Protein AF-A0A132GTB5-F1 (afdb_monomer_lite)

Radius of gyration: 53.27 Å; chains: 1; bounding box: 111×36×173 Å

Secondary structure (DSSP, 8-state):
-HHHHHHHHHHHHHHHHHHHHHHHHHHHHHHHHHHHHTTSPP-HHHHHHHHHHHHHHHHHHHHHHHHHHHHHHHHHHHHHHHHHHHHHHHHHHHHHHHHHHHHHIIIIIHHHHTT-HHHHHHHHHHHHHHHHHHHHHHHH---HHHHHHHHHHHHHHHHHHHHHHHHHHHHHHHHTT-THHHHHHHHHHHHHHHHHHHHHHHHHHHHHHHHHHHSGGGGGSS-HHHHHHHHHHHHHHHHHHHHHHHHHHHHHHHHHHHTT--SSSHHHHHHHHHHHHHHHHHHHHHHHHHHHHHHHHHHHHHHHHHHHHHHHHHHHHHHHHHHHHHHHHHHHHHHHHHHHHHHHHHHHHHHHHHHHHHHHHHHHHHHHHHHHHHHHHHHHHHHHHHHHHHHT---HHHHHHHHHHHHHHHHHHH-

Sequence (415 aa):
MHHEITGLNGFVFGNMQVLGYFLLILYRKLFFKVRRLLKMKINHSLMRLHLKMLGGYLSLIILFAIASWIVLSGICKMEENSHRYTENIERRNLSEQTFLKLFDLTQLDGAVSIWNDSLMQEYEDKERTVLLMIDSLIAQVPDTAQERRVKEIRNLVGEKKGHLLSIRADLEQLRDVNGLMKQRMPELIHRANRANERLTEEVSENLQENRHKTAGWHGLFKSKKKADEVTDTANRKALSRAKSQTDRLMRDLVSDIEISQERSTAQLFAHMDTLIGRNRQLNDQITRLVTDFNNEDAQRREHGSAHLMQYQRDTVRMIAVFGLVAFLMAVFFFWLLHRDLKLREKSKRELEKSNQHNEELLTLRHNMMLTVSHDLRSPLTAIMGYADLLADTTKDEKCRQYEDAIKQSSDRMLT

pLDDT: mean 73.21, std 13.14, range [26.62, 94.06]

Structure (mmCIF, N/CA/C/O backbone):
data_AF-A0A132GTB5-F1
#
_entry.id   AF-A0A132GTB5-F1
#
loop_
_atom_site.group_PDB
_atom_site.id
_atom_site.type_symbol
_atom_site.label_atom_id
_atom_site.label_alt_id
_atom_site.label_comp_id
_atom_site.label_asym_id
_atom_site.label_entity_id
_atom_site.label_seq_id
_atom_site.pdbx_PDB_ins_code
_atom_site.Cartn_x
_atom_site.Cartn_y
_atom_site.Cartn_z
_atom_site.occupancy
_atom_site.B_iso_or_equiv
_atom_site.auth_seq_id
_atom_site.auth_comp_id
_atom_site.auth_asym_id
_atom_site.auth_atom_id
_atom_site.pdbx_PDB_model_num
ATOM 1 N N . MET A 1 1 ? 3.887 10.846 6.821 1.00 37.22 1 MET A N 1
ATOM 2 C CA . MET A 1 1 ? 3.341 9.591 7.391 1.00 37.22 1 MET A CA 1
ATOM 3 C C . MET A 1 1 ? 4.025 9.155 8.685 1.00 37.22 1 MET A C 1
ATOM 5 O O . MET A 1 1 ? 3.303 8.844 9.619 1.00 37.22 1 MET A O 1
ATOM 9 N N . HIS A 1 2 ? 5.360 9.203 8.818 1.00 26.62 2 HIS A N 1
ATOM 10 C CA . HIS A 1 2 ? 6.019 8.863 10.096 1.00 26.62 2 HIS A CA 1
ATOM 11 C C . HIS A 1 2 ? 5.596 9.775 11.272 1.00 26.62 2 HIS A C 1
ATOM 13 O O . HIS A 1 2 ? 5.449 9.288 12.386 1.00 26.62 2 HIS A O 1
ATOM 19 N N . HIS A 1 3 ? 5.308 11.058 10.998 1.00 28.23 3 HIS A N 1
ATOM 20 C CA . HIS A 1 3 ? 4.804 12.039 11.976 1.00 28.23 3 HIS A CA 1
ATOM 21 C C . HIS A 1 3 ? 3.320 11.881 12.365 1.00 28.23 3 HIS A C 1
ATOM 23 O O . HIS A 1 3 ? 2.929 12.272 13.461 1.00 28.23 3 HIS A O 1
ATOM 29 N N . GLU A 1 4 ? 2.481 11.296 11.504 1.00 35.19 4 GLU A N 1
ATOM 30 C CA . GLU A 1 4 ? 1.065 11.043 11.832 1.00 35.19 4 GLU A CA 1
ATOM 31 C C . GLU A 1 4 ? 0.902 9.761 12.654 1.00 35.19 4 GLU A C 1
ATOM 33 O O . GLU A 1 4 ? 0.047 9.697 13.534 1.00 35.19 4 GLU A O 1
ATOM 38 N N . ILE A 1 5 ? 1.763 8.764 12.423 1.00 36.41 5 ILE A N 1
ATOM 39 C CA . ILE A 1 5 ? 1.791 7.519 13.202 1.00 36.41 5 ILE A CA 1
ATOM 40 C C . ILE A 1 5 ? 2.341 7.784 14.611 1.00 36.41 5 ILE A C 1
ATOM 42 O O . ILE A 1 5 ? 1.798 7.264 15.583 1.00 36.41 5 ILE A O 1
ATOM 46 N N . THR A 1 6 ? 3.348 8.653 14.765 1.00 35.75 6 THR A N 1
ATOM 47 C CA . THR A 1 6 ? 3.802 9.102 16.094 1.00 35.75 6 THR A CA 1
ATOM 48 C C . THR A 1 6 ? 2.775 9.991 16.796 1.00 35.75 6 THR A C 1
ATOM 50 O O . THR A 1 6 ? 2.632 9.883 18.011 1.00 35.75 6 THR A O 1
ATOM 53 N N . GLY A 1 7 ? 2.000 10.795 16.060 1.00 32.12 7 GLY A N 1
ATOM 54 C CA . GLY A 1 7 ? 0.883 11.573 16.610 1.00 32.12 7 GLY A CA 1
ATOM 55 C C . GLY A 1 7 ? -0.267 10.703 17.134 1.00 32.12 7 GLY A C 1
ATOM 56 O O . GLY A 1 7 ? -0.753 10.929 18.243 1.00 32.12 7 GLY A O 1
ATOM 57 N N . LEU A 1 8 ? -0.661 9.663 16.387 1.00 36.19 8 LEU A N 1
ATOM 58 C CA . LEU A 1 8 ? -1.680 8.704 16.832 1.00 36.19 8 LEU A CA 1
ATOM 59 C C . LEU A 1 8 ? -1.177 7.843 17.997 1.00 36.19 8 LEU A C 1
ATOM 61 O O . LEU A 1 8 ? -1.906 7.655 18.968 1.00 36.19 8 LEU A O 1
ATOM 65 N N . ASN A 1 9 ? 0.076 7.379 17.946 1.00 34.47 9 ASN A N 1
ATOM 66 C CA . ASN A 1 9 ? 0.687 6.630 19.044 1.00 34.47 9 ASN A CA 1
ATOM 67 C C . ASN A 1 9 ? 0.819 7.487 20.307 1.00 34.47 9 ASN A C 1
ATOM 69 O O . ASN A 1 9 ? 0.535 6.988 21.389 1.00 34.47 9 ASN A O 1
ATOM 73 N N . GLY A 1 10 ? 1.162 8.774 20.188 1.00 33.12 10 GLY A N 1
ATOM 74 C CA . GLY A 1 10 ? 1.216 9.716 21.310 1.00 33.12 10 GLY A CA 1
ATOM 75 C C . GLY A 1 10 ? -0.160 10.017 21.912 1.00 33.12 10 GLY A C 1
ATOM 76 O O . GLY A 1 10 ? -0.303 10.052 23.133 1.00 33.12 10 GLY A O 1
ATOM 77 N N . PHE A 1 11 ? -1.197 10.153 21.079 1.00 38.81 11 PHE A N 1
ATOM 78 C CA . PHE A 1 11 ? -2.577 10.331 21.542 1.00 38.81 11 PHE A CA 1
ATOM 79 C C . PHE A 1 11 ? -3.128 9.062 22.211 1.00 38.81 11 PHE A C 1
ATOM 81 O O . PHE A 1 11 ? -3.805 9.141 23.236 1.00 38.81 11 PHE A O 1
ATOM 88 N N . VAL A 1 12 ? -2.808 7.877 21.684 1.00 43.34 12 VAL A N 1
ATOM 89 C CA . VAL A 1 12 ? -3.218 6.591 22.267 1.00 43.34 12 VAL A CA 1
ATOM 90 C C . VAL A 1 12 ? -2.460 6.306 23.568 1.00 43.34 12 VAL A C 1
ATOM 92 O O . VAL A 1 12 ? -3.105 5.975 24.560 1.00 43.34 12 VAL A O 1
ATOM 95 N N . PHE A 1 13 ? -1.138 6.518 23.626 1.00 42.44 13 PHE A N 1
ATOM 96 C CA . PHE A 1 13 ? -0.343 6.355 24.855 1.00 42.44 13 PHE A CA 1
ATOM 97 C C . PHE A 1 13 ? -0.729 7.361 25.944 1.00 42.44 13 PHE A C 1
ATOM 99 O O . PHE A 1 13 ? -0.861 6.978 27.109 1.00 42.44 13 PHE A O 1
ATOM 106 N N . GLY A 1 14 ? -0.957 8.626 25.573 1.00 41.22 14 GLY A N 1
ATOM 107 C CA . GLY A 1 14 ? -1.411 9.666 26.497 1.00 41.22 14 GLY A CA 1
ATOM 108 C C . GLY A 1 14 ? -2.768 9.325 27.111 1.00 41.22 14 GLY A C 1
ATOM 109 O O . GLY A 1 14 ? -2.936 9.386 28.329 1.00 41.22 14 GLY A O 1
ATOM 110 N N . ASN A 1 15 ? -3.713 8.846 26.297 1.00 47.34 15 ASN A N 1
ATOM 111 C CA . ASN A 1 15 ? -5.004 8.368 26.792 1.00 47.34 15 ASN A CA 1
ATOM 112 C C . ASN A 1 15 ? -4.883 7.071 27.615 1.00 47.34 15 ASN A C 1
ATOM 114 O O . ASN A 1 15 ? -5.655 6.882 28.555 1.00 47.34 15 ASN A O 1
ATOM 118 N N . MET A 1 16 ? -3.898 6.206 27.338 1.00 47.50 16 MET A N 1
ATOM 119 C CA . MET A 1 16 ? -3.644 4.976 28.100 1.00 47.50 16 MET A CA 1
ATOM 120 C C . MET A 1 16 ? -3.073 5.236 29.498 1.00 47.50 16 MET A C 1
ATOM 122 O O . MET A 1 16 ? -3.487 4.573 30.449 1.00 47.50 16 MET A O 1
ATOM 126 N N . GLN A 1 17 ? -2.168 6.209 29.659 1.00 47.53 17 GLN A N 1
ATOM 127 C CA . GLN A 1 17 ? -1.674 6.613 30.982 1.00 47.53 17 GLN A CA 1
ATOM 128 C C . GLN A 1 17 ? -2.789 7.229 31.830 1.00 47.53 17 GLN A C 1
ATOM 130 O O . GLN A 1 17 ? -2.913 6.905 33.013 1.00 47.53 17 GLN A O 1
ATOM 135 N N . VAL A 1 18 ? -3.645 8.052 31.218 1.00 53.84 18 VAL A N 1
ATOM 136 C CA . VAL A 1 18 ? -4.822 8.622 31.889 1.00 53.84 18 VAL A CA 1
ATOM 137 C C . VAL A 1 18 ? -5.801 7.515 32.291 1.00 53.84 18 VAL A C 1
ATOM 139 O O . VAL A 1 18 ? -6.247 7.494 33.439 1.00 53.84 18 VAL A O 1
ATOM 142 N N . LEU A 1 19 ? -6.068 6.538 31.412 1.00 54.75 19 LEU A N 1
ATOM 143 C CA . LEU A 1 19 ? -6.893 5.368 31.739 1.00 54.75 19 LEU A CA 1
ATOM 144 C C . LEU A 1 19 ? -6.276 4.513 32.851 1.00 54.75 19 LEU A C 1
ATOM 146 O O . LEU A 1 19 ? -6.998 4.083 33.746 1.00 54.75 19 LEU A O 1
ATOM 150 N N . GLY A 1 20 ? -4.959 4.292 32.829 1.00 61.69 20 GLY A N 1
ATOM 151 C CA . GLY A 1 20 ? -4.224 3.531 33.841 1.00 61.69 20 GLY A CA 1
ATOM 152 C C . GLY A 1 20 ? -4.279 4.183 35.225 1.00 61.69 20 GLY A C 1
ATOM 153 O O . GLY A 1 20 ? -4.568 3.510 36.215 1.00 61.69 20 GLY A O 1
ATOM 154 N N . TYR A 1 21 ? -4.102 5.505 35.302 1.00 62.62 21 TYR A N 1
ATOM 155 C CA . TYR A 1 21 ? -4.276 6.264 36.545 1.00 62.62 21 TYR A CA 1
ATOM 156 C C . TYR A 1 21 ? -5.724 6.236 37.037 1.00 62.62 21 TYR A C 1
ATOM 158 O O . TYR A 1 21 ? -5.972 6.040 38.231 1.00 62.62 21 TYR A O 1
ATOM 166 N N . PHE A 1 22 ? -6.690 6.372 36.125 1.00 60.06 22 PHE A N 1
ATOM 167 C CA . PHE A 1 22 ? -8.107 6.278 36.464 1.00 60.06 22 PHE A CA 1
ATOM 168 C C . PHE A 1 22 ? -8.457 4.882 37.001 1.00 60.06 22 PHE A C 1
ATOM 170 O O . PHE A 1 22 ? -9.130 4.771 38.025 1.00 60.06 22 PHE A O 1
ATOM 177 N N . LEU A 1 23 ? -7.920 3.824 36.383 1.00 53.31 23 LEU A N 1
ATOM 178 C CA . LEU A 1 23 ? -8.028 2.427 36.814 1.00 53.31 23 LEU A CA 1
ATOM 179 C C . LEU A 1 23 ? -7.431 2.202 38.202 1.00 53.31 23 LEU A C 1
ATOM 181 O O . LEU A 1 23 ? -8.070 1.568 39.039 1.00 53.31 23 LEU A O 1
ATOM 185 N N . LEU A 1 24 ? -6.253 2.758 38.485 1.00 68.31 24 LEU A N 1
ATOM 186 C CA . LEU A 1 24 ? -5.587 2.601 39.779 1.00 68.31 24 LEU A CA 1
ATOM 187 C C . LEU A 1 24 ? -6.372 3.291 40.908 1.00 68.31 24 LEU A C 1
ATOM 189 O O . LEU A 1 24 ? -6.520 2.742 42.003 1.00 68.31 24 LEU A O 1
ATOM 193 N N . ILE A 1 25 ? -6.951 4.464 40.630 1.00 69.50 25 ILE A N 1
ATOM 194 C CA . ILE A 1 25 ? -7.836 5.184 41.559 1.00 69.50 25 ILE A CA 1
ATOM 195 C C . ILE A 1 25 ? -9.140 4.410 41.779 1.00 69.50 25 ILE A C 1
ATOM 197 O O . ILE A 1 25 ? -9.598 4.286 42.921 1.00 69.50 25 ILE A O 1
ATOM 201 N N . LEU A 1 26 ? -9.731 3.867 40.709 1.00 64.00 26 LEU A N 1
ATOM 202 C CA . LEU A 1 26 ? -10.969 3.096 40.783 1.00 64.00 26 LEU A CA 1
ATOM 203 C C . LEU A 1 26 ? -10.758 1.805 41.579 1.00 64.00 26 LEU A C 1
ATOM 205 O O . LEU A 1 26 ? -11.537 1.527 42.488 1.00 64.00 26 LEU A O 1
ATOM 209 N N . TYR A 1 27 ? -9.665 1.081 41.318 1.00 67.56 27 TYR A N 1
ATOM 210 C CA . TYR A 1 27 ? -9.294 -0.151 42.016 1.00 67.56 27 TYR A CA 1
ATOM 211 C C . TYR A 1 27 ? -9.049 0.103 43.505 1.00 67.56 27 TYR A C 1
ATOM 213 O O . TYR A 1 27 ? -9.575 -0.609 44.360 1.00 67.56 27 TYR A O 1
ATOM 221 N N . ARG A 1 28 ? -8.332 1.182 43.841 1.00 68.00 28 ARG A N 1
ATOM 222 C CA . ARG A 1 28 ? -8.049 1.559 45.231 1.00 68.00 28 ARG A CA 1
ATOM 223 C C . ARG A 1 28 ? -9.318 1.981 45.984 1.00 68.00 28 ARG A C 1
ATOM 225 O O . ARG A 1 28 ? -9.485 1.598 47.143 1.00 68.00 28 ARG A O 1
ATOM 232 N N . LYS A 1 29 ? -10.249 2.691 45.329 1.00 69.62 29 LYS A N 1
ATOM 233 C CA . LYS A 1 29 ? -11.581 3.007 45.886 1.00 69.62 29 LYS A CA 1
ATOM 234 C C . LYS A 1 29 ? -12.450 1.757 46.054 1.00 69.62 29 LYS A C 1
ATOM 236 O O . LYS A 1 29 ? -13.101 1.622 47.092 1.00 69.62 29 LYS A O 1
ATOM 241 N N . LEU A 1 30 ? -12.453 0.846 45.077 1.00 59.19 30 LEU A N 1
ATOM 242 C CA . LEU A 1 30 ? -13.220 -0.402 45.134 1.00 59.19 30 LEU A CA 1
ATOM 243 C C . LEU A 1 30 ? -12.712 -1.298 46.268 1.00 59.19 30 LEU A C 1
ATOM 245 O O . LEU A 1 30 ? -13.502 -1.747 47.095 1.00 59.19 30 LEU A O 1
ATOM 249 N N . PHE A 1 31 ? -11.393 -1.477 46.364 1.00 68.19 31 PHE A N 1
ATOM 250 C CA . PHE A 1 31 ? -10.741 -2.284 47.391 1.00 68.19 31 PHE A CA 1
ATOM 251 C C . PHE A 1 31 ? -11.051 -1.774 48.802 1.00 68.19 31 PHE A C 1
ATOM 253 O O . PHE A 1 31 ? -11.426 -2.551 49.682 1.00 68.19 31 PHE A O 1
ATOM 260 N N . PHE A 1 32 ? -10.984 -0.455 49.019 1.00 64.56 32 PHE A N 1
ATOM 261 C CA . PHE A 1 32 ? -11.342 0.137 50.310 1.00 64.56 32 PHE A CA 1
ATOM 262 C C . PHE A 1 32 ? -12.819 -0.069 50.657 1.00 64.56 32 PHE A C 1
ATOM 264 O O . PHE A 1 32 ? -13.152 -0.327 51.815 1.00 64.56 32 PHE A O 1
ATOM 271 N N . LYS A 1 33 ? -13.712 0.016 49.665 1.00 65.56 33 LYS A N 1
ATOM 272 C CA . LYS A 1 33 ? -15.153 -0.151 49.872 1.00 65.56 33 LYS A CA 1
ATOM 273 C C . LYS A 1 33 ? -15.511 -1.611 50.162 1.00 65.56 33 LYS A C 1
ATOM 275 O O . LYS A 1 33 ? -16.231 -1.859 51.121 1.00 65.56 33 LYS A O 1
ATOM 280 N N . VAL A 1 34 ? -14.930 -2.569 49.436 1.00 59.38 34 VAL A N 1
ATOM 281 C CA . VAL A 1 34 ? -15.095 -4.015 49.682 1.00 59.38 34 VAL A CA 1
ATOM 282 C C . VAL A 1 34 ? -14.544 -4.412 51.055 1.00 59.38 34 VAL A C 1
ATOM 284 O O . VAL A 1 34 ? -15.230 -5.087 51.819 1.00 59.38 34 VAL A O 1
ATOM 287 N N . ARG A 1 35 ? -13.361 -3.912 51.439 1.00 60.56 35 ARG A N 1
ATOM 288 C CA . ARG A 1 35 ? -12.772 -4.164 52.766 1.00 60.56 35 ARG A CA 1
ATOM 289 C C . ARG A 1 35 ? -13.615 -3.588 53.909 1.00 60.56 35 ARG A C 1
ATOM 291 O O . ARG A 1 35 ? -13.664 -4.170 54.990 1.00 60.56 35 ARG A O 1
ATOM 298 N N . ARG A 1 36 ? -14.294 -2.458 53.679 1.00 59.41 36 ARG A N 1
ATOM 299 C CA . ARG A 1 36 ? -15.228 -1.851 54.643 1.00 59.41 36 ARG A CA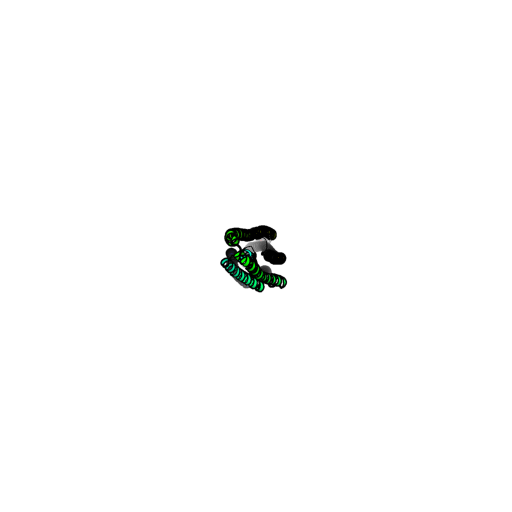 1
ATOM 300 C C . ARG A 1 36 ? -16.524 -2.656 54.769 1.00 59.41 36 ARG A C 1
ATOM 302 O O . ARG A 1 36 ? -17.049 -2.765 55.871 1.00 59.41 36 ARG A O 1
ATOM 309 N N . LEU A 1 37 ? -16.995 -3.250 53.671 1.00 54.31 37 LEU A N 1
ATOM 310 C CA . LEU A 1 37 ? -18.181 -4.114 53.648 1.00 54.31 37 LEU A CA 1
ATOM 311 C C . LEU A 1 37 ? -17.922 -5.473 54.319 1.00 54.31 37 LEU A C 1
ATOM 313 O O . LEU A 1 37 ? -18.816 -5.995 54.976 1.00 54.31 37 LEU A O 1
ATOM 317 N N . LEU A 1 38 ? -16.693 -6.001 54.250 1.00 55.66 38 LEU A N 1
ATOM 318 C CA . LEU A 1 38 ? -16.309 -7.254 54.918 1.00 55.66 38 LEU A CA 1
ATOM 319 C C . LEU A 1 38 ? -16.278 -7.171 56.460 1.00 55.66 38 LEU A C 1
ATOM 321 O O . LEU A 1 38 ? -16.254 -8.203 57.120 1.00 55.66 38 LEU A O 1
ATOM 325 N N . LYS A 1 39 ? -16.251 -5.965 57.049 1.00 53.44 39 LYS A N 1
ATOM 326 C CA . LYS A 1 39 ? -16.094 -5.752 58.503 1.00 53.44 39 LYS A CA 1
ATOM 327 C C . LYS A 1 39 ? -17.407 -5.603 59.296 1.00 53.44 39 LYS A C 1
ATOM 329 O O . LYS A 1 39 ? -17.336 -5.439 60.511 1.00 53.44 39 LYS A O 1
ATOM 334 N N . MET A 1 40 ? -18.591 -5.631 58.673 1.00 52.06 40 MET A N 1
ATOM 335 C CA . MET A 1 40 ? -19.870 -5.407 59.378 1.00 52.06 40 MET A CA 1
ATOM 336 C C . MET A 1 40 ? -20.580 -6.707 59.799 1.00 52.06 40 MET A C 1
ATOM 338 O O . MET A 1 40 ? -20.765 -7.618 58.997 1.00 52.06 40 MET A O 1
ATOM 342 N N . LYS A 1 41 ? -21.005 -6.753 61.073 1.00 46.50 41 LYS A N 1
ATOM 343 C CA . LYS A 1 41 ? -21.717 -7.855 61.753 1.00 46.50 41 LYS A CA 1
ATOM 344 C C . LYS A 1 41 ? -23.025 -8.205 61.014 1.00 46.50 41 LYS A C 1
ATOM 346 O O . LYS A 1 41 ? -23.799 -7.319 60.657 1.00 46.50 41 LYS A O 1
ATOM 351 N N . ILE A 1 42 ? -23.229 -9.493 60.739 1.00 49.81 42 ILE A N 1
ATOM 352 C CA . ILE A 1 42 ? -24.085 -9.996 59.651 1.00 49.81 42 ILE A CA 1
ATOM 353 C C . ILE A 1 42 ? -25.536 -10.208 60.109 1.00 49.81 42 ILE A C 1
ATOM 355 O O . ILE A 1 42 ? -25.792 -10.934 61.063 1.00 49.81 42 ILE A O 1
ATOM 359 N N . ASN A 1 43 ? -26.482 -9.619 59.369 1.00 54.22 43 ASN A N 1
ATOM 360 C CA . ASN A 1 43 ? -27.925 -9.867 59.454 1.00 54.22 43 ASN A CA 1
ATOM 361 C C . ASN A 1 43 ? -28.396 -10.485 58.112 1.00 54.22 43 ASN A C 1
ATOM 363 O O . ASN A 1 43 ? -27.944 -10.046 57.049 1.00 54.22 43 ASN A O 1
ATOM 367 N N . HIS A 1 44 ? -29.279 -11.495 58.113 1.00 54.81 44 HIS A N 1
ATOM 368 C CA . HIS A 1 44 ? -29.595 -12.325 56.923 1.00 54.81 44 HIS A CA 1
ATOM 369 C C . HIS A 1 44 ? -30.143 -11.542 55.702 1.00 54.81 44 HIS A C 1
ATOM 371 O O . HIS A 1 44 ? -29.967 -11.961 54.553 1.00 54.81 44 HIS A O 1
ATOM 377 N N . SER A 1 45 ? -30.783 -10.386 55.915 1.00 57.03 45 SER A N 1
ATOM 378 C CA . SER A 1 45 ? -31.266 -9.492 54.845 1.00 57.03 45 SER A CA 1
ATOM 379 C C . SER A 1 45 ? -30.150 -8.651 54.207 1.00 57.03 45 SER A C 1
ATOM 381 O O . SER A 1 45 ? -30.197 -8.352 53.013 1.00 57.03 45 SER A O 1
ATOM 383 N N . LEU A 1 46 ? -29.109 -8.320 54.977 1.00 57.69 46 LEU A N 1
ATOM 384 C CA . LEU A 1 46 ? -27.930 -7.581 54.525 1.00 57.69 46 LEU A CA 1
ATOM 385 C C . LEU A 1 46 ? -27.016 -8.472 53.667 1.00 57.69 46 LEU A C 1
ATOM 387 O O . LEU A 1 46 ? -26.436 -8.010 52.687 1.00 57.69 46 LEU A O 1
ATOM 391 N N . MET A 1 47 ? -26.939 -9.766 53.994 1.00 60.44 47 MET A N 1
ATOM 392 C CA . MET A 1 47 ? -26.115 -10.748 53.280 1.00 60.44 47 MET A CA 1
ATOM 393 C C . MET A 1 47 ? -26.591 -10.978 51.837 1.00 60.44 47 MET A C 1
ATOM 395 O O . MET A 1 47 ? -25.776 -10.996 50.919 1.00 60.44 47 MET A O 1
ATOM 399 N N . ARG A 1 48 ? -27.911 -11.058 51.605 1.00 65.19 48 ARG A N 1
ATOM 400 C CA . ARG A 1 48 ? -28.479 -11.165 50.245 1.00 65.19 48 ARG A CA 1
ATOM 401 C C . ARG A 1 48 ? -28.186 -9.937 49.382 1.00 65.19 48 ARG A C 1
ATOM 403 O O . ARG A 1 48 ? -27.969 -10.084 48.182 1.00 65.19 48 ARG A O 1
ATOM 410 N N . LEU A 1 49 ? -28.160 -8.742 49.976 1.00 67.56 49 LEU A N 1
ATOM 411 C CA . LEU A 1 49 ? -27.799 -7.518 49.260 1.00 67.56 49 LEU A CA 1
ATOM 412 C C . LEU A 1 49 ? -26.317 -7.514 48.896 1.00 67.56 49 LEU A C 1
ATOM 414 O O . LEU A 1 49 ? -25.969 -7.290 47.740 1.00 67.56 49 LEU A O 1
ATOM 418 N N . HIS A 1 50 ? -25.452 -7.787 49.873 1.00 70.06 50 HIS A N 1
ATOM 419 C CA . HIS A 1 50 ? -24.017 -7.824 49.636 1.00 70.06 50 HIS A CA 1
ATOM 420 C C . HIS A 1 50 ? -23.651 -8.867 48.587 1.00 70.06 50 HIS A C 1
ATOM 422 O O . HIS A 1 50 ? -22.855 -8.551 47.715 1.00 70.06 50 HIS A O 1
ATOM 428 N N . LEU A 1 51 ? -24.289 -10.040 48.587 1.00 71.38 51 LEU A N 1
ATOM 429 C CA . LEU A 1 51 ? -24.050 -11.073 47.580 1.00 71.38 51 LEU A CA 1
ATOM 430 C C . LEU A 1 51 ? -24.458 -10.622 46.165 1.00 71.38 51 LEU A C 1
ATOM 432 O O . LEU A 1 51 ? -23.710 -10.838 45.214 1.00 71.38 51 LEU A O 1
ATOM 436 N N . LYS A 1 52 ? -25.599 -9.930 46.019 1.00 71.56 52 LYS A N 1
ATOM 437 C CA . LYS A 1 52 ? -26.039 -9.360 44.729 1.00 71.56 52 LYS A CA 1
ATOM 438 C C . LYS A 1 52 ? -25.119 -8.238 44.240 1.00 71.56 52 LYS A C 1
ATOM 440 O O . LYS A 1 52 ? -24.781 -8.198 43.060 1.00 71.56 52 LYS A O 1
ATOM 445 N N . MET A 1 53 ? -24.679 -7.359 45.142 1.00 76.00 53 MET A N 1
ATOM 446 C CA . MET A 1 53 ? -23.708 -6.304 44.832 1.00 76.00 53 MET A CA 1
ATOM 447 C C . MET A 1 53 ? -22.359 -6.897 44.421 1.00 76.00 53 MET A C 1
ATOM 449 O O . MET A 1 53 ? -21.768 -6.459 43.437 1.00 76.00 53 MET A O 1
ATOM 453 N N . LEU A 1 54 ? -21.895 -7.924 45.139 1.00 76.81 54 LEU A N 1
ATOM 454 C CA . LEU A 1 54 ? -20.649 -8.624 44.843 1.00 76.81 54 LEU A CA 1
ATOM 455 C C . LEU A 1 54 ? -20.711 -9.285 43.461 1.00 76.81 54 LEU A C 1
ATOM 457 O O . LEU A 1 54 ? -19.768 -9.146 42.693 1.00 76.81 54 LEU A O 1
ATOM 461 N N . GLY A 1 55 ? -21.842 -9.910 43.113 1.00 76.25 55 GLY A N 1
ATOM 462 C CA . GLY A 1 55 ? -22.071 -10.484 41.785 1.00 76.25 55 GLY A CA 1
ATOM 463 C C . GLY A 1 55 ? -22.010 -9.448 40.659 1.00 76.25 55 GLY A C 1
ATOM 464 O O . GLY A 1 55 ? -21.408 -9.710 39.621 1.00 76.25 55 GLY A O 1
ATOM 465 N N . GLY A 1 56 ? -22.556 -8.246 40.877 1.00 77.50 56 GLY A N 1
ATOM 466 C CA . GLY A 1 56 ? -22.484 -7.169 39.888 1.00 77.50 56 GLY A CA 1
ATOM 467 C C . GLY A 1 56 ? -21.078 -6.621 39.673 1.00 77.50 56 GLY A C 1
ATOM 468 O O . GLY A 1 56 ? -20.644 -6.448 38.534 1.00 77.50 56 GLY A O 1
ATOM 469 N N . TYR A 1 57 ? -20.321 -6.431 40.756 1.00 77.94 57 TYR A N 1
ATOM 470 C CA . TYR A 1 57 ? -18.913 -6.045 40.651 1.00 77.94 57 TYR A CA 1
ATOM 471 C C . TYR A 1 57 ? -18.062 -7.140 40.000 1.00 77.94 57 TYR A C 1
ATOM 473 O O . TYR A 1 57 ? -17.217 -6.826 39.166 1.00 77.94 57 TYR A O 1
ATOM 481 N N . LEU A 1 58 ? -18.307 -8.412 40.326 1.00 79.06 58 LEU A N 1
ATOM 482 C CA . LEU A 1 58 ? -17.598 -9.544 39.727 1.00 79.06 58 LEU A CA 1
ATOM 483 C C . LEU A 1 58 ? -17.864 -9.630 38.218 1.00 79.06 58 LEU A C 1
ATOM 485 O O . LEU A 1 58 ? -16.933 -9.781 37.433 1.00 79.06 58 LEU A O 1
ATOM 489 N N . SER A 1 59 ? -19.120 -9.454 37.806 1.00 77.62 59 SER A N 1
ATOM 490 C CA . SER A 1 59 ? -19.524 -9.417 36.399 1.00 77.62 59 SER A CA 1
ATOM 491 C C . SER A 1 59 ? -18.834 -8.283 35.630 1.00 77.62 59 SER A C 1
ATOM 493 O O . SER A 1 59 ? -18.331 -8.502 34.529 1.00 77.62 59 SER A O 1
ATOM 495 N N . LEU A 1 60 ? -18.722 -7.092 36.229 1.00 78.31 60 LEU A N 1
ATOM 496 C CA . LEU A 1 60 ? -18.050 -5.944 35.614 1.00 78.31 60 LEU A CA 1
ATOM 497 C C . LEU A 1 60 ? -16.531 -6.150 35.485 1.00 78.31 60 LEU A C 1
ATOM 499 O O . LEU A 1 60 ? -15.947 -5.776 34.472 1.00 78.31 60 LEU A O 1
ATOM 503 N N . ILE A 1 61 ? -15.904 -6.795 36.475 1.00 78.31 61 ILE A N 1
ATOM 504 C CA . ILE A 1 61 ? -14.483 -7.176 36.431 1.00 78.31 61 ILE A CA 1
ATOM 505 C C . ILE A 1 61 ? -14.232 -8.213 35.332 1.00 78.31 61 ILE A C 1
ATOM 507 O O . ILE A 1 61 ? -13.272 -8.071 34.579 1.00 78.31 61 ILE A O 1
ATOM 511 N N . ILE A 1 62 ? -15.100 -9.222 35.200 1.00 79.50 62 ILE A N 1
ATOM 512 C CA . ILE A 1 62 ? -14.993 -10.243 34.146 1.00 79.50 62 ILE A CA 1
ATOM 513 C C . ILE A 1 62 ? -15.134 -9.600 32.764 1.00 79.50 62 ILE A C 1
ATOM 515 O O . ILE A 1 62 ? -14.318 -9.854 31.880 1.00 79.50 62 ILE A O 1
ATOM 519 N N . LEU A 1 63 ? -16.120 -8.721 32.582 1.00 80.38 63 LEU A N 1
ATOM 520 C CA . LEU A 1 63 ? -16.338 -8.035 31.310 1.00 80.38 63 LEU A CA 1
ATOM 521 C C . LEU A 1 63 ? -15.154 -7.127 30.943 1.00 80.38 63 LEU A C 1
ATOM 523 O O . LEU A 1 63 ? -14.721 -7.106 29.792 1.00 80.38 63 LEU A O 1
ATOM 527 N N . PHE A 1 64 ? -14.580 -6.439 31.932 1.00 77.81 64 PHE A N 1
ATOM 528 C CA . PHE A 1 64 ? -13.373 -5.640 31.745 1.00 77.81 64 PHE A CA 1
ATOM 529 C C . PHE A 1 64 ? -12.149 -6.500 31.399 1.00 77.81 64 PHE A C 1
ATOM 531 O O . PHE A 1 64 ? -11.393 -6.146 30.499 1.00 77.81 64 PHE A O 1
ATOM 538 N N . ALA A 1 65 ? -11.962 -7.644 32.063 1.00 77.56 65 ALA A N 1
ATOM 539 C CA . ALA A 1 65 ? -10.866 -8.565 31.769 1.00 77.56 65 ALA A CA 1
ATOM 540 C C . ALA A 1 65 ? -10.958 -9.121 30.339 1.00 77.56 65 ALA A C 1
ATOM 542 O O . ALA A 1 65 ? -9.952 -9.155 29.635 1.00 77.56 65 ALA A O 1
ATOM 543 N N . ILE A 1 66 ? -12.165 -9.475 29.883 1.00 79.69 66 ILE A N 1
ATOM 544 C CA . ILE A 1 66 ? -12.418 -9.935 28.509 1.00 79.69 66 ILE A CA 1
ATOM 545 C C . ILE A 1 66 ? -12.132 -8.817 27.499 1.00 79.69 66 ILE A C 1
ATOM 547 O O . ILE A 1 66 ? -11.427 -9.047 26.518 1.00 79.69 66 ILE A O 1
ATOM 551 N N . ALA A 1 67 ? -12.620 -7.598 27.747 1.00 76.25 67 ALA A N 1
ATOM 552 C CA . ALA A 1 67 ? -12.361 -6.451 26.876 1.00 76.25 67 ALA A CA 1
ATOM 553 C C . ALA A 1 67 ? -10.860 -6.117 26.797 1.00 76.25 67 ALA A C 1
ATOM 555 O O . ALA A 1 67 ? -10.331 -5.892 25.711 1.00 76.25 67 ALA A O 1
ATOM 556 N N . SER A 1 68 ? -10.159 -6.145 27.933 1.00 76.12 68 SER A N 1
ATOM 557 C CA . SER A 1 68 ? -8.716 -5.898 28.005 1.00 76.12 68 SER A CA 1
ATOM 558 C C . SER A 1 68 ? -7.916 -6.987 27.281 1.00 76.12 68 SER A C 1
ATOM 560 O O . SER A 1 68 ? -7.032 -6.677 26.488 1.00 76.12 68 SER A O 1
ATOM 562 N N . TRP A 1 69 ? -8.279 -8.263 27.458 1.00 79.19 69 TRP A N 1
ATOM 563 C CA . TRP A 1 69 ? -7.678 -9.386 26.729 1.00 79.19 69 TRP A CA 1
ATOM 564 C C . TRP A 1 69 ? -7.861 -9.261 25.211 1.00 79.19 69 TRP A C 1
ATOM 566 O O . TRP A 1 69 ? -6.934 -9.498 24.437 1.00 79.19 69 TRP A O 1
ATOM 576 N N . ILE A 1 70 ? -9.047 -8.846 24.768 1.00 73.06 70 ILE A N 1
ATOM 577 C CA . ILE A 1 70 ? -9.349 -8.596 23.356 1.00 73.06 70 ILE A CA 1
ATOM 578 C C . ILE A 1 70 ? -8.494 -7.459 22.793 1.00 73.06 70 ILE A C 1
ATOM 580 O O . ILE A 1 70 ? -7.930 -7.602 21.713 1.00 73.06 70 ILE A O 1
ATOM 584 N N . VAL A 1 71 ? -8.373 -6.344 23.513 1.00 72.31 71 VAL A N 1
ATOM 585 C CA . VAL A 1 71 ? -7.564 -5.205 23.061 1.00 72.31 71 VAL A CA 1
ATOM 586 C C . VAL A 1 71 ? -6.087 -5.587 23.006 1.00 72.31 71 VAL A C 1
ATOM 588 O O . VAL A 1 71 ? -5.440 -5.329 21.998 1.00 72.31 71 VAL A O 1
ATOM 591 N N . LEU A 1 72 ? -5.566 -6.269 24.027 1.00 69.81 72 LEU A N 1
ATOM 592 C CA . LEU A 1 72 ? -4.174 -6.726 24.057 1.00 69.81 72 LEU A CA 1
ATOM 593 C C . LEU A 1 72 ? -3.877 -7.749 22.953 1.00 69.81 72 LEU A C 1
ATOM 595 O O . LEU A 1 72 ? -2.880 -7.620 22.248 1.00 69.81 72 LEU A O 1
ATOM 599 N N . SER A 1 73 ? -4.765 -8.723 22.739 1.00 70.88 73 SER A N 1
ATOM 600 C CA . SER A 1 73 ? -4.619 -9.686 21.638 1.00 70.88 73 SER A CA 1
ATOM 601 C C . SER A 1 73 ? -4.774 -9.037 20.258 1.00 70.88 73 SER A C 1
ATOM 603 O O . SER A 1 73 ? -4.108 -9.456 19.311 1.00 70.88 73 SER A O 1
ATOM 605 N N . GLY A 1 74 ? -5.604 -7.996 20.143 1.00 66.94 74 GLY A N 1
ATOM 606 C CA . GLY A 1 74 ? -5.713 -7.155 18.954 1.00 66.94 74 GLY A CA 1
ATOM 607 C C . GLY A 1 74 ? -4.426 -6.379 18.676 1.00 66.94 74 GLY A C 1
ATOM 608 O O . GLY A 1 74 ? -3.966 -6.373 17.539 1.00 66.94 74 GLY A O 1
ATOM 609 N N . ILE A 1 75 ? -3.805 -5.801 19.709 1.00 63.06 75 ILE A N 1
ATOM 610 C CA . ILE A 1 75 ? -2.542 -5.055 19.603 1.00 63.06 75 ILE A CA 1
ATOM 611 C C . ILE A 1 75 ? -1.394 -5.976 19.177 1.00 63.06 75 ILE A C 1
ATOM 613 O O . ILE A 1 75 ? -0.728 -5.662 18.197 1.00 63.06 75 ILE A O 1
ATOM 617 N N . CYS A 1 76 ? -1.205 -7.138 19.816 1.00 63.31 76 CYS A N 1
ATOM 618 C CA . CYS A 1 76 ? -0.132 -8.066 19.429 1.00 63.31 76 CYS A CA 1
ATOM 619 C C . CYS A 1 76 ? -0.278 -8.557 17.978 1.00 63.31 76 CYS A C 1
ATOM 621 O O . CYS A 1 76 ? 0.698 -8.607 17.234 1.00 63.31 76 CYS A O 1
ATOM 623 N N . LYS A 1 77 ? -1.507 -8.860 17.536 1.00 64.06 77 LYS A N 1
ATOM 624 C CA . LYS A 1 77 ? -1.774 -9.247 16.139 1.00 64.06 77 LYS A CA 1
ATOM 625 C C . LYS A 1 77 ? -1.621 -8.080 15.158 1.00 64.06 77 LYS A C 1
ATOM 627 O O . LYS A 1 77 ? -1.276 -8.299 13.998 1.00 64.06 77 LYS A O 1
ATOM 632 N N . MET A 1 78 ? -1.899 -6.849 15.590 1.00 57.38 78 MET A N 1
ATOM 633 C CA . MET A 1 78 ? -1.660 -5.645 14.789 1.00 57.38 78 MET A CA 1
ATOM 634 C C . MET A 1 78 ? -0.172 -5.349 14.647 1.00 57.38 78 MET A C 1
ATOM 636 O O . MET A 1 78 ? 0.230 -4.924 13.574 1.00 57.38 78 MET A O 1
ATOM 640 N N . GLU A 1 79 ? 0.638 -5.588 15.675 1.00 57.69 79 GLU A N 1
ATOM 641 C CA . GLU A 1 79 ? 2.083 -5.352 15.646 1.00 57.69 79 GLU A CA 1
ATOM 642 C C . GLU A 1 79 ? 2.792 -6.295 14.664 1.00 57.69 79 GLU A C 1
ATOM 644 O O . GLU A 1 79 ? 3.519 -5.834 13.783 1.00 57.69 79 GLU A O 1
ATOM 649 N N . GLU A 1 80 ? 2.476 -7.592 14.712 1.00 59.00 80 GLU A N 1
ATOM 650 C CA . GLU A 1 80 ? 2.990 -8.586 13.760 1.00 59.00 80 GLU A CA 1
ATOM 651 C C . GLU A 1 80 ? 2.576 -8.263 12.311 1.00 59.00 80 GLU A C 1
ATOM 653 O O . GLU A 1 80 ? 3.399 -8.260 11.390 1.00 59.00 80 GLU A O 1
ATOM 658 N N . ASN A 1 81 ? 1.306 -7.905 12.094 1.00 60.91 81 ASN A N 1
ATOM 659 C CA . ASN A 1 81 ? 0.830 -7.493 10.773 1.00 60.91 81 ASN A CA 1
ATOM 660 C C . ASN A 1 81 ? 1.396 -6.137 10.327 1.00 60.91 81 ASN A C 1
ATOM 662 O O . ASN A 1 81 ? 1.598 -5.935 9.132 1.00 60.91 81 ASN A O 1
ATOM 666 N N . SER A 1 82 ? 1.667 -5.213 11.251 1.00 60.19 82 SER A N 1
ATOM 667 C CA . SER A 1 82 ? 2.274 -3.908 10.969 1.00 60.19 82 SER A CA 1
ATOM 668 C C . SER A 1 82 ? 3.722 -4.066 10.513 1.00 60.19 82 SER A C 1
ATOM 670 O O . SER A 1 82 ? 4.140 -3.400 9.564 1.00 60.19 82 SER A O 1
ATOM 672 N N . HIS A 1 83 ? 4.472 -4.990 11.119 1.00 63.97 83 HIS A N 1
ATOM 673 C CA . HIS A 1 83 ? 5.827 -5.315 10.682 1.00 63.97 83 HIS A CA 1
ATOM 674 C C . HIS A 1 83 ? 5.823 -5.881 9.256 1.00 63.97 83 HIS A C 1
ATOM 676 O O . HIS A 1 83 ? 6.488 -5.343 8.372 1.00 63.97 83 HIS A O 1
ATOM 682 N N . ARG A 1 84 ? 4.964 -6.876 8.984 1.00 63.66 84 ARG A N 1
ATOM 683 C CA . ARG A 1 84 ? 4.783 -7.435 7.630 1.00 63.66 84 ARG A CA 1
ATOM 684 C C . ARG A 1 84 ? 4.290 -6.394 6.623 1.00 63.66 84 ARG A C 1
ATOM 686 O O . ARG A 1 84 ? 4.621 -6.460 5.443 1.00 63.66 84 ARG A O 1
ATOM 693 N N . TYR A 1 85 ? 3.473 -5.434 7.050 1.00 65.06 85 TYR A N 1
ATOM 694 C CA . TYR A 1 85 ? 2.994 -4.349 6.195 1.00 65.06 85 TYR A CA 1
ATOM 695 C C . TYR A 1 85 ? 4.117 -3.370 5.834 1.00 65.06 85 TYR A C 1
ATOM 697 O O . TYR A 1 85 ? 4.234 -2.977 4.675 1.00 65.06 85 TYR A O 1
ATOM 705 N N . THR A 1 86 ? 4.964 -3.024 6.804 1.00 63.25 86 THR A N 1
ATOM 706 C CA . THR A 1 86 ? 6.110 -2.123 6.614 1.00 63.25 86 THR A CA 1
ATOM 707 C C . THR A 1 86 ? 7.154 -2.753 5.692 1.00 63.25 86 THR A C 1
ATOM 709 O O . THR A 1 86 ? 7.554 -2.128 4.715 1.00 63.25 86 THR A O 1
ATOM 712 N N . GLU A 1 87 ? 7.480 -4.028 5.905 1.00 69.19 87 GLU A N 1
ATOM 713 C CA . GLU A 1 87 ? 8.393 -4.805 5.055 1.00 69.19 87 GLU A CA 1
ATOM 714 C C . GLU A 1 87 ? 7.895 -4.900 3.598 1.00 69.19 87 GLU A C 1
ATOM 716 O O . GLU A 1 87 ? 8.649 -4.695 2.647 1.00 69.19 87 GLU A O 1
ATOM 721 N N . ASN A 1 88 ? 6.590 -5.119 3.391 1.00 70.19 88 ASN A N 1
ATOM 722 C CA . ASN A 1 88 ? 5.999 -5.113 2.048 1.00 70.19 88 ASN A CA 1
ATOM 723 C C . ASN A 1 88 ? 6.042 -3.722 1.380 1.00 70.19 88 ASN A C 1
ATOM 725 O O . ASN A 1 88 ? 6.152 -3.642 0.156 1.00 70.19 88 ASN A O 1
ATOM 729 N N . ILE A 1 89 ? 5.945 -2.628 2.147 1.00 68.50 89 ILE A N 1
ATOM 730 C CA . ILE A 1 89 ? 6.082 -1.259 1.621 1.00 68.50 89 ILE A CA 1
ATOM 731 C C . ILE A 1 89 ? 7.529 -0.966 1.230 1.00 68.50 89 ILE A C 1
ATOM 733 O O . ILE A 1 89 ? 7.760 -0.374 0.176 1.00 68.50 89 ILE A O 1
ATOM 737 N N . GLU A 1 90 ? 8.496 -1.363 2.053 1.00 72.69 90 GLU A N 1
ATOM 738 C CA . GLU A 1 90 ? 9.916 -1.189 1.743 1.00 72.69 90 GLU A CA 1
ATOM 739 C C . GLU A 1 90 ? 10.309 -1.972 0.491 1.00 72.69 90 GLU A C 1
ATOM 741 O O . GLU A 1 90 ? 10.869 -1.383 -0.436 1.00 72.69 90 GLU A O 1
ATOM 746 N N . ARG A 1 91 ? 9.891 -3.241 0.388 1.00 74.94 91 ARG A N 1
ATOM 747 C CA . ARG A 1 91 ? 10.083 -4.052 -0.824 1.00 74.94 91 ARG A CA 1
ATOM 748 C C . ARG A 1 91 ? 9.471 -3.388 -2.057 1.00 74.94 91 ARG A C 1
ATOM 750 O O . ARG A 1 91 ? 10.080 -3.369 -3.125 1.00 74.94 91 ARG A O 1
ATOM 757 N N . ARG A 1 92 ? 8.270 -2.819 -1.919 1.00 74.88 92 ARG A N 1
ATOM 758 C CA . ARG A 1 92 ? 7.598 -2.097 -3.006 1.00 74.88 92 ARG A CA 1
ATOM 759 C C . ARG A 1 92 ? 8.385 -0.861 -3.433 1.00 74.88 92 ARG A C 1
ATOM 761 O O . ARG A 1 92 ? 8.585 -0.672 -4.625 1.00 74.88 92 ARG A O 1
ATOM 768 N N . ASN A 1 93 ? 8.840 -0.040 -2.490 1.00 76.81 93 ASN A N 1
ATOM 769 C CA . ASN A 1 93 ? 9.649 1.136 -2.812 1.00 76.81 93 ASN A CA 1
ATOM 770 C C . ASN A 1 93 ? 10.953 0.734 -3.516 1.00 76.81 93 ASN A C 1
ATOM 772 O O . ASN A 1 93 ? 11.339 1.387 -4.483 1.00 76.81 93 ASN A O 1
ATOM 776 N N . LEU A 1 94 ? 11.605 -0.345 -3.068 1.00 82.62 94 LEU A N 1
ATOM 777 C CA . LEU A 1 94 ? 12.803 -0.874 -3.717 1.00 82.62 94 LEU A CA 1
ATOM 778 C C . LEU A 1 94 ? 12.504 -1.330 -5.149 1.00 82.62 94 LEU A C 1
ATOM 780 O O . LEU A 1 94 ? 13.228 -0.957 -6.068 1.00 82.62 94 LEU A O 1
ATOM 784 N N . SER A 1 95 ? 11.430 -2.093 -5.356 1.00 82.81 95 SER A N 1
ATOM 785 C CA . SER A 1 95 ? 10.996 -2.545 -6.682 1.00 82.81 95 SER A CA 1
ATOM 786 C C . SER A 1 95 ? 10.654 -1.375 -7.609 1.00 82.81 95 SER A C 1
ATOM 788 O O . SER A 1 95 ? 11.161 -1.326 -8.727 1.00 82.81 95 SER A O 1
ATOM 790 N N . GLU A 1 96 ? 9.874 -0.398 -7.136 1.00 80.56 96 GLU A N 1
ATOM 791 C CA . GLU A 1 96 ? 9.523 0.807 -7.896 1.00 80.56 96 GLU A CA 1
ATOM 792 C C . GLU A 1 96 ? 10.781 1.592 -8.294 1.00 80.56 96 GLU A C 1
ATOM 794 O O . GLU A 1 96 ? 10.961 1.911 -9.466 1.00 80.56 96 GLU A O 1
ATOM 799 N N . GLN A 1 97 ? 11.699 1.848 -7.356 1.00 81.62 97 GLN A N 1
ATOM 800 C CA . GLN A 1 97 ? 12.952 2.549 -7.656 1.00 81.62 97 GLN A CA 1
ATOM 801 C C . GLN A 1 97 ? 13.855 1.760 -8.610 1.00 81.62 97 GLN A C 1
ATOM 803 O O . GLN A 1 97 ? 14.463 2.348 -9.504 1.00 81.62 97 GLN A O 1
ATOM 808 N N . THR A 1 98 ? 13.940 0.440 -8.437 1.00 85.31 98 THR A N 1
ATOM 809 C CA . THR A 1 98 ? 14.732 -0.442 -9.305 1.00 85.31 98 THR A CA 1
ATOM 810 C C . THR A 1 98 ? 14.200 -0.399 -10.727 1.00 85.31 98 THR A C 1
ATOM 812 O O . THR A 1 98 ? 14.974 -0.213 -11.660 1.00 85.31 98 THR A O 1
ATOM 815 N N . PHE A 1 99 ? 12.883 -0.496 -10.905 1.00 84.94 99 PHE A N 1
ATOM 816 C CA . PHE A 1 99 ? 12.276 -0.445 -12.228 1.00 84.94 99 PHE A CA 1
ATOM 817 C C . PHE A 1 99 ? 12.329 0.940 -12.856 1.00 84.94 99 PHE A C 1
ATOM 819 O O . PHE A 1 99 ? 12.516 1.017 -14.061 1.00 84.94 99 PHE A O 1
ATOM 826 N N . LEU A 1 100 ? 12.252 2.022 -12.078 1.00 81.12 100 LEU A N 1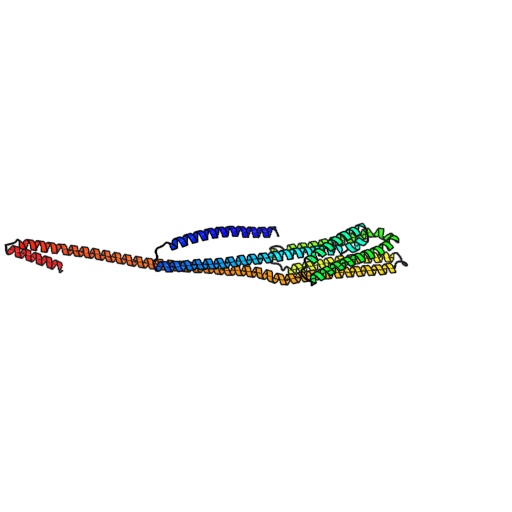
ATOM 827 C CA . LEU A 1 100 ? 12.461 3.377 -12.596 1.00 81.12 100 LEU A CA 1
ATOM 828 C C . LEU A 1 100 ? 13.884 3.584 -13.120 1.00 81.12 100 LEU A C 1
ATOM 830 O O . LEU A 1 100 ? 14.060 4.109 -14.215 1.00 81.12 100 LEU A O 1
ATOM 834 N N . LYS A 1 101 ? 14.906 3.142 -12.379 1.00 83.88 101 LYS A N 1
ATOM 835 C CA . LYS A 1 101 ? 16.296 3.260 -12.845 1.00 83.88 101 LYS A CA 1
ATOM 836 C C . LYS A 1 101 ? 16.618 2.297 -13.982 1.00 83.88 101 LYS A C 1
ATOM 838 O O . LYS A 1 101 ? 17.335 2.657 -14.907 1.00 83.88 101 LYS A O 1
ATOM 843 N N . LEU A 1 102 ? 16.076 1.080 -13.935 1.00 85.44 102 LEU A N 1
ATOM 844 C CA . LEU A 1 102 ? 16.150 0.136 -15.047 1.00 85.44 102 LEU A CA 1
ATOM 845 C C . LEU A 1 102 ? 15.505 0.726 -16.296 1.00 85.44 102 LEU A C 1
ATOM 847 O O . LEU A 1 102 ? 16.008 0.549 -17.399 1.00 85.44 102 LEU A O 1
ATOM 851 N N . PHE A 1 103 ? 14.389 1.417 -16.126 1.00 77.81 103 PHE A N 1
ATOM 852 C CA . PHE A 1 103 ? 13.703 2.079 -17.210 1.00 77.81 103 PHE A CA 1
ATOM 853 C C . PHE A 1 103 ? 14.544 3.205 -17.805 1.00 77.81 103 PHE A C 1
ATOM 855 O O . PHE A 1 103 ? 14.715 3.204 -19.015 1.00 77.81 103 PHE A O 1
ATOM 862 N N . ASP A 1 104 ? 15.132 4.076 -16.983 1.00 75.81 104 ASP A N 1
ATOM 863 C CA . ASP A 1 104 ? 16.069 5.119 -17.430 1.00 75.81 104 ASP A CA 1
ATOM 864 C C . ASP A 1 104 ? 17.231 4.517 -18.242 1.00 75.81 104 ASP A C 1
ATOM 866 O O . ASP A 1 104 ? 17.467 4.892 -19.386 1.00 75.81 104 ASP A O 1
ATOM 870 N N . LEU A 1 105 ? 17.855 3.457 -17.716 1.00 80.88 105 LEU A N 1
ATOM 871 C CA . LEU A 1 105 ? 18.928 2.722 -18.392 1.00 80.88 105 LEU A CA 1
ATOM 872 C C . LEU A 1 105 ? 18.482 2.069 -19.712 1.00 80.88 105 LEU A C 1
ATOM 874 O O . LEU A 1 105 ? 19.224 2.017 -20.695 1.00 80.88 105 LEU A O 1
ATOM 878 N N . THR A 1 106 ? 17.289 1.469 -19.726 1.00 75.44 106 THR A N 1
ATOM 879 C CA . THR A 1 106 ? 16.818 0.679 -20.871 1.00 75.44 106 THR A CA 1
ATOM 880 C C . THR A 1 106 ? 16.158 1.529 -21.953 1.00 75.44 106 THR A C 1
ATOM 882 O O . THR A 1 106 ? 16.125 1.129 -23.122 1.00 75.44 106 THR A O 1
ATOM 885 N N . GLN A 1 107 ? 15.696 2.720 -21.602 1.00 68.19 107 GLN A N 1
ATOM 886 C CA . GLN A 1 107 ? 15.273 3.734 -22.549 1.00 68.19 107 GLN A CA 1
ATOM 887 C C . GLN A 1 107 ? 16.467 4.337 -23.300 1.00 68.19 107 GLN A C 1
ATOM 889 O O . GLN A 1 107 ? 17.600 3.863 -23.230 1.00 68.19 107 GLN A O 1
ATOM 894 N N . LEU A 1 108 ? 16.139 5.334 -24.116 1.00 56.22 108 LEU A N 1
ATOM 895 C CA . LEU A 1 108 ? 16.985 6.262 -24.863 1.00 56.22 108 LEU A CA 1
ATOM 896 C C . LEU A 1 108 ? 18.464 6.376 -24.448 1.00 56.22 108 LEU A C 1
ATOM 898 O O . LEU A 1 108 ? 19.318 6.380 -25.331 1.00 56.22 108 LEU A O 1
ATOM 902 N N . ASP A 1 109 ? 18.768 6.392 -23.152 1.00 63.47 109 ASP A N 1
ATOM 903 C CA . ASP A 1 109 ? 20.124 6.450 -22.595 1.00 63.47 109 ASP A CA 1
ATOM 904 C C . ASP A 1 109 ? 21.053 5.355 -23.148 1.00 63.47 109 ASP A C 1
ATOM 906 O O . ASP A 1 109 ? 22.178 5.641 -23.551 1.00 63.47 109 ASP A O 1
ATOM 910 N N . GLY A 1 110 ? 20.567 4.116 -23.290 1.00 64.19 110 GLY A N 1
ATOM 911 C CA . GLY A 1 110 ? 21.369 3.024 -23.853 1.00 64.19 110 GLY A CA 1
ATOM 912 C C . GLY A 1 110 ? 21.658 3.174 -25.346 1.00 64.19 110 GLY A C 1
ATOM 913 O O . GLY A 1 110 ? 22.734 2.819 -25.807 1.00 64.19 110 GLY A O 1
ATOM 914 N N . ALA A 1 111 ? 20.720 3.721 -26.121 1.00 63.91 111 ALA A N 1
ATOM 915 C CA . ALA A 1 111 ? 20.954 3.972 -27.542 1.00 63.91 111 ALA A CA 1
ATOM 916 C C . ALA A 1 111 ? 21.858 5.193 -27.758 1.00 63.91 111 ALA A C 1
ATOM 918 O O . ALA A 1 111 ? 22.572 5.248 -28.751 1.00 63.91 111 ALA A O 1
ATOM 919 N N . VAL A 1 112 ? 21.822 6.167 -26.844 1.00 66.00 112 VAL A N 1
ATOM 920 C CA . VAL A 1 112 ? 22.568 7.431 -26.916 1.00 66.00 112 VAL A CA 1
ATOM 921 C C . VAL A 1 112 ? 24.010 7.282 -26.425 1.00 66.00 112 VAL A C 1
ATOM 923 O O . VAL A 1 112 ? 24.923 7.949 -26.914 1.00 66.00 112 VAL A O 1
ATOM 926 N N . SER A 1 113 ? 24.240 6.381 -25.478 1.00 67.31 113 SER A N 1
ATOM 927 C CA . SER A 1 113 ? 25.561 6.134 -24.905 1.00 67.31 113 SER A CA 1
ATOM 928 C C . SER A 1 113 ? 26.563 5.567 -25.915 1.00 67.31 113 SER A C 1
ATOM 930 O O . SER A 1 113 ? 27.756 5.844 -25.827 1.00 67.31 113 SER A O 1
ATOM 932 N N . ILE A 1 114 ? 26.075 4.867 -26.943 1.00 70.94 114 ILE A N 1
ATOM 933 C CA . ILE A 1 114 ? 26.885 4.316 -28.037 1.00 70.94 114 ILE A CA 1
ATOM 934 C C . ILE A 1 114 ? 27.665 5.402 -28.805 1.00 70.94 114 ILE A C 1
ATOM 936 O O . ILE A 1 114 ? 28.718 5.126 -29.379 1.00 70.94 114 ILE A O 1
ATOM 940 N N . TRP A 1 115 ? 27.182 6.645 -28.826 1.00 68.75 115 TRP A N 1
ATOM 941 C CA . TRP A 1 115 ? 27.719 7.680 -29.713 1.00 68.75 115 TRP A CA 1
ATOM 942 C C . TRP A 1 115 ? 28.930 8.447 -29.159 1.00 68.75 115 TRP A C 1
ATOM 944 O O . TRP A 1 115 ? 29.634 9.100 -29.936 1.00 68.75 115 TRP A O 1
ATOM 954 N N . ASN A 1 116 ? 29.165 8.418 -27.842 1.00 70.44 116 ASN A N 1
ATOM 955 C CA . ASN A 1 116 ? 30.233 9.173 -27.176 1.00 70.44 116 ASN A CA 1
ATOM 956 C C . ASN A 1 116 ? 30.825 8.387 -26.000 1.00 70.44 116 ASN A C 1
ATOM 958 O O . ASN A 1 116 ? 30.090 7.898 -25.148 1.00 70.44 116 ASN A O 1
ATOM 962 N N . ASP A 1 117 ? 32.150 8.375 -25.890 1.00 75.69 117 ASP A N 1
ATOM 963 C CA . ASP A 1 117 ? 32.898 7.682 -24.836 1.00 75.69 117 ASP A CA 1
ATOM 964 C C . ASP A 1 117 ? 32.487 8.136 -23.435 1.00 75.69 117 ASP A C 1
ATOM 966 O O . ASP A 1 117 ? 32.278 7.308 -22.551 1.00 75.69 117 ASP A O 1
ATOM 970 N N . SER A 1 118 ? 32.285 9.444 -23.247 1.00 77.38 118 SER A N 1
ATOM 971 C CA . SER A 1 118 ? 31.855 9.994 -21.956 1.00 77.38 118 SER A CA 1
ATOM 972 C C . SER A 1 118 ? 30.445 9.542 -21.562 1.00 77.38 118 SER A C 1
ATOM 974 O O . SER A 1 118 ? 30.190 9.324 -20.382 1.00 77.38 118 SER A O 1
ATOM 976 N N . LEU A 1 119 ? 29.532 9.406 -22.530 1.00 76.12 119 LEU A N 1
ATOM 977 C CA . LEU A 1 119 ? 28.152 8.965 -22.282 1.00 76.12 119 LEU A CA 1
ATOM 978 C C . LEU A 1 119 ? 28.075 7.443 -22.130 1.00 76.12 119 LEU A C 1
ATOM 980 O O . LEU A 1 119 ? 27.246 6.936 -21.380 1.00 76.12 119 LEU A O 1
ATOM 984 N N . MET A 1 120 ? 28.967 6.709 -22.800 1.00 81.94 120 MET A N 1
ATOM 985 C CA . MET A 1 120 ? 29.146 5.278 -22.580 1.00 81.94 120 MET A CA 1
ATOM 986 C C . MET A 1 120 ? 29.576 4.998 -21.143 1.00 81.94 120 MET A C 1
ATOM 988 O O . MET A 1 120 ? 29.007 4.122 -20.502 1.00 81.94 120 MET A O 1
ATOM 992 N N . GLN A 1 121 ? 30.526 5.768 -20.616 1.00 83.19 121 GLN A N 1
ATOM 993 C CA . GLN A 1 121 ? 30.972 5.604 -19.236 1.00 83.19 121 GLN A CA 1
ATOM 994 C C . GLN A 1 121 ? 29.845 5.899 -18.230 1.00 83.19 121 GLN A C 1
ATOM 996 O O . GLN A 1 121 ? 29.634 5.121 -17.302 1.00 83.19 121 GLN A O 1
ATOM 1001 N N . GLU A 1 122 ? 29.059 6.958 -18.458 1.00 82.69 122 GLU A N 1
ATOM 1002 C CA . GLU A 1 122 ? 27.871 7.254 -17.645 1.00 82.69 122 GLU A CA 1
ATOM 1003 C C . GLU A 1 122 ? 26.842 6.109 -17.693 1.00 82.69 122 GLU A C 1
ATOM 1005 O O . GLU A 1 122 ? 26.288 5.716 -16.663 1.00 82.69 122 GLU A O 1
ATOM 1010 N N . TYR A 1 123 ? 26.624 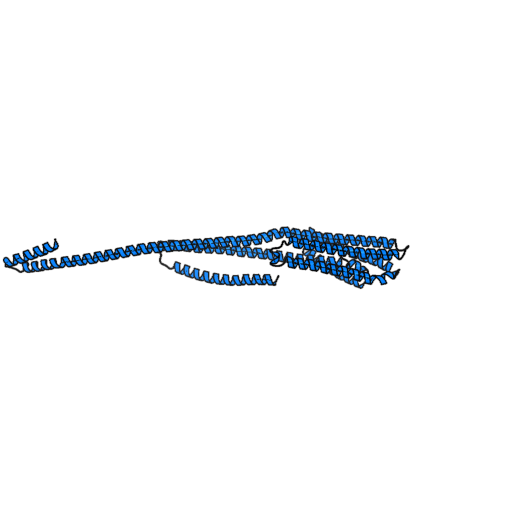5.524 -18.874 1.00 84.12 123 TYR A N 1
ATOM 1011 C CA . TYR A 1 123 ? 25.755 4.362 -19.041 1.00 84.12 123 TYR A CA 1
ATOM 1012 C C . TYR A 1 123 ? 26.261 3.141 -18.265 1.00 84.12 123 TYR A C 1
ATOM 1014 O O . TYR A 1 123 ? 25.464 2.477 -17.609 1.00 84.12 123 TYR A O 1
ATOM 1022 N N . GLU A 1 124 ? 27.563 2.845 -18.289 1.00 86.50 124 GLU A N 1
ATOM 1023 C CA . GLU A 1 124 ? 28.131 1.713 -17.543 1.00 86.50 124 GLU A CA 1
ATOM 1024 C C . GLU A 1 124 ? 27.997 1.879 -16.022 1.00 86.50 124 GLU A C 1
ATOM 1026 O O . GLU A 1 124 ? 27.739 0.907 -15.303 1.00 86.50 124 GLU A O 1
ATOM 1031 N N . ASP A 1 125 ? 28.117 3.108 -15.520 1.00 87.75 125 ASP A N 1
ATOM 1032 C CA . ASP A 1 125 ? 27.925 3.406 -14.100 1.00 87.75 125 ASP A CA 1
ATOM 1033 C C . ASP A 1 125 ? 26.446 3.287 -13.684 1.00 87.75 125 ASP A C 1
ATOM 1035 O O . ASP A 1 125 ? 26.125 2.703 -12.633 1.00 87.75 125 ASP A O 1
ATOM 1039 N N . LYS A 1 126 ? 25.520 3.762 -14.529 1.00 86.94 126 LYS A N 1
ATOM 1040 C CA . LYS A 1 126 ? 24.073 3.553 -14.345 1.00 86.94 126 LYS A CA 1
ATOM 1041 C C . LYS A 1 126 ? 23.714 2.069 -14.411 1.00 86.94 126 LYS A C 1
ATOM 1043 O O . LYS A 1 126 ? 22.970 1.587 -13.557 1.00 86.94 126 LYS A O 1
ATOM 1048 N N . GLU A 1 127 ? 24.282 1.330 -15.361 1.00 88.88 127 GLU A N 1
ATOM 1049 C CA . GLU A 1 127 ? 24.090 -0.112 -15.530 1.00 88.88 127 GLU A CA 1
ATOM 1050 C C . GLU A 1 127 ? 24.505 -0.866 -14.270 1.00 88.88 127 GLU A C 1
ATOM 1052 O O . GLU A 1 127 ? 23.719 -1.641 -13.722 1.00 88.88 127 GLU A O 1
ATOM 1057 N N . ARG A 1 128 ? 25.711 -0.593 -13.757 1.00 90.44 128 ARG A N 1
ATOM 1058 C CA . ARG A 1 128 ? 26.206 -1.208 -12.521 1.00 90.44 128 ARG A CA 1
ATOM 1059 C C . ARG A 1 128 ? 25.264 -0.925 -11.351 1.00 90.44 128 ARG A C 1
ATOM 1061 O O . ARG A 1 128 ? 24.954 -1.832 -10.582 1.00 90.44 128 ARG A O 1
ATOM 1068 N N . THR A 1 129 ? 24.772 0.308 -11.238 1.00 90.69 129 THR A N 1
ATOM 1069 C CA . THR A 1 129 ? 23.812 0.697 -10.194 1.00 90.69 129 THR A CA 1
ATOM 1070 C C . THR A 1 129 ? 22.502 -0.085 -10.308 1.00 90.69 129 THR A C 1
ATOM 1072 O O . THR A 1 129 ? 22.000 -0.598 -9.309 1.00 90.69 129 THR A O 1
ATOM 1075 N N . VAL A 1 130 ? 21.953 -0.208 -11.518 1.00 90.44 130 VAL A N 1
ATOM 1076 C CA . VAL A 1 130 ? 20.716 -0.957 -11.778 1.00 90.44 130 VAL A CA 1
ATOM 1077 C C . VAL A 1 130 ? 20.897 -2.443 -11.487 1.00 90.44 130 VAL A C 1
ATOM 1079 O O . VAL A 1 130 ? 20.045 -3.024 -10.821 1.00 90.44 130 VAL A O 1
ATOM 1082 N N . LEU A 1 131 ? 22.005 -3.055 -11.913 1.00 91.06 131 LEU A N 1
ATOM 1083 C CA . LEU A 1 131 ? 22.293 -4.465 -11.638 1.00 91.06 131 LEU A CA 1
ATOM 1084 C C . LEU A 1 131 ? 22.399 -4.740 -10.133 1.00 91.06 131 LEU A C 1
ATOM 1086 O O . LEU A 1 131 ? 21.812 -5.708 -9.660 1.00 91.06 131 LEU A O 1
ATOM 1090 N N . LEU A 1 132 ? 23.043 -3.854 -9.364 1.00 91.94 132 LEU A N 1
ATOM 1091 C CA . LEU A 1 132 ? 23.096 -3.961 -7.900 1.00 91.94 132 LEU A CA 1
ATOM 1092 C C . LEU A 1 132 ? 21.705 -3.849 -7.254 1.00 91.94 132 LEU A C 1
ATOM 1094 O O . LEU A 1 132 ? 21.397 -4.580 -6.313 1.00 91.94 132 LEU A O 1
ATOM 1098 N N . MET A 1 133 ? 20.849 -2.953 -7.754 1.00 90.50 133 MET A N 1
ATOM 1099 C CA . MET A 1 133 ? 19.473 -2.814 -7.263 1.00 90.50 133 MET A CA 1
ATOM 1100 C C . MET A 1 133 ? 18.610 -4.031 -7.618 1.00 90.50 133 MET A C 1
ATOM 1102 O O . MET A 1 133 ? 17.834 -4.493 -6.783 1.00 90.50 133 MET A O 1
ATOM 1106 N N . ILE A 1 134 ? 18.787 -4.596 -8.815 1.00 90.75 134 ILE A N 1
ATOM 1107 C CA . ILE A 1 134 ? 18.148 -5.847 -9.237 1.00 90.75 134 ILE A CA 1
ATOM 1108 C C . ILE A 1 134 ? 18.615 -7.014 -8.356 1.00 90.75 134 ILE A C 1
ATOM 1110 O O . ILE A 1 134 ? 17.779 -7.784 -7.894 1.00 90.75 134 ILE A O 1
ATOM 1114 N N . ASP A 1 135 ? 19.912 -7.120 -8.059 1.00 91.31 135 ASP A N 1
ATOM 1115 C CA . ASP A 1 135 ? 20.458 -8.157 -7.174 1.00 91.31 135 ASP A CA 1
ATOM 1116 C C . ASP A 1 135 ? 19.908 -8.026 -5.741 1.00 91.31 135 ASP A C 1
ATOM 1118 O O . ASP A 1 135 ? 19.528 -9.020 -5.117 1.00 91.31 135 ASP A O 1
ATOM 1122 N N . SER A 1 136 ? 19.771 -6.794 -5.239 1.00 89.06 136 SER A N 1
ATOM 1123 C CA . SER A 1 136 ? 19.108 -6.520 -3.958 1.00 89.06 136 SER A CA 1
ATOM 1124 C C . SER A 1 136 ? 17.627 -6.915 -3.972 1.00 89.06 136 SER A C 1
ATOM 1126 O O . SER A 1 136 ? 17.140 -7.498 -3.003 1.00 89.06 136 SER A O 1
ATOM 1128 N N . LEU A 1 137 ? 16.920 -6.658 -5.077 1.00 88.06 137 LEU A N 1
ATOM 1129 C CA . LEU A 1 137 ? 15.524 -7.052 -5.246 1.00 88.06 137 LEU A CA 1
ATOM 1130 C C . LEU A 1 137 ? 15.371 -8.580 -5.281 1.00 88.06 137 LEU A C 1
ATOM 1132 O O . LEU A 1 137 ? 14.473 -9.104 -4.628 1.00 88.06 137 LEU A O 1
ATOM 1136 N N . ILE A 1 138 ? 16.263 -9.303 -5.969 1.00 88.25 138 ILE A N 1
ATOM 1137 C CA . ILE A 1 138 ? 16.278 -10.778 -5.998 1.00 88.25 138 ILE A CA 1
ATOM 1138 C C . ILE A 1 138 ? 16.386 -11.349 -4.578 1.00 88.25 138 ILE A C 1
ATOM 1140 O O . ILE A 1 138 ? 15.666 -12.286 -4.251 1.00 88.25 138 ILE A O 1
ATOM 1144 N N . ALA A 1 139 ? 17.224 -10.764 -3.716 1.00 85.44 139 ALA A N 1
ATOM 1145 C CA . ALA A 1 139 ? 17.396 -11.221 -2.334 1.00 85.44 139 ALA A CA 1
ATOM 1146 C C . ALA A 1 139 ? 16.160 -11.000 -1.435 1.00 85.44 139 ALA A C 1
ATOM 1148 O O . ALA A 1 139 ? 16.025 -11.665 -0.410 1.00 85.44 139 ALA A O 1
ATOM 1149 N N . GLN A 1 140 ? 15.267 -10.072 -1.796 1.00 82.38 140 GLN A N 1
ATOM 1150 C CA . GLN A 1 140 ? 14.088 -9.704 -1.000 1.00 82.38 140 GLN A CA 1
ATOM 1151 C C . GLN A 1 140 ? 12.770 -10.280 -1.535 1.00 82.38 140 GLN A C 1
ATOM 1153 O O . GLN A 1 140 ? 11.727 -10.129 -0.894 1.00 82.38 140 GLN A O 1
ATOM 1158 N N . VAL A 1 141 ? 12.775 -10.904 -2.716 1.00 78.25 141 VAL A N 1
ATOM 1159 C CA . VAL A 1 141 ? 11.579 -11.496 -3.324 1.00 78.25 141 VAL A CA 1
ATOM 1160 C C . VAL A 1 141 ? 11.437 -12.948 -2.842 1.00 78.25 141 VAL A C 1
ATOM 1162 O O . VAL A 1 141 ? 12.248 -13.790 -3.209 1.00 78.25 141 VAL A O 1
ATOM 1165 N N . PRO A 1 142 ? 10.404 -13.278 -2.042 1.00 68.56 142 PRO A N 1
ATOM 1166 C CA . PRO A 1 142 ? 10.253 -14.608 -1.444 1.00 68.56 142 PRO A CA 1
ATOM 1167 C C . PRO A 1 142 ? 9.671 -15.661 -2.402 1.00 68.56 142 PRO A C 1
ATOM 1169 O O . PRO A 1 142 ? 9.641 -16.843 -2.069 1.00 68.56 142 PRO A O 1
ATOM 1172 N N . ASP A 1 143 ? 9.139 -15.245 -3.555 1.00 71.88 143 ASP A N 1
ATOM 1173 C CA . ASP A 1 143 ? 8.440 -16.125 -4.490 1.00 71.88 143 ASP A CA 1
ATOM 1174 C C . ASP A 1 143 ? 9.310 -16.533 -5.688 1.00 71.88 143 ASP A C 1
ATOM 1176 O O . ASP A 1 143 ? 9.816 -15.690 -6.429 1.00 71.88 143 ASP A O 1
ATOM 1180 N N . THR A 1 144 ? 9.369 -17.842 -5.939 1.00 75.62 144 THR A N 1
ATOM 1181 C CA . THR A 1 144 ? 10.171 -18.459 -7.004 1.00 75.62 144 THR A CA 1
ATOM 1182 C C . THR A 1 144 ? 9.785 -18.028 -8.422 1.00 75.62 144 THR A C 1
ATOM 1184 O O . THR A 1 144 ? 10.617 -18.135 -9.326 1.00 75.62 144 THR A O 1
ATOM 1187 N N . ALA A 1 145 ? 8.542 -17.594 -8.673 1.00 79.25 145 ALA A N 1
ATOM 1188 C CA . ALA A 1 145 ? 8.124 -17.125 -9.998 1.00 79.25 145 ALA A CA 1
ATOM 1189 C C . ALA A 1 145 ? 8.550 -15.669 -10.241 1.00 79.25 145 ALA A C 1
ATOM 1191 O O . ALA A 1 145 ? 9.155 -15.370 -11.272 1.00 79.25 145 ALA A O 1
ATOM 1192 N N . GLN A 1 146 ? 8.310 -14.776 -9.277 1.00 81.62 146 GLN A N 1
ATOM 1193 C CA . GLN A 1 146 ? 8.793 -13.392 -9.340 1.00 81.62 146 GLN A CA 1
ATOM 1194 C C . GLN A 1 146 ? 10.323 -13.308 -9.356 1.00 81.62 146 GLN A C 1
ATOM 1196 O O . GLN A 1 146 ? 10.881 -12.550 -10.144 1.00 81.62 146 GLN A O 1
ATOM 1201 N N . GLU A 1 147 ? 11.005 -14.126 -8.556 1.00 86.94 147 GLU A N 1
ATOM 1202 C CA . GLU A 1 147 ? 12.467 -14.216 -8.553 1.00 86.94 147 GLU A CA 1
ATOM 1203 C C . GLU A 1 147 ? 13.008 -14.614 -9.937 1.00 86.94 147 GLU A C 1
ATOM 1205 O O . GLU A 1 147 ? 13.959 -14.007 -10.432 1.00 86.94 147 GLU A O 1
ATOM 1210 N N . ARG A 1 148 ? 12.363 -15.582 -10.608 1.00 86.88 148 ARG A N 1
ATOM 1211 C CA . ARG A 1 148 ? 12.704 -15.979 -11.985 1.00 86.88 148 ARG A CA 1
ATOM 1212 C C . ARG A 1 148 ? 12.567 -14.819 -12.970 1.00 86.88 148 ARG A C 1
ATOM 1214 O O . ARG A 1 148 ? 13.496 -14.596 -13.739 1.00 86.88 148 ARG A O 1
ATOM 1221 N N . ARG A 1 149 ? 11.473 -14.050 -12.912 1.00 87.38 149 ARG A N 1
ATOM 1222 C CA . ARG A 1 149 ? 11.274 -12.878 -13.788 1.00 87.38 149 ARG A CA 1
ATOM 1223 C C . ARG A 1 149 ? 12.350 -11.812 -13.567 1.00 87.38 149 ARG A C 1
ATOM 1225 O O . ARG A 1 149 ? 12.877 -11.268 -14.529 1.00 87.38 149 ARG A O 1
ATOM 1232 N N . VAL A 1 150 ? 12.706 -11.521 -12.313 1.00 89.56 150 VAL A N 1
ATOM 1233 C CA . VAL A 1 150 ? 13.738 -10.516 -11.996 1.00 89.56 150 VAL A CA 1
ATOM 1234 C C . VAL A 1 150 ? 15.130 -10.988 -12.440 1.00 89.56 150 VAL A C 1
ATOM 1236 O O . VAL A 1 150 ? 15.899 -10.202 -12.990 1.00 89.56 150 VAL A O 1
ATOM 1239 N N . LYS A 1 151 ? 15.438 -12.283 -12.293 1.00 90.19 151 LYS A N 1
ATOM 1240 C CA . LYS A 1 151 ? 16.662 -12.893 -12.843 1.00 90.19 151 LYS A CA 1
ATOM 1241 C C . LYS A 1 151 ? 16.707 -12.842 -14.372 1.00 90.19 151 LYS A C 1
ATOM 1243 O O . LYS A 1 151 ? 17.763 -12.588 -14.942 1.00 90.19 151 LYS A O 1
ATOM 1248 N N . GLU A 1 152 ? 15.576 -13.045 -15.038 1.00 91.00 152 GLU A N 1
ATOM 1249 C CA . GLU A 1 152 ? 15.471 -12.921 -16.493 1.00 91.00 152 GLU A CA 1
ATOM 1250 C C . GLU A 1 152 ? 15.708 -11.475 -16.949 1.00 91.00 152 GLU A C 1
ATOM 1252 O O . GLU A 1 152 ? 16.530 -11.244 -17.832 1.00 91.00 152 GLU A O 1
ATOM 1257 N N . ILE A 1 153 ? 15.103 -10.492 -16.271 1.00 90.69 153 ILE A N 1
ATOM 1258 C CA . ILE A 1 153 ? 15.376 -9.063 -16.496 1.00 90.69 153 ILE A CA 1
ATOM 1259 C C . ILE A 1 153 ? 16.877 -8.775 -16.366 1.00 90.69 153 ILE A C 1
ATOM 1261 O O . ILE A 1 153 ? 17.452 -8.127 -17.238 1.00 90.69 153 ILE A O 1
ATOM 1265 N N . ARG A 1 154 ? 17.529 -9.284 -15.313 1.00 93.00 154 ARG A N 1
ATOM 1266 C CA . ARG A 1 154 ? 18.974 -9.118 -15.098 1.00 93.00 154 ARG A CA 1
ATOM 1267 C C . ARG A 1 154 ? 19.796 -9.623 -16.287 1.00 93.00 154 ARG A C 1
ATOM 1269 O O . ARG A 1 154 ? 20.716 -8.938 -16.727 1.00 93.00 154 ARG A O 1
ATOM 1276 N N . ASN A 1 155 ? 19.465 -10.806 -16.802 1.00 91.31 155 ASN A N 1
ATOM 1277 C CA . ASN A 1 155 ? 20.167 -11.401 -17.939 1.00 91.31 155 ASN A CA 1
ATOM 1278 C C . ASN A 1 155 ? 19.957 -10.582 -19.217 1.00 91.31 155 ASN A C 1
ATOM 1280 O O . ASN A 1 155 ? 20.930 -10.270 -19.899 1.00 91.31 155 ASN A O 1
ATOM 1284 N N . LEU A 1 156 ? 18.720 -10.155 -19.491 1.00 89.56 156 LEU A N 1
ATOM 1285 C CA . LEU A 1 156 ? 18.390 -9.329 -20.657 1.00 89.56 156 LEU A CA 1
ATOM 1286 C C . LEU A 1 156 ? 19.113 -7.973 -20.642 1.00 89.56 156 LEU A C 1
ATOM 1288 O O . LEU A 1 156 ? 19.541 -7.492 -21.690 1.00 89.56 156 LEU A O 1
ATOM 1292 N N . VAL A 1 157 ? 19.289 -7.362 -19.465 1.00 88.38 157 VAL A N 1
ATOM 1293 C CA . VAL A 1 157 ? 20.087 -6.130 -19.312 1.00 88.38 157 VAL A CA 1
ATOM 1294 C C . VAL A 1 157 ? 21.552 -6.377 -19.682 1.00 88.38 157 VAL A C 1
ATOM 1296 O O . VAL A 1 157 ? 22.137 -5.579 -20.412 1.00 88.38 157 VAL A O 1
ATOM 1299 N N . GLY A 1 158 ? 22.123 -7.505 -19.251 1.00 85.50 158 GLY A N 1
ATOM 1300 C CA . GLY A 1 158 ? 23.490 -7.891 -19.612 1.00 85.50 158 GLY A CA 1
ATOM 1301 C C . GLY A 1 158 ? 23.663 -8.179 -21.109 1.00 85.50 158 GLY A C 1
ATOM 1302 O O . GLY A 1 158 ? 24.608 -7.688 -21.727 1.00 85.50 158 GLY A O 1
ATOM 1303 N N . GLU A 1 159 ? 22.732 -8.916 -21.723 1.00 86.06 159 GLU A N 1
ATOM 1304 C CA . GLU A 1 159 ? 22.732 -9.172 -23.173 1.00 86.06 159 GLU A CA 1
ATOM 1305 C C . GLU A 1 159 ? 22.645 -7.869 -23.972 1.00 86.06 159 GLU A C 1
ATOM 1307 O O . GLU A 1 159 ? 23.354 -7.676 -24.966 1.00 86.06 159 GLU A O 1
ATOM 1312 N N . LYS A 1 160 ? 21.825 -6.926 -23.498 1.00 84.56 160 LYS A N 1
ATOM 1313 C CA . LYS A 1 160 ? 21.674 -5.617 -24.125 1.00 84.56 160 LYS A CA 1
ATOM 1314 C C . LYS A 1 160 ? 22.997 -4.858 -24.209 1.00 84.56 160 LYS A C 1
ATOM 1316 O O . LYS A 1 160 ? 23.275 -4.289 -25.264 1.00 84.56 160 LYS A O 1
ATOM 1321 N N . LYS A 1 161 ? 23.832 -4.866 -23.164 1.00 85.19 161 LYS A N 1
ATOM 1322 C CA . LYS A 1 161 ? 25.157 -4.220 -23.198 1.00 85.19 161 LYS A CA 1
ATOM 1323 C C . LYS A 1 161 ? 26.011 -4.739 -24.357 1.00 85.19 161 LYS A C 1
ATOM 1325 O O . LYS A 1 161 ? 26.590 -3.945 -25.097 1.00 85.19 161 LYS A O 1
ATOM 1330 N N . GLY A 1 162 ? 26.043 -6.058 -24.557 1.00 84.12 162 GLY A N 1
ATOM 1331 C CA . GLY A 1 162 ? 26.774 -6.685 -25.663 1.00 84.12 162 GLY A CA 1
ATOM 1332 C C . GLY A 1 162 ? 26.273 -6.224 -27.036 1.00 84.12 162 GLY A C 1
ATOM 1333 O O . GLY A 1 162 ? 27.068 -5.914 -27.926 1.00 84.12 162 GLY A O 1
ATOM 1334 N N . HIS A 1 163 ? 24.954 -6.087 -27.191 1.00 81.62 163 HIS A N 1
ATOM 1335 C CA . HIS A 1 163 ? 24.363 -5.540 -28.412 1.00 81.62 163 HIS A CA 1
ATOM 1336 C C . HIS A 1 163 ? 24.705 -4.064 -28.631 1.00 81.62 163 HIS A C 1
ATOM 1338 O O . HIS A 1 163 ? 25.012 -3.685 -29.757 1.00 81.62 163 HIS A O 1
ATOM 1344 N N . LEU A 1 164 ? 24.690 -3.238 -27.582 1.00 81.69 164 LEU A N 1
ATOM 1345 C CA . LEU A 1 164 ? 25.052 -1.823 -27.691 1.00 81.69 164 LEU A CA 1
ATOM 1346 C C . LEU A 1 164 ? 26.520 -1.644 -28.103 1.00 81.69 164 LEU A C 1
ATOM 1348 O O . LEU A 1 164 ? 26.813 -0.856 -28.997 1.00 81.69 164 LEU A O 1
ATOM 1352 N N . LEU A 1 165 ? 27.428 -2.430 -27.520 1.00 84.06 165 LEU A N 1
ATOM 1353 C CA . LEU A 1 165 ? 28.844 -2.446 -27.902 1.00 84.06 165 LEU A CA 1
ATOM 1354 C C . LEU A 1 165 ? 29.056 -2.901 -29.355 1.00 84.06 165 LEU A C 1
ATOM 1356 O O . LEU A 1 165 ? 29.919 -2.364 -30.043 1.00 84.06 165 LEU A O 1
ATOM 1360 N N . SER A 1 166 ? 28.246 -3.845 -29.840 1.00 82.81 166 SER A N 1
ATOM 1361 C CA . SER A 1 166 ? 28.299 -4.292 -31.240 1.00 82.81 166 SER A CA 1
ATOM 1362 C C . SER A 1 166 ? 27.837 -3.191 -32.202 1.00 82.81 166 SER A C 1
ATOM 1364 O O . SER A 1 166 ? 28.514 -2.914 -33.185 1.00 82.81 166 SER A O 1
ATOM 1366 N N . ILE A 1 167 ? 26.733 -2.503 -31.875 1.00 79.38 167 ILE A N 1
ATOM 1367 C CA . ILE A 1 167 ? 26.249 -1.343 -32.646 1.00 79.38 167 ILE A CA 1
ATOM 1368 C C . ILE A 1 167 ? 27.317 -0.247 -32.667 1.00 79.38 167 ILE A C 1
ATOM 1370 O O . ILE A 1 167 ? 27.554 0.371 -33.700 1.00 79.38 167 ILE A O 1
ATOM 1374 N N . ARG A 1 168 ? 27.991 -0.022 -31.535 1.00 79.31 168 ARG A N 1
ATOM 1375 C CA . ARG A 1 168 ? 29.080 0.945 -31.435 1.00 79.31 168 ARG A CA 1
ATOM 1376 C C . ARG A 1 168 ? 30.233 0.631 -32.380 1.00 79.31 168 ARG A C 1
ATOM 1378 O O . ARG A 1 168 ? 30.677 1.530 -33.080 1.00 79.31 168 ARG A O 1
ATOM 1385 N N . ALA A 1 169 ? 30.705 -0.612 -32.406 1.00 80.94 169 ALA A N 1
ATOM 1386 C CA . ALA A 1 169 ? 31.815 -1.013 -33.267 1.00 80.94 169 ALA A CA 1
ATOM 1387 C C . ALA A 1 169 ? 31.495 -0.781 -34.757 1.00 80.94 169 ALA A C 1
ATOM 1389 O O . ALA A 1 169 ? 32.300 -0.187 -35.476 1.00 80.94 169 ALA A O 1
ATOM 1390 N N . ASP A 1 170 ? 30.286 -1.152 -35.188 1.00 75.50 170 ASP A N 1
ATOM 1391 C CA . ASP A 1 170 ? 29.808 -0.931 -36.559 1.00 75.50 170 ASP A CA 1
ATOM 1392 C C . ASP A 1 170 ? 29.726 0.573 -36.891 1.00 75.50 170 ASP A C 1
ATOM 1394 O O . ASP A 1 170 ? 30.130 1.027 -37.964 1.00 75.50 170 ASP A O 1
ATOM 1398 N N . LEU A 1 171 ? 29.253 1.380 -35.941 1.00 72.00 171 LEU A N 1
ATOM 1399 C CA . LEU A 1 171 ? 29.166 2.833 -36.070 1.00 72.00 171 LEU A CA 1
ATOM 1400 C C . LEU A 1 171 ? 30.528 3.532 -36.096 1.00 72.00 171 LEU A C 1
ATOM 1402 O O . LEU A 1 171 ? 30.698 4.511 -36.820 1.00 72.00 171 LEU A O 1
ATOM 1406 N N . GLU A 1 172 ? 31.506 3.057 -35.329 1.00 73.50 172 GLU A N 1
ATOM 1407 C CA . GLU A 1 172 ? 32.871 3.586 -35.357 1.00 73.50 172 GLU A CA 1
ATOM 1408 C C . GLU A 1 172 ? 33.545 3.307 -36.705 1.00 73.50 172 GLU A C 1
ATOM 1410 O O . GLU A 1 172 ? 34.186 4.204 -37.256 1.00 73.50 172 GLU A O 1
ATOM 1415 N N . GLN A 1 173 ? 33.303 2.129 -37.288 1.00 71.06 173 GLN A N 1
ATOM 1416 C CA . GLN A 1 173 ? 33.758 1.779 -38.635 1.00 71.06 173 GLN A CA 1
ATOM 1417 C C . GLN A 1 173 ? 33.144 2.688 -39.719 1.00 71.06 173 GLN A C 1
ATOM 1419 O O . GLN A 1 173 ? 33.796 2.977 -40.721 1.00 71.06 173 GLN A O 1
ATOM 1424 N N . LEU A 1 174 ? 31.919 3.187 -39.514 1.00 66.31 174 LEU A N 1
ATOM 1425 C CA . LEU A 1 174 ? 31.271 4.174 -40.393 1.00 66.31 174 LEU A CA 1
ATOM 1426 C C . LEU A 1 174 ? 31.751 5.615 -40.144 1.00 66.31 174 LEU A C 1
ATOM 1428 O O . LEU A 1 174 ? 31.881 6.402 -41.086 1.00 66.31 174 LEU A O 1
ATOM 1432 N N . ARG A 1 175 ? 32.019 5.970 -38.882 1.00 62.22 175 ARG A N 1
ATOM 1433 C CA . ARG A 1 175 ? 32.469 7.304 -38.451 1.00 62.22 175 ARG A CA 1
ATOM 1434 C C . ARG A 1 175 ? 33.827 7.677 -39.038 1.00 62.22 175 ARG A C 1
ATOM 1436 O O . ARG A 1 175 ? 34.027 8.842 -39.376 1.00 62.22 175 ARG A O 1
ATOM 1443 N N . ASP A 1 176 ? 34.729 6.707 -39.159 1.00 57.19 176 ASP A N 1
ATOM 1444 C CA . ASP A 1 176 ? 36.074 6.908 -39.716 1.00 57.19 176 ASP A CA 1
ATOM 1445 C C . ASP A 1 176 ? 36.046 7.178 -41.235 1.00 57.19 176 ASP A C 1
ATOM 1447 O O . ASP A 1 176 ? 36.969 7.765 -41.795 1.00 57.19 176 ASP A O 1
ATOM 1451 N N . VAL A 1 177 ? 34.942 6.814 -41.901 1.00 52.75 177 VAL A N 1
ATOM 1452 C CA . VAL A 1 177 ? 34.754 6.973 -43.350 1.00 52.75 177 VAL A CA 1
ATOM 1453 C C . VAL A 1 177 ? 34.028 8.278 -43.703 1.00 52.75 177 VAL A C 1
ATOM 1455 O O . VAL A 1 177 ? 34.321 8.864 -44.742 1.00 52.75 177 VAL A O 1
ATOM 1458 N N . ASN A 1 178 ? 33.125 8.785 -42.851 1.00 56.38 178 ASN A N 1
ATOM 1459 C CA . ASN A 1 178 ? 32.278 9.939 -43.179 1.00 56.38 178 ASN A CA 1
ATOM 1460 C C . ASN A 1 178 ? 32.065 10.891 -41.987 1.00 56.38 178 ASN A C 1
ATOM 1462 O O . ASN A 1 178 ? 31.304 10.617 -41.057 1.00 56.38 178 ASN A O 1
ATOM 1466 N N . GLY A 1 179 ? 32.637 12.098 -42.070 1.00 60.03 179 GLY A N 1
ATOM 1467 C CA . GLY A 1 179 ? 32.510 13.171 -41.067 1.00 60.03 179 GLY A CA 1
ATOM 1468 C C . GLY A 1 179 ? 31.083 13.680 -40.776 1.00 60.03 179 GLY A C 1
ATOM 1469 O O . GLY A 1 179 ? 30.908 14.492 -39.867 1.00 60.03 179 GLY A O 1
ATOM 1470 N N . LEU A 1 180 ? 30.060 13.179 -41.485 1.00 59.75 180 LEU A N 1
ATOM 1471 C CA . LEU A 1 180 ? 28.625 13.423 -41.251 1.00 59.75 180 LEU A CA 1
ATOM 1472 C C . LEU A 1 180 ? 28.209 13.142 -39.804 1.00 59.75 180 LEU A C 1
ATOM 1474 O O . LEU A 1 180 ? 27.421 13.880 -39.206 1.00 59.75 180 LEU A O 1
ATOM 1478 N N . MET A 1 181 ? 28.813 12.114 -39.214 1.00 60.16 181 MET A N 1
ATOM 1479 C CA . MET A 1 181 ? 28.552 11.707 -37.844 1.00 60.16 181 MET A CA 1
ATOM 1480 C C . MET A 1 181 ? 28.937 12.804 -36.843 1.00 60.16 181 MET A C 1
ATOM 1482 O O . MET A 1 181 ? 28.193 13.084 -35.911 1.00 60.16 181 MET A O 1
ATOM 1486 N N . LYS A 1 182 ? 30.045 13.515 -37.085 1.00 61.34 182 LYS A N 1
ATOM 1487 C CA . LYS A 1 182 ? 30.540 14.597 -36.219 1.00 61.34 182 LYS A CA 1
ATOM 1488 C C . LYS A 1 182 ? 29.653 15.850 -36.262 1.00 61.34 182 LYS A C 1
ATOM 1490 O O . LYS A 1 182 ? 29.614 16.595 -35.288 1.00 61.34 182 LYS A O 1
ATOM 1495 N N . GLN A 1 183 ? 28.929 16.073 -37.363 1.00 63.31 183 GLN A N 1
ATOM 1496 C CA . GLN A 1 183 ? 28.077 17.251 -37.558 1.00 63.31 183 GLN A CA 1
ATOM 1497 C C . GLN A 1 183 ? 26.665 17.078 -36.975 1.00 63.31 183 GLN A C 1
ATOM 1499 O O . GLN A 1 183 ? 26.099 18.038 -36.455 1.00 63.31 183 GLN A O 1
ATOM 1504 N N . ARG A 1 184 ? 26.084 15.873 -37.052 1.00 65.12 184 ARG A N 1
ATOM 1505 C CA . ARG A 1 184 ? 24.686 15.619 -36.646 1.00 65.12 184 ARG A CA 1
ATOM 1506 C C . ARG A 1 184 ? 24.518 15.031 -35.245 1.00 65.12 184 ARG A C 1
ATOM 1508 O O . ARG A 1 184 ? 23.433 15.146 -34.677 1.00 65.12 184 ARG A O 1
ATOM 1515 N N . MET A 1 185 ? 25.581 14.483 -34.653 1.00 61.59 185 MET A N 1
ATOM 1516 C CA . MET A 1 185 ? 25.523 13.880 -33.315 1.00 61.59 185 MET A CA 1
ATOM 1517 C C . MET A 1 185 ? 24.958 14.782 -32.213 1.00 61.59 185 MET A C 1
ATOM 1519 O O . MET A 1 185 ? 24.093 14.324 -31.465 1.00 61.59 185 MET A O 1
ATOM 1523 N N . PRO A 1 186 ? 25.405 16.049 -32.079 1.00 67.12 186 PRO A N 1
ATOM 1524 C CA . PRO A 1 186 ? 25.011 16.871 -30.936 1.00 67.12 186 PRO A CA 1
ATOM 1525 C C . PRO A 1 186 ? 23.504 17.146 -30.917 1.00 67.12 186 PRO A C 1
ATOM 1527 O O . PRO A 1 186 ? 22.873 17.168 -29.863 1.00 67.12 186 PRO A O 1
ATOM 1530 N N . GLU A 1 187 ? 22.906 17.305 -32.100 1.00 70.62 187 GLU A N 1
ATOM 1531 C CA . GLU A 1 187 ? 21.475 17.554 -32.249 1.00 70.62 187 GLU A CA 1
ATOM 1532 C C . GLU A 1 187 ? 20.638 16.323 -31.860 1.00 70.62 187 GLU A C 1
ATOM 1534 O O . GLU A 1 187 ? 19.604 16.455 -31.199 1.00 70.62 187 GLU A O 1
ATOM 1539 N N . LEU A 1 188 ? 21.099 15.124 -32.222 1.00 70.00 188 LEU A N 1
ATOM 1540 C CA . LEU A 1 188 ? 20.432 13.863 -31.899 1.00 70.00 188 LEU A CA 1
ATOM 1541 C C . LEU A 1 188 ? 20.504 13.553 -30.405 1.00 70.00 188 LEU A C 1
ATOM 1543 O O . LEU A 1 188 ? 19.462 13.264 -29.822 1.00 70.00 188 LEU A O 1
ATOM 1547 N N . ILE A 1 189 ? 21.679 13.712 -29.782 1.00 67.00 189 ILE A N 1
ATOM 1548 C CA . ILE A 1 189 ? 21.872 13.561 -28.328 1.00 67.00 189 ILE A CA 1
ATOM 1549 C C . ILE A 1 189 ? 20.950 14.522 -27.564 1.00 67.00 189 ILE A C 1
ATOM 1551 O O . ILE A 1 189 ? 20.280 14.126 -26.615 1.00 67.00 189 ILE A O 1
ATOM 1555 N N . HIS A 1 190 ? 20.829 15.778 -28.001 1.00 74.75 190 HIS A N 1
ATOM 1556 C CA . HIS A 1 190 ? 19.932 16.725 -27.338 1.00 74.75 190 HIS A CA 1
ATOM 1557 C C . HIS A 1 190 ? 18.446 16.374 -27.484 1.00 74.75 190 HIS A C 1
ATOM 1559 O O . HIS A 1 190 ? 17.687 16.501 -26.520 1.00 74.75 190 HIS A O 1
ATOM 1565 N N . ARG A 1 191 ? 17.999 15.936 -28.668 1.00 76.00 191 ARG A N 1
ATOM 1566 C CA . ARG A 1 191 ? 16.599 15.515 -28.885 1.00 76.00 191 ARG A CA 1
ATOM 1567 C C . ARG A 1 191 ? 16.256 14.263 -28.083 1.00 76.00 191 ARG A C 1
ATOM 1569 O O . ARG A 1 191 ? 15.147 14.157 -27.563 1.00 76.00 191 ARG A O 1
ATOM 1576 N N . ALA A 1 192 ? 17.220 13.361 -27.994 1.00 68.25 192 ALA A N 1
ATOM 1577 C CA . ALA A 1 192 ? 17.193 12.153 -27.203 1.00 68.25 192 ALA A CA 1
ATOM 1578 C C . ALA A 1 192 ? 17.059 12.438 -25.699 1.00 68.25 192 ALA A C 1
ATOM 1580 O O . ALA A 1 192 ? 16.079 12.027 -25.078 1.00 68.25 192 ALA A O 1
ATOM 1581 N N . ASN A 1 193 ? 17.984 13.215 -25.137 1.00 72.69 193 ASN A N 1
ATOM 1582 C CA . ASN A 1 193 ? 17.992 13.537 -23.710 1.00 72.69 193 ASN A CA 1
ATOM 1583 C C . ASN A 1 193 ? 16.716 14.277 -23.301 1.00 72.69 193 ASN A C 1
ATOM 1585 O O . ASN A 1 193 ? 16.088 13.920 -22.312 1.00 72.69 193 ASN A O 1
ATOM 1589 N N . ARG A 1 194 ? 16.238 15.217 -24.128 1.00 76.94 194 ARG A N 1
ATOM 1590 C CA . ARG A 1 194 ? 14.974 15.928 -23.880 1.00 76.94 194 ARG A CA 1
ATOM 1591 C C . ARG A 1 194 ? 13.760 14.990 -23.844 1.00 76.94 194 ARG A C 1
ATOM 1593 O O . ARG A 1 194 ? 12.803 15.249 -23.119 1.00 76.94 194 ARG A O 1
ATOM 1600 N N . ALA A 1 195 ? 13.747 13.944 -24.669 1.00 72.44 195 ALA A N 1
ATOM 1601 C CA . ALA A 1 195 ? 12.664 12.964 -24.669 1.00 72.44 195 ALA A CA 1
ATOM 1602 C C . ALA A 1 195 ? 12.709 12.068 -23.423 1.00 72.44 195 ALA A C 1
ATOM 1604 O O . ALA A 1 195 ? 11.652 11.739 -22.887 1.00 72.44 195 ALA A O 1
ATOM 1605 N N . ASN A 1 196 ? 13.912 11.734 -22.943 1.00 69.00 196 ASN A N 1
ATOM 1606 C CA . ASN A 1 196 ? 14.101 10.968 -21.715 1.00 69.00 196 ASN A CA 1
ATOM 1607 C C . ASN A 1 196 ? 13.754 11.790 -20.460 1.00 69.00 196 ASN A C 1
ATOM 1609 O O . ASN A 1 196 ? 12.974 11.336 -19.633 1.00 69.00 196 ASN A O 1
ATOM 1613 N N . GLU A 1 197 ? 14.229 13.035 -20.359 1.00 76.69 197 GLU A N 1
ATOM 1614 C CA . GLU A 1 197 ? 13.915 13.947 -19.244 1.00 76.69 197 GLU A CA 1
ATOM 1615 C C . GLU A 1 197 ? 12.405 14.124 -19.062 1.00 76.69 197 GLU A C 1
ATOM 1617 O O . GLU A 1 197 ? 11.883 13.928 -17.967 1.00 76.69 197 GLU A O 1
ATOM 1622 N N . ARG A 1 198 ? 11.684 14.404 -20.156 1.00 80.31 198 ARG A N 1
ATOM 1623 C CA . ARG A 1 198 ? 10.219 14.552 -20.134 1.00 80.31 198 ARG A CA 1
ATOM 1624 C C . ARG A 1 198 ? 9.509 13.288 -19.676 1.00 80.31 198 ARG A C 1
ATOM 1626 O O . ARG A 1 198 ? 8.493 13.366 -18.997 1.00 80.31 198 ARG A O 1
ATOM 1633 N N . LEU A 1 199 ? 10.014 12.129 -20.083 1.00 76.38 199 LEU A N 1
ATOM 1634 C CA . LEU A 1 199 ? 9.437 10.847 -19.713 1.00 76.38 199 LEU A CA 1
ATOM 1635 C C . LEU A 1 199 ? 9.654 10.555 -18.225 1.00 76.38 199 LEU A C 1
ATOM 1637 O O . LEU A 1 199 ? 8.714 10.153 -17.545 1.00 76.38 199 LEU A O 1
ATOM 1641 N N . THR A 1 200 ? 10.868 10.775 -17.724 1.00 73.69 200 THR A N 1
ATOM 1642 C CA . THR A 1 200 ? 11.210 10.604 -16.308 1.00 73.69 200 THR A CA 1
ATOM 1643 C C . THR A 1 200 ? 10.406 11.558 -15.430 1.00 73.69 200 THR A C 1
ATOM 1645 O O . THR A 1 200 ? 9.892 11.143 -14.391 1.00 73.69 200 THR A O 1
ATOM 1648 N N . GLU A 1 201 ? 10.227 12.805 -15.865 1.00 80.69 201 GLU A N 1
ATOM 1649 C CA . GLU A 1 201 ? 9.393 13.797 -15.186 1.00 80.69 201 GLU A CA 1
ATOM 1650 C C . GLU A 1 201 ? 7.912 13.383 -15.179 1.00 80.69 201 GLU A C 1
ATOM 1652 O O . GLU A 1 201 ? 7.321 13.300 -14.106 1.00 80.69 201 GLU A O 1
ATOM 1657 N N . GLU A 1 202 ? 7.342 12.998 -16.331 1.00 81.12 202 GLU A N 1
ATOM 1658 C CA . GLU A 1 202 ? 5.937 12.563 -16.452 1.00 81.12 202 GLU A CA 1
ATOM 1659 C C . GLU A 1 202 ? 5.660 11.298 -15.616 1.00 81.12 202 GLU A C 1
ATOM 1661 O O . GLU A 1 202 ? 4.647 11.210 -14.923 1.00 81.12 202 GLU A O 1
ATOM 1666 N N . VAL A 1 203 ? 6.572 10.318 -15.619 1.00 79.62 203 VAL A N 1
ATOM 1667 C CA . VAL A 1 203 ? 6.434 9.090 -14.816 1.00 79.62 203 VAL A CA 1
ATOM 1668 C C . VAL A 1 203 ? 6.578 9.380 -13.320 1.00 79.62 203 VAL A C 1
ATOM 1670 O O . VAL A 1 203 ? 5.805 8.851 -12.515 1.00 79.62 203 VAL A O 1
ATOM 1673 N N . SER A 1 204 ? 7.534 10.228 -12.932 1.00 77.88 204 SER A N 1
ATOM 1674 C CA . SER A 1 204 ? 7.728 10.641 -11.538 1.00 77.88 204 SER A CA 1
ATOM 1675 C C . SER A 1 204 ? 6.519 11.418 -11.008 1.00 77.88 204 SER A C 1
ATOM 1677 O O . SER A 1 204 ? 6.015 11.114 -9.924 1.00 77.88 204 SER A O 1
ATOM 1679 N N . GLU A 1 205 ? 5.989 12.355 -11.798 1.00 81.88 205 GLU A N 1
ATOM 1680 C CA . GLU A 1 205 ? 4.805 13.147 -11.465 1.00 81.88 205 GLU A CA 1
ATOM 1681 C C . GLU A 1 205 ? 3.567 12.255 -11.311 1.00 81.88 205 GLU A C 1
ATOM 1683 O O . GLU A 1 205 ? 2.884 12.322 -10.288 1.00 81.88 205 GLU A O 1
ATOM 1688 N N . ASN A 1 206 ? 3.328 11.336 -12.252 1.00 81.06 206 ASN A N 1
ATOM 1689 C CA . ASN A 1 206 ? 2.220 10.379 -12.186 1.00 81.06 206 ASN A CA 1
ATOM 1690 C C . ASN A 1 206 ? 2.283 9.501 -10.919 1.00 81.06 206 ASN A C 1
ATOM 1692 O O . ASN A 1 206 ? 1.256 9.230 -10.284 1.00 81.06 206 ASN A O 1
ATOM 1696 N N . LEU A 1 207 ? 3.484 9.065 -10.521 1.00 76.00 207 LEU A N 1
ATOM 1697 C CA . LEU A 1 207 ? 3.702 8.284 -9.298 1.00 76.00 207 LEU A CA 1
ATOM 1698 C C . LEU A 1 207 ? 3.520 9.125 -8.026 1.00 76.00 207 LEU A C 1
ATOM 1700 O O . LEU A 1 207 ? 2.930 8.658 -7.044 1.00 76.00 207 LEU A O 1
ATOM 1704 N N . GLN A 1 208 ? 3.997 10.370 -8.026 1.00 78.19 208 GLN A N 1
ATOM 1705 C CA . GLN A 1 208 ? 3.834 11.296 -6.907 1.00 78.19 208 GLN A CA 1
ATOM 1706 C C . GLN A 1 208 ? 2.364 11.688 -6.716 1.00 78.19 208 GLN A C 1
ATOM 1708 O O . GLN A 1 208 ? 1.864 11.681 -5.587 1.00 78.19 208 GLN A O 1
ATOM 1713 N N . GLU A 1 209 ? 1.648 11.951 -7.806 1.00 78.44 209 GLU A N 1
ATOM 1714 C CA . GLU A 1 209 ? 0.222 12.263 -7.800 1.00 78.44 209 GLU A CA 1
ATOM 1715 C C . GLU A 1 209 ? -0.604 11.074 -7.285 1.00 78.44 209 GLU A C 1
ATOM 1717 O O . GLU A 1 209 ? -1.505 11.246 -6.455 1.00 78.44 209 GLU A O 1
ATOM 1722 N N . ASN A 1 210 ? -0.262 9.848 -7.700 1.00 76.38 210 ASN A N 1
ATOM 1723 C CA . ASN A 1 210 ? -0.876 8.637 -7.161 1.00 76.38 210 ASN A CA 1
ATOM 1724 C C . ASN A 1 210 ? -0.678 8.543 -5.646 1.00 76.38 210 ASN A C 1
ATOM 1726 O O . ASN A 1 210 ? -1.659 8.369 -4.913 1.00 76.38 210 ASN A O 1
ATOM 1730 N N . ARG A 1 211 ? 0.562 8.724 -5.165 1.00 70.56 211 ARG A N 1
ATOM 1731 C CA . ARG A 1 211 ? 0.858 8.724 -3.725 1.00 70.56 211 ARG A CA 1
ATOM 1732 C C . ARG A 1 211 ? 0.031 9.762 -2.982 1.00 70.56 211 ARG A C 1
ATOM 1734 O O . ARG A 1 211 ? -0.527 9.441 -1.939 1.00 70.56 211 ARG A O 1
ATOM 1741 N N . HIS A 1 212 ? -0.111 10.968 -3.521 1.00 71.94 212 HIS A N 1
ATOM 1742 C CA . HIS A 1 212 ? -0.909 12.022 -2.895 1.00 71.94 212 HIS A CA 1
ATOM 1743 C C . HIS A 1 212 ? -2.408 11.680 -2.844 1.00 71.94 212 HIS A C 1
ATOM 1745 O O . HIS A 1 212 ? -3.095 12.007 -1.877 1.00 71.94 212 HIS A O 1
ATOM 1751 N N . LYS A 1 213 ? -2.922 10.988 -3.869 1.00 66.75 213 LYS A N 1
ATOM 1752 C CA . LYS A 1 213 ? -4.321 10.535 -3.950 1.00 66.75 213 LYS A CA 1
ATOM 1753 C C . LYS A 1 213 ? -4.621 9.327 -3.060 1.00 66.75 213 LYS A C 1
ATOM 1755 O O . LYS A 1 213 ? -5.782 9.122 -2.705 1.00 66.75 213 LYS A O 1
ATOM 1760 N N . THR A 1 214 ? -3.611 8.527 -2.723 1.00 62.47 214 THR A N 1
ATOM 1761 C CA . THR A 1 214 ? -3.763 7.281 -1.953 1.00 62.47 214 THR A CA 1
ATOM 1762 C C . THR A 1 214 ? -3.222 7.350 -0.524 1.00 62.47 214 THR A C 1
ATOM 1764 O O . THR A 1 214 ? -3.494 6.438 0.259 1.00 62.47 214 THR A O 1
ATOM 1767 N N . ALA A 1 215 ? -2.506 8.413 -0.151 1.00 57.16 215 ALA A N 1
ATOM 1768 C CA . ALA A 1 215 ? -1.995 8.627 1.200 1.00 57.16 215 ALA A CA 1
ATOM 1769 C C . ALA A 1 215 ? -3.009 9.319 2.133 1.00 57.16 215 ALA A C 1
ATOM 1771 O O . ALA A 1 215 ? -3.812 10.159 1.720 1.00 57.16 215 ALA A O 1
ATOM 1772 N N . GLY A 1 216 ? -2.925 8.993 3.426 1.00 57.34 216 GLY A N 1
ATOM 1773 C CA . GLY A 1 216 ? -3.665 9.670 4.495 1.00 57.34 216 GLY A CA 1
ATOM 1774 C C . GLY A 1 216 ? -5.184 9.458 4.462 1.00 57.34 216 GLY A C 1
ATOM 1775 O O . GLY A 1 216 ? -5.696 8.505 3.871 1.00 57.34 216 GLY A O 1
ATOM 1776 N N . TRP A 1 217 ? -5.926 10.360 5.113 1.00 48.28 217 TRP A N 1
ATOM 1777 C CA . TRP A 1 217 ? -7.390 10.275 5.244 1.00 48.28 217 TRP A CA 1
ATOM 1778 C C . TRP A 1 217 ? -8.135 10.369 3.901 1.00 48.28 217 TRP A C 1
ATOM 1780 O O . TRP A 1 217 ? -9.249 9.862 3.778 1.00 48.28 217 TRP A O 1
ATOM 1790 N N . HIS A 1 218 ? -7.504 10.927 2.862 1.00 45.22 218 HIS A N 1
ATOM 1791 C CA . HIS A 1 218 ? -8.036 10.941 1.495 1.00 45.22 218 HIS A CA 1
ATOM 1792 C C . HIS A 1 218 ? -8.091 9.540 0.852 1.00 45.22 218 HIS A C 1
ATOM 1794 O O . HIS A 1 218 ? -8.943 9.296 -0.007 1.00 45.22 218 HIS A O 1
ATOM 1800 N N . GLY A 1 219 ? -7.247 8.603 1.303 1.00 52.94 219 GLY A N 1
ATOM 1801 C CA . GLY A 1 219 ? -7.224 7.212 0.843 1.00 52.94 219 GLY A CA 1
ATOM 1802 C C . GLY A 1 219 ? -8.331 6.326 1.431 1.00 52.94 219 GLY A C 1
ATOM 1803 O O . GLY A 1 219 ? -8.624 5.274 0.869 1.00 52.94 219 GLY A O 1
ATOM 1804 N N . LEU A 1 220 ? -8.993 6.748 2.517 1.00 52.78 220 LEU A N 1
ATOM 1805 C CA . LEU A 1 220 ? -10.073 5.979 3.158 1.00 52.78 220 LEU A CA 1
ATOM 1806 C C . LEU A 1 220 ? -11.382 5.977 2.347 1.00 52.78 220 LEU A C 1
ATOM 1808 O O . LEU A 1 220 ? -12.216 5.093 2.538 1.00 52.78 220 LEU A O 1
ATOM 1812 N N . PHE A 1 221 ? -11.551 6.935 1.427 1.00 48.91 221 PHE A N 1
ATOM 1813 C CA . PHE A 1 221 ? -12.781 7.128 0.644 1.00 48.91 221 PHE A CA 1
ATOM 1814 C C . PHE A 1 221 ? -12.613 6.903 -0.865 1.00 48.91 221 PHE A C 1
ATOM 1816 O O . PHE A 1 221 ? -13.606 6.883 -1.594 1.00 48.91 221 PHE A O 1
ATOM 1823 N N . LYS A 1 222 ? -11.381 6.725 -1.363 1.00 58.53 222 LYS A N 1
ATOM 1824 C CA . LYS A 1 222 ? -11.103 6.514 -2.792 1.00 58.53 222 LYS A CA 1
ATOM 1825 C C . LYS A 1 222 ? -10.641 5.088 -3.073 1.00 58.53 222 LYS A C 1
ATOM 1827 O O . LYS A 1 222 ? -9.847 4.508 -2.341 1.00 58.53 222 LYS A O 1
ATOM 1832 N N . SER A 1 223 ? -11.119 4.527 -4.185 1.00 62.56 223 SER A N 1
ATOM 1833 C CA . SER A 1 223 ? -10.670 3.222 -4.674 1.00 62.56 223 SER A CA 1
ATOM 1834 C C . SER A 1 223 ? -9.213 3.316 -5.136 1.00 62.56 223 SER A C 1
ATOM 1836 O O . SER A 1 223 ? -8.934 3.811 -6.227 1.00 62.56 223 SER A O 1
ATOM 1838 N N . LYS A 1 224 ? -8.289 2.820 -4.304 1.00 64.69 224 LYS A N 1
ATOM 1839 C CA . LYS A 1 224 ? -6.854 2.707 -4.617 1.00 64.69 224 LYS A CA 1
ATOM 1840 C C . LYS A 1 224 ? -6.600 1.976 -5.943 1.00 64.69 224 LYS A C 1
ATOM 1842 O O . LYS A 1 224 ? -5.731 2.379 -6.699 1.00 64.69 224 LYS A O 1
ATOM 1847 N N . LYS A 1 225 ? -7.442 0.987 -6.270 1.00 60.09 225 LYS A N 1
ATOM 1848 C CA . LYS A 1 225 ? -7.427 0.251 -7.545 1.00 60.09 225 LYS A CA 1
ATOM 1849 C C . LYS A 1 225 ? -7.601 1.168 -8.758 1.00 60.09 225 LYS A C 1
ATOM 1851 O O . LYS A 1 225 ? -6.791 1.125 -9.672 1.00 60.09 225 LYS A O 1
ATOM 1856 N N . LYS A 1 226 ? -8.614 2.042 -8.738 1.00 67.62 226 LYS A N 1
ATOM 1857 C CA . LYS A 1 226 ? -8.848 2.997 -9.834 1.00 67.62 226 LYS A CA 1
ATOM 1858 C C . LYS A 1 226 ? -7.724 4.026 -9.956 1.00 67.62 226 LYS A C 1
ATOM 1860 O O . LYS A 1 226 ? -7.427 4.455 -11.061 1.00 67.62 226 LYS A O 1
ATOM 1865 N N . ALA A 1 227 ? -7.118 4.437 -8.841 1.00 68.94 227 ALA A N 1
ATOM 1866 C CA . ALA A 1 227 ? -5.987 5.362 -8.870 1.00 68.94 227 ALA A CA 1
ATOM 1867 C C . ALA A 1 227 ? -4.742 4.712 -9.499 1.00 68.94 227 ALA A C 1
ATOM 1869 O O . ALA A 1 227 ? -4.158 5.298 -10.404 1.00 68.94 227 ALA A O 1
ATOM 1870 N N . ASP A 1 228 ? -4.393 3.490 -9.081 1.00 68.38 228 ASP A N 1
ATOM 1871 C CA . ASP A 1 228 ? -3.254 2.731 -9.619 1.00 68.38 228 ASP A CA 1
ATOM 1872 C C . ASP A 1 228 ? -3.430 2.422 -11.120 1.00 68.38 228 ASP A C 1
ATOM 1874 O O . ASP A 1 228 ? -2.495 2.601 -11.894 1.00 68.38 228 ASP A O 1
ATOM 1878 N N . GLU A 1 229 ? -4.636 2.052 -11.561 1.00 71.62 229 GLU A N 1
ATOM 1879 C CA . GLU A 1 229 ? -4.941 1.774 -12.975 1.00 71.62 229 GLU A CA 1
ATOM 1880 C C . GLU A 1 229 ? -4.841 3.028 -13.867 1.00 71.62 229 GLU A C 1
ATOM 1882 O O . GLU A 1 229 ? -4.315 2.985 -14.982 1.00 71.62 229 GLU A O 1
ATOM 1887 N N . VAL A 1 230 ? -5.290 4.184 -13.368 1.00 77.12 230 VAL A N 1
ATOM 1888 C CA . VAL A 1 230 ? -5.153 5.469 -14.075 1.00 77.12 230 VAL A CA 1
ATOM 1889 C C . VAL A 1 230 ? -3.682 5.876 -14.194 1.00 77.12 230 VAL A C 1
ATOM 1891 O O . VAL A 1 230 ? -3.251 6.325 -15.254 1.00 77.12 230 VAL A O 1
ATOM 1894 N N . THR A 1 231 ? -2.891 5.676 -13.141 1.00 79.19 231 THR A N 1
ATOM 1895 C CA . THR A 1 231 ? -1.451 5.961 -13.158 1.00 79.19 231 THR A CA 1
ATOM 1896 C C . THR A 1 231 ? -0.697 5.027 -14.104 1.00 79.19 231 THR A C 1
ATOM 1898 O O . THR A 1 231 ? 0.124 5.497 -14.890 1.00 79.19 231 THR A O 1
ATOM 1901 N N . ASP A 1 232 ? -1.000 3.726 -14.097 1.00 72.38 232 ASP A N 1
ATOM 1902 C CA . ASP A 1 232 ? -0.340 2.761 -14.986 1.00 72.38 232 ASP A CA 1
ATOM 1903 C C . ASP A 1 232 ? -0.667 3.038 -16.461 1.00 72.38 232 ASP A C 1
ATOM 1905 O O . ASP A 1 232 ? 0.211 3.037 -17.324 1.00 72.38 232 ASP A O 1
ATOM 1909 N N . THR A 1 233 ? -1.923 3.375 -16.767 1.00 76.12 233 THR A N 1
ATOM 1910 C CA . THR A 1 233 ? -2.323 3.742 -18.135 1.00 76.12 233 THR A CA 1
ATOM 1911 C C . THR A 1 233 ? -1.684 5.049 -18.612 1.00 76.12 233 THR A C 1
ATOM 1913 O O . THR A 1 233 ? -1.307 5.141 -19.785 1.00 76.12 233 THR A O 1
ATOM 1916 N N . ALA A 1 234 ? -1.517 6.043 -17.735 1.00 78.81 234 ALA A N 1
ATOM 1917 C CA . ALA A 1 234 ? -0.795 7.277 -18.045 1.00 78.81 234 ALA A CA 1
ATOM 1918 C C . ALA A 1 234 ? 0.695 7.006 -18.318 1.00 78.81 234 ALA A C 1
ATOM 1920 O O . ALA A 1 234 ? 1.205 7.398 -19.371 1.00 78.81 234 ALA A O 1
ATOM 1921 N N . ASN A 1 235 ? 1.354 6.234 -17.448 1.00 79.56 235 ASN A N 1
ATOM 1922 C CA . ASN A 1 235 ? 2.758 5.847 -17.600 1.00 79.56 235 ASN A CA 1
ATOM 1923 C C . ASN A 1 235 ? 3.000 5.029 -18.874 1.00 79.56 235 ASN A C 1
ATOM 1925 O O . ASN A 1 235 ? 3.942 5.305 -19.615 1.00 79.56 235 ASN A O 1
ATOM 1929 N N . ARG A 1 236 ? 2.112 4.083 -19.208 1.00 72.88 236 ARG A N 1
ATOM 1930 C CA . ARG A 1 236 ? 2.177 3.326 -20.471 1.00 72.88 236 ARG A CA 1
ATOM 1931 C C . ARG A 1 236 ? 2.072 4.226 -21.699 1.00 72.88 236 ARG A C 1
ATOM 1933 O O . ARG A 1 236 ? 2.777 4.008 -22.685 1.00 72.88 236 ARG A O 1
ATOM 1940 N N . LYS A 1 237 ? 1.208 5.246 -21.661 1.00 80.75 237 LYS A N 1
ATOM 1941 C CA . LYS A 1 237 ? 1.087 6.216 -22.759 1.00 80.75 237 LYS A CA 1
ATOM 1942 C C . LYS A 1 237 ? 2.354 7.054 -22.895 1.00 80.75 237 LYS A C 1
ATOM 1944 O O . LYS A 1 237 ? 2.852 7.170 -24.014 1.00 80.75 237 LYS A O 1
ATOM 1949 N N . ALA A 1 238 ? 2.879 7.586 -21.793 1.00 79.75 238 ALA A N 1
ATOM 1950 C CA . ALA A 1 238 ? 4.135 8.335 -21.769 1.00 79.75 238 ALA A CA 1
ATOM 1951 C C . ALA A 1 238 ? 5.286 7.498 -22.353 1.00 79.75 238 ALA A C 1
ATOM 1953 O O . ALA A 1 238 ? 5.957 7.916 -23.299 1.00 79.75 238 ALA A O 1
ATOM 1954 N N . LEU A 1 239 ? 5.403 6.248 -21.899 1.00 72.38 239 LEU A N 1
ATOM 1955 C CA . LEU A 1 239 ? 6.363 5.266 -22.396 1.00 72.38 239 LEU A CA 1
ATOM 1956 C C . LEU A 1 239 ? 6.229 5.021 -23.903 1.00 72.38 239 LEU A C 1
ATOM 1958 O O . LEU A 1 239 ? 7.216 5.114 -24.631 1.00 72.38 239 LEU A O 1
ATOM 1962 N N . SER A 1 240 ? 5.021 4.748 -24.402 1.00 75.44 240 SER A N 1
ATOM 1963 C CA . SER A 1 240 ? 4.809 4.497 -25.835 1.00 75.44 240 SER A CA 1
ATOM 1964 C C . SER A 1 240 ? 5.196 5.696 -26.712 1.00 75.44 240 SER A C 1
ATOM 1966 O O . SER A 1 240 ? 5.760 5.515 -27.794 1.00 75.44 240 SER A O 1
ATOM 1968 N N . ARG A 1 241 ? 4.958 6.924 -26.224 1.00 80.75 241 ARG A N 1
ATOM 1969 C CA . ARG A 1 241 ? 5.347 8.167 -26.900 1.00 80.75 241 ARG A CA 1
ATOM 1970 C C . ARG A 1 241 ? 6.867 8.285 -26.976 1.00 80.75 241 ARG A C 1
ATOM 1972 O O . ARG A 1 241 ? 7.391 8.423 -28.082 1.00 80.75 241 ARG A O 1
ATOM 1979 N N . ALA A 1 242 ? 7.560 8.144 -25.846 1.00 73.12 242 ALA A N 1
ATOM 1980 C CA . ALA A 1 242 ? 9.018 8.211 -25.797 1.00 73.12 242 ALA A CA 1
ATOM 1981 C C . ALA A 1 242 ? 9.676 7.125 -26.661 1.00 73.12 242 ALA A C 1
ATOM 1983 O O . ALA A 1 242 ? 10.523 7.439 -27.491 1.00 73.12 242 ALA A O 1
ATOM 1984 N N . LYS A 1 243 ? 9.201 5.873 -26.575 1.00 70.75 243 LYS A N 1
ATOM 1985 C CA . LYS A 1 243 ? 9.675 4.764 -27.423 1.00 70.75 243 LYS A CA 1
ATOM 1986 C C . LYS A 1 243 ? 9.545 5.091 -28.914 1.00 70.75 243 LYS A C 1
ATOM 1988 O O . LYS A 1 243 ? 10.494 4.926 -29.676 1.00 70.75 243 LYS A O 1
ATOM 1993 N N . SER A 1 244 ? 8.383 5.597 -29.332 1.00 76.81 244 SER A N 1
ATOM 1994 C CA . SER A 1 244 ? 8.144 5.944 -30.738 1.00 76.81 244 SER A CA 1
ATOM 1995 C C . SER A 1 244 ? 9.052 7.072 -31.238 1.00 76.81 244 SER A C 1
ATOM 1997 O O . SER A 1 244 ? 9.432 7.078 -32.408 1.00 76.81 244 SER A O 1
ATOM 1999 N N . GLN A 1 245 ? 9.415 8.008 -30.357 1.00 74.56 245 GLN A N 1
ATOM 2000 C CA . GLN A 1 245 ? 10.325 9.101 -30.669 1.00 74.56 245 GLN A CA 1
ATOM 2001 C C . GLN A 1 245 ? 11.751 8.577 -30.870 1.00 74.56 245 GLN A C 1
ATOM 2003 O O . GLN A 1 245 ? 12.372 8.909 -31.875 1.00 74.56 245 GLN A O 1
ATOM 2008 N N . THR A 1 246 ? 12.229 7.692 -29.994 1.00 68.69 246 THR A N 1
ATOM 2009 C CA . THR A 1 246 ? 13.536 7.025 -30.122 1.00 68.69 246 THR A CA 1
ATOM 2010 C C . THR A 1 246 ? 13.638 6.205 -31.401 1.00 68.69 246 THR A C 1
ATOM 2012 O O . THR A 1 246 ? 14.611 6.313 -32.144 1.00 68.69 246 THR A O 1
ATOM 2015 N N . ASP A 1 247 ? 12.604 5.418 -31.704 1.00 71.00 247 ASP A N 1
ATOM 2016 C CA . ASP A 1 247 ? 12.589 4.583 -32.902 1.00 71.00 247 ASP A CA 1
ATOM 2017 C C . ASP A 1 247 ? 12.601 5.409 -34.190 1.00 71.00 247 ASP A C 1
ATOM 2019 O O . ASP A 1 247 ? 13.110 4.943 -35.208 1.00 71.00 247 ASP A O 1
ATOM 2023 N N . ARG A 1 248 ? 12.019 6.614 -34.173 1.00 76.31 248 ARG A N 1
ATOM 2024 C CA . ARG A 1 248 ? 12.121 7.569 -35.286 1.00 76.31 248 ARG A CA 1
ATOM 2025 C C . ARG A 1 248 ? 13.527 8.147 -35.382 1.00 76.31 248 ARG A C 1
ATOM 2027 O O . ARG A 1 248 ? 14.105 8.043 -36.447 1.00 76.31 248 ARG A O 1
ATOM 2034 N N . LEU A 1 249 ? 14.113 8.625 -34.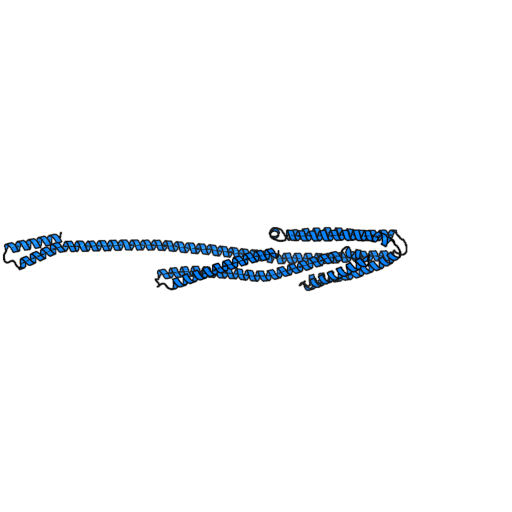280 1.00 75.38 249 LEU A N 1
ATOM 2035 C CA . LEU A 1 249 ? 15.480 9.172 -34.279 1.00 75.38 249 LEU A CA 1
ATOM 2036 C C . LEU A 1 249 ? 16.513 8.173 -34.825 1.00 75.38 249 LEU A C 1
ATOM 2038 O O . LEU A 1 249 ? 17.364 8.549 -35.624 1.00 75.38 249 LEU A O 1
ATOM 2042 N N . MET A 1 250 ? 16.408 6.897 -34.440 1.00 70.25 250 MET A N 1
ATOM 2043 C CA . MET A 1 250 ? 17.295 5.845 -34.953 1.00 70.25 250 MET A CA 1
ATOM 2044 C C . MET A 1 250 ? 17.069 5.565 -36.443 1.00 70.25 250 MET A C 1
ATOM 2046 O O . MET A 1 250 ? 18.030 5.352 -37.172 1.00 70.25 250 MET A O 1
ATOM 2050 N N . ARG A 1 251 ? 15.812 5.563 -36.907 1.00 73.25 251 ARG A N 1
ATOM 2051 C CA . ARG A 1 251 ? 15.487 5.328 -38.324 1.00 73.25 251 ARG A CA 1
ATOM 2052 C C . ARG A 1 251 ? 15.880 6.497 -39.214 1.00 73.25 251 ARG A C 1
ATOM 2054 O O . ARG A 1 251 ? 16.443 6.258 -40.272 1.00 73.25 251 ARG A O 1
ATOM 2061 N N . ASP A 1 252 ? 15.621 7.722 -38.774 1.00 75.06 252 ASP A N 1
ATOM 2062 C CA . ASP A 1 252 ? 15.995 8.938 -39.494 1.00 75.06 252 ASP A CA 1
ATOM 2063 C C . ASP A 1 252 ? 17.517 8.987 -39.667 1.00 75.06 252 ASP A C 1
ATOM 2065 O O . ASP A 1 252 ? 18.002 9.241 -40.760 1.00 75.06 252 ASP A O 1
ATOM 2069 N N . LEU A 1 253 ? 18.280 8.628 -38.628 1.00 70.94 253 LEU A N 1
ATOM 2070 C CA . LEU A 1 253 ? 19.736 8.560 -38.720 1.00 70.94 253 LEU A CA 1
ATOM 2071 C C . LEU A 1 253 ? 20.222 7.468 -39.683 1.00 70.94 253 LEU A C 1
ATOM 2073 O O . LEU A 1 253 ? 21.112 7.726 -40.487 1.00 70.94 253 LEU A O 1
ATOM 2077 N N . VAL A 1 254 ? 19.655 6.258 -39.621 1.00 71.69 254 VAL A N 1
ATOM 2078 C CA . VAL A 1 254 ? 19.993 5.183 -40.572 1.00 71.69 254 VAL A CA 1
ATOM 2079 C C . VAL A 1 254 ? 19.682 5.622 -42.007 1.00 71.69 254 VAL A C 1
ATOM 2081 O O . VAL A 1 254 ? 20.540 5.480 -42.872 1.00 71.69 254 VAL A O 1
ATOM 2084 N N . SER A 1 255 ? 18.514 6.228 -42.235 1.00 71.00 255 SER A N 1
ATOM 2085 C CA . SER A 1 255 ? 18.080 6.728 -43.546 1.00 71.00 255 SER A CA 1
ATOM 2086 C C . SER A 1 255 ? 18.957 7.873 -44.061 1.00 71.00 255 SER A C 1
ATOM 2088 O O . SER A 1 255 ? 19.270 7.920 -45.248 1.00 71.00 255 SER A O 1
ATOM 2090 N N . ASP A 1 256 ? 19.367 8.798 -43.195 1.00 67.94 256 ASP A N 1
ATOM 2091 C CA . ASP A 1 256 ? 20.229 9.922 -43.568 1.00 67.94 256 ASP A CA 1
ATOM 2092 C C . ASP A 1 256 ? 21.642 9.448 -43.949 1.00 67.94 256 ASP A C 1
ATOM 2094 O O . ASP A 1 256 ? 22.273 10.016 -44.843 1.00 67.94 256 ASP A O 1
ATOM 2098 N N . ILE A 1 257 ? 22.144 8.391 -43.298 1.00 65.44 257 ILE A N 1
ATOM 2099 C CA . ILE A 1 257 ? 23.438 7.787 -43.638 1.00 65.44 257 ILE A CA 1
ATOM 2100 C C . ILE A 1 257 ? 23.318 6.941 -44.922 1.00 65.44 257 ILE A C 1
ATOM 2102 O O . ILE A 1 257 ? 24.226 6.993 -45.757 1.00 65.44 257 ILE A O 1
ATOM 2106 N N . GLU A 1 258 ? 22.200 6.234 -45.123 1.00 65.12 258 GLU A N 1
ATOM 2107 C CA . GLU A 1 258 ? 21.885 5.441 -46.324 1.00 65.12 258 GLU A CA 1
ATOM 2108 C C . GLU A 1 258 ? 21.879 6.297 -47.602 1.00 65.12 258 GLU A C 1
ATOM 2110 O O . GLU A 1 258 ? 22.447 5.901 -48.618 1.00 65.12 258 GLU A O 1
ATOM 2115 N N . ILE A 1 259 ? 21.339 7.520 -47.532 1.00 62.06 259 ILE A N 1
ATOM 2116 C CA . ILE A 1 259 ? 21.336 8.479 -48.652 1.00 62.06 259 ILE A CA 1
ATOM 2117 C C . ILE A 1 259 ? 22.757 8.965 -49.006 1.00 62.06 259 ILE A C 1
ATOM 2119 O O . ILE A 1 259 ? 22.992 9.440 -50.118 1.00 62.06 259 ILE A O 1
ATOM 2123 N N . SER A 1 260 ? 23.731 8.845 -48.094 1.00 62.56 260 SER A N 1
ATOM 2124 C CA . SER A 1 260 ? 25.060 9.433 -48.290 1.00 62.56 260 SER A CA 1
ATOM 2125 C C . SER A 1 260 ? 26.057 8.591 -49.105 1.00 62.56 260 SER A C 1
ATOM 2127 O O . SER A 1 260 ? 27.029 9.181 -49.575 1.00 62.56 260 SER A O 1
ATOM 2129 N N . GLN A 1 261 ? 25.878 7.268 -49.312 1.00 60.72 261 GLN A N 1
ATOM 2130 C CA . GLN A 1 261 ? 26.849 6.450 -50.086 1.00 60.72 261 GLN A CA 1
ATOM 2131 C C . GLN A 1 261 ? 26.384 5.024 -50.469 1.00 60.72 261 GLN A C 1
ATOM 2133 O O . GLN A 1 261 ? 25.808 4.310 -49.657 1.00 60.72 261 GLN A O 1
ATOM 2138 N N . GLU A 1 262 ? 26.732 4.564 -51.685 1.00 59.09 262 GLU A N 1
ATOM 2139 C CA . GLU A 1 262 ? 25.978 3.497 -52.381 1.00 59.09 262 GLU A CA 1
ATOM 2140 C C . GLU A 1 262 ? 26.588 2.072 -52.478 1.00 59.09 262 GLU A C 1
ATOM 2142 O O . GLU A 1 262 ? 25.868 1.183 -52.926 1.00 59.09 262 GLU A O 1
ATOM 2147 N N . ARG A 1 263 ? 27.862 1.766 -52.139 1.00 54.53 263 ARG A N 1
ATOM 2148 C CA . ARG A 1 263 ? 28.423 0.426 -52.510 1.00 54.53 263 ARG A CA 1
ATOM 2149 C C . ARG A 1 263 ? 29.247 -0.401 -51.510 1.00 54.53 263 ARG A C 1
ATOM 2151 O O . ARG A 1 263 ? 29.247 -1.616 -51.674 1.00 54.53 263 ARG A O 1
ATOM 2158 N N . SER A 1 264 ? 29.876 0.154 -50.471 1.00 53.16 264 SER A N 1
ATOM 2159 C CA . SER A 1 264 ? 30.687 -0.657 -49.519 1.00 53.16 264 SER A CA 1
ATOM 2160 C C . SER A 1 264 ? 30.050 -0.864 -48.137 1.00 53.16 264 SER A C 1
ATOM 2162 O O . SER A 1 264 ? 30.619 -1.541 -47.290 1.00 53.16 264 SER A O 1
ATOM 2164 N N . THR A 1 265 ? 28.866 -0.305 -47.897 1.00 57.44 265 THR A N 1
ATOM 2165 C CA . THR A 1 265 ? 28.257 -0.169 -46.561 1.00 57.44 265 THR A CA 1
ATOM 2166 C C . THR A 1 265 ? 26.948 -0.949 -46.390 1.00 57.44 265 THR A C 1
ATOM 2168 O O . THR A 1 265 ? 26.474 -1.101 -45.269 1.00 57.44 265 THR A O 1
ATOM 2171 N N . ALA A 1 266 ? 26.384 -1.518 -47.462 1.00 67.69 266 ALA A N 1
ATOM 2172 C CA . ALA A 1 266 ? 25.080 -2.194 -47.434 1.00 67.69 266 ALA A CA 1
ATOM 2173 C C . ALA A 1 266 ? 25.021 -3.399 -46.471 1.00 67.69 266 ALA A C 1
ATOM 2175 O O . ALA A 1 266 ? 24.021 -3.594 -45.785 1.00 67.69 266 ALA A O 1
ATOM 2176 N N . GLN A 1 267 ? 26.096 -4.192 -46.376 1.00 69.81 267 GLN A N 1
ATOM 2177 C CA . GLN A 1 267 ? 26.169 -5.323 -45.436 1.00 69.81 267 GLN A CA 1
ATOM 2178 C C . GLN A 1 267 ? 26.243 -4.858 -43.977 1.00 69.81 267 GLN A C 1
ATOM 2180 O O . GLN A 1 267 ? 25.612 -5.452 -43.106 1.00 69.81 267 GLN A O 1
ATOM 2185 N N . LEU A 1 268 ? 26.978 -3.776 -43.724 1.00 70.06 268 LEU A N 1
ATOM 2186 C CA . LEU A 1 268 ? 27.137 -3.202 -42.393 1.00 70.06 268 LEU A CA 1
ATOM 2187 C C . LEU A 1 268 ? 25.842 -2.502 -41.940 1.00 70.06 268 LEU A C 1
ATOM 2189 O O . LEU A 1 268 ? 25.441 -2.648 -40.791 1.00 70.06 268 LEU A O 1
ATOM 2193 N N . PHE A 1 269 ? 25.097 -1.874 -42.857 1.00 69.94 269 PHE A N 1
ATOM 2194 C CA . PHE A 1 269 ? 23.748 -1.366 -42.574 1.00 69.94 269 PHE A CA 1
ATOM 2195 C C . PHE A 1 269 ? 22.729 -2.472 -42.315 1.00 69.94 269 PHE A C 1
ATOM 2197 O O . PHE A 1 269 ? 21.958 -2.365 -41.365 1.00 69.94 269 PHE A O 1
ATOM 2204 N N . ALA A 1 270 ? 22.741 -3.553 -43.099 1.00 74.50 270 ALA A N 1
ATOM 2205 C CA . ALA A 1 270 ? 21.867 -4.699 -42.852 1.00 74.50 270 ALA A CA 1
ATOM 2206 C C . ALA A 1 270 ? 22.141 -5.335 -41.475 1.00 74.50 270 ALA A C 1
ATOM 2208 O O . ALA A 1 270 ? 21.213 -5.729 -40.760 1.00 74.50 270 ALA A O 1
ATOM 2209 N N . HIS A 1 271 ? 23.413 -5.392 -41.070 1.00 77.88 271 HIS A N 1
ATOM 2210 C CA . HIS A 1 271 ? 23.805 -5.842 -39.737 1.00 77.88 271 HIS A CA 1
ATOM 2211 C C . HIS A 1 271 ? 23.334 -4.872 -38.641 1.00 77.88 271 HIS A C 1
ATOM 2213 O O . HIS A 1 271 ? 22.736 -5.303 -37.651 1.00 77.88 271 HIS A O 1
ATOM 2219 N N . MET A 1 272 ? 23.499 -3.565 -38.849 1.00 70.69 272 MET A N 1
ATOM 2220 C CA . MET A 1 272 ? 23.085 -2.535 -37.898 1.00 70.69 272 MET A CA 1
ATOM 2221 C C . MET A 1 272 ? 21.562 -2.474 -37.711 1.00 70.69 272 MET A C 1
ATOM 2223 O O . MET A 1 272 ? 21.093 -2.400 -36.575 1.00 70.69 272 MET A O 1
ATOM 2227 N N . ASP A 1 273 ? 20.774 -2.582 -38.783 1.00 74.12 273 ASP A N 1
ATOM 2228 C CA . ASP A 1 273 ? 19.308 -2.645 -38.697 1.00 74.12 273 ASP A CA 1
ATOM 2229 C C . ASP A 1 273 ? 18.846 -3.901 -37.938 1.00 74.12 273 ASP A C 1
ATOM 2231 O O . ASP A 1 273 ? 17.974 -3.836 -37.066 1.00 74.12 273 ASP A O 1
ATOM 2235 N N . THR A 1 274 ? 19.526 -5.033 -38.154 1.00 83.31 274 THR A N 1
ATOM 2236 C CA . THR A 1 274 ? 19.289 -6.269 -37.391 1.00 83.31 274 THR A CA 1
ATOM 2237 C C . THR A 1 274 ? 19.584 -6.079 -35.898 1.00 83.31 274 THR A C 1
ATOM 2239 O O . THR A 1 274 ? 18.803 -6.520 -35.048 1.00 83.31 274 THR A O 1
ATOM 2242 N N . LEU A 1 275 ? 20.688 -5.411 -35.549 1.00 76.88 275 LEU A N 1
ATOM 2243 C CA . LEU A 1 275 ? 21.058 -5.131 -34.159 1.00 76.88 275 LEU A CA 1
ATOM 2244 C C . LEU A 1 275 ? 20.089 -4.148 -33.484 1.00 76.88 275 LEU A C 1
ATOM 2246 O O . LEU A 1 275 ? 19.690 -4.379 -32.341 1.00 76.88 275 LEU A O 1
ATOM 2250 N N . ILE A 1 276 ? 19.653 -3.100 -34.187 1.00 75.94 276 ILE A N 1
ATOM 2251 C CA . ILE A 1 276 ? 18.634 -2.152 -33.706 1.00 75.94 276 ILE A CA 1
ATOM 2252 C C . ILE A 1 276 ? 17.295 -2.874 -33.498 1.00 75.94 276 ILE A C 1
ATOM 2254 O O . ILE A 1 276 ? 16.631 -2.672 -32.477 1.00 75.94 276 ILE A O 1
ATOM 2258 N N . GLY A 1 277 ? 16.910 -3.761 -34.419 1.00 79.06 277 GLY A N 1
ATOM 2259 C CA . GLY A 1 277 ? 15.723 -4.609 -34.296 1.00 79.06 277 GLY A CA 1
ATOM 2260 C C . GLY A 1 277 ? 15.773 -5.527 -33.072 1.00 79.06 277 GLY A C 1
ATOM 2261 O O . GLY A 1 277 ? 14.819 -5.568 -32.291 1.00 79.06 277 GLY A O 1
ATOM 2262 N N . ARG A 1 278 ? 16.907 -6.203 -32.840 1.00 82.88 278 ARG A N 1
ATOM 2263 C CA . ARG A 1 278 ? 17.118 -7.031 -31.639 1.00 82.88 278 ARG A CA 1
ATOM 2264 C C . ARG A 1 278 ? 17.091 -6.206 -30.354 1.00 82.88 278 ARG A C 1
ATOM 2266 O O . ARG A 1 278 ? 16.475 -6.626 -29.381 1.00 82.88 278 ARG A O 1
ATOM 2273 N N . ASN A 1 279 ? 17.680 -5.010 -30.354 1.00 81.12 279 ASN A N 1
ATOM 2274 C CA . ASN A 1 279 ? 17.645 -4.108 -29.202 1.00 81.12 279 ASN A CA 1
ATOM 2275 C C . ASN A 1 279 ? 16.207 -3.698 -28.836 1.00 81.12 279 ASN A C 1
ATOM 2277 O O . ASN A 1 279 ? 15.818 -3.755 -27.669 1.00 81.12 279 ASN A O 1
ATOM 2281 N N . ARG A 1 280 ? 15.378 -3.378 -29.841 1.00 78.69 280 ARG A N 1
ATOM 2282 C CA . ARG A 1 280 ? 13.942 -3.114 -29.639 1.00 78.69 280 ARG A CA 1
ATOM 2283 C C . ARG A 1 280 ? 13.226 -4.310 -29.021 1.00 78.69 280 ARG A C 1
ATOM 2285 O O . ARG A 1 280 ? 12.441 -4.126 -28.093 1.00 78.69 280 ARG A O 1
ATOM 2292 N N . GLN A 1 281 ? 13.513 -5.520 -29.502 1.00 84.88 281 GLN A N 1
ATOM 2293 C CA . GLN A 1 281 ? 12.927 -6.745 -28.961 1.00 84.88 281 GLN A CA 1
ATOM 2294 C C . GLN A 1 281 ? 13.321 -6.972 -27.494 1.00 84.88 281 GLN A C 1
ATOM 2296 O O . GLN A 1 281 ? 12.453 -7.297 -26.685 1.00 84.88 281 GLN A O 1
ATOM 2301 N N . LEU A 1 282 ? 14.590 -6.754 -27.135 1.00 84.31 282 LEU A N 1
ATOM 2302 C CA . LEU A 1 282 ? 15.067 -6.849 -25.750 1.00 84.31 282 LEU A CA 1
ATOM 2303 C C . LEU A 1 282 ? 14.365 -5.830 -24.846 1.00 84.31 282 LEU A C 1
ATOM 2305 O O . LEU A 1 282 ? 13.853 -6.190 -23.788 1.00 84.31 282 LEU A O 1
ATOM 2309 N N . ASN A 1 283 ? 14.259 -4.575 -25.286 1.00 82.94 283 ASN A N 1
ATOM 2310 C CA . ASN A 1 283 ? 13.525 -3.544 -24.553 1.00 82.94 283 ASN A CA 1
ATOM 2311 C C . ASN A 1 283 ? 12.043 -3.915 -24.354 1.00 82.94 283 ASN A C 1
ATOM 2313 O O . ASN A 1 283 ? 11.484 -3.674 -23.280 1.00 82.94 283 ASN A O 1
ATOM 2317 N N . ASP A 1 284 ? 11.407 -4.533 -25.352 1.00 83.19 284 ASP A N 1
ATOM 2318 C CA . ASP A 1 284 ? 10.028 -5.013 -25.241 1.00 83.19 284 ASP A CA 1
ATOM 2319 C C . ASP A 1 284 ? 9.882 -6.183 -24.269 1.00 83.19 284 ASP A C 1
ATOM 2321 O O . ASP A 1 284 ? 8.922 -6.217 -23.497 1.00 83.19 284 ASP A O 1
ATOM 2325 N N . GLN A 1 285 ? 10.830 -7.118 -24.262 1.00 88.25 285 GLN A N 1
ATOM 2326 C CA . GLN A 1 285 ? 10.849 -8.223 -23.303 1.00 88.25 285 GLN A CA 1
ATOM 2327 C C . GLN A 1 285 ? 11.048 -7.720 -21.870 1.00 88.25 285 GLN A C 1
ATOM 2329 O O . GLN A 1 285 ? 10.262 -8.081 -20.993 1.00 88.25 285 GLN A O 1
ATOM 2334 N N . ILE A 1 286 ? 12.011 -6.819 -21.642 1.00 85.94 286 ILE A N 1
ATOM 2335 C CA . ILE A 1 286 ? 12.241 -6.196 -20.330 1.00 85.94 286 ILE A CA 1
ATOM 2336 C C . ILE A 1 286 ? 10.978 -5.463 -19.861 1.00 85.94 286 ILE A C 1
ATOM 2338 O O . ILE A 1 286 ? 10.512 -5.682 -18.744 1.00 85.94 286 ILE A O 1
ATOM 2342 N N . THR A 1 287 ? 10.369 -4.650 -20.731 1.00 83.75 287 THR A N 1
ATOM 2343 C CA . THR A 1 287 ? 9.142 -3.907 -20.402 1.00 83.75 287 THR A CA 1
ATOM 2344 C C . THR A 1 287 ? 7.995 -4.850 -20.034 1.00 83.75 287 THR A C 1
ATOM 2346 O O . THR A 1 287 ? 7.283 -4.603 -19.058 1.00 83.75 287 THR A O 1
ATOM 2349 N N . ARG A 1 288 ? 7.810 -5.950 -20.776 1.00 86.94 288 ARG A N 1
ATOM 2350 C CA . ARG A 1 288 ? 6.780 -6.957 -20.476 1.00 86.94 288 ARG A CA 1
ATOM 2351 C C . ARG A 1 288 ? 7.017 -7.625 -19.125 1.00 86.94 288 ARG A C 1
ATOM 2353 O O . ARG A 1 288 ? 6.090 -7.674 -18.326 1.00 86.94 288 ARG A O 1
ATOM 2360 N N . LEU A 1 289 ? 8.242 -8.068 -18.837 1.00 88.19 289 LEU A N 1
ATOM 2361 C CA . LEU A 1 289 ? 8.574 -8.722 -17.567 1.00 88.19 289 LEU A CA 1
ATOM 2362 C C . LEU A 1 289 ? 8.373 -7.793 -16.362 1.00 88.19 289 LEU A C 1
ATOM 2364 O O . LEU A 1 289 ? 7.814 -8.221 -15.353 1.00 88.19 289 LEU A O 1
ATOM 2368 N N . VAL A 1 290 ? 8.763 -6.519 -16.481 1.00 85.62 290 VAL A N 1
ATOM 2369 C CA . VAL A 1 290 ? 8.520 -5.492 -15.451 1.00 85.62 290 VAL A CA 1
ATOM 2370 C C . VAL A 1 290 ? 7.020 -5.264 -15.249 1.00 85.62 290 VAL A C 1
ATOM 2372 O O . VAL A 1 290 ? 6.539 -5.209 -14.117 1.00 85.62 290 VAL A O 1
ATOM 2375 N N . THR A 1 291 ? 6.262 -5.171 -16.343 1.00 82.06 291 THR A N 1
ATOM 2376 C CA . THR A 1 291 ? 4.807 -4.978 -16.293 1.00 82.06 291 THR A CA 1
ATOM 2377 C C . THR A 1 291 ? 4.113 -6.159 -15.621 1.00 82.06 291 THR A C 1
ATOM 2379 O O . THR A 1 291 ? 3.263 -5.965 -14.753 1.00 82.06 291 THR A O 1
ATOM 2382 N N . ASP A 1 292 ? 4.483 -7.384 -15.982 1.00 84.88 292 ASP A N 1
ATOM 2383 C CA . ASP A 1 292 ? 3.898 -8.581 -15.391 1.00 84.88 292 ASP A CA 1
ATOM 2384 C C . ASP A 1 292 ? 4.250 -8.714 -13.910 1.00 84.88 292 ASP A C 1
ATOM 2386 O O . ASP A 1 292 ? 3.379 -9.056 -13.112 1.00 84.88 292 ASP A O 1
ATOM 2390 N N . PHE A 1 293 ? 5.493 -8.402 -13.526 1.00 85.44 293 PHE A N 1
ATOM 2391 C CA . PHE A 1 293 ? 5.894 -8.367 -12.121 1.00 85.44 293 PHE A CA 1
ATOM 2392 C C . PHE A 1 293 ? 5.017 -7.387 -11.329 1.00 85.44 293 PHE A C 1
ATOM 2394 O O . PHE A 1 293 ? 4.478 -7.752 -10.283 1.00 85.44 293 PHE A O 1
ATOM 2401 N N . ASN A 1 294 ? 4.833 -6.167 -11.846 1.00 81.75 294 ASN A N 1
ATOM 2402 C CA . ASN A 1 294 ? 4.024 -5.133 -11.199 1.00 81.75 294 ASN A CA 1
ATOM 2403 C C . ASN A 1 294 ? 2.542 -5.523 -11.114 1.00 81.75 294 ASN A C 1
ATOM 2405 O O . ASN A 1 294 ? 1.908 -5.298 -10.081 1.00 81.75 294 ASN A O 1
ATOM 2409 N N . ASN A 1 295 ? 1.992 -6.136 -12.166 1.00 80.19 295 ASN A N 1
ATOM 2410 C CA . ASN A 1 295 ? 0.614 -6.629 -12.188 1.00 80.19 295 ASN A CA 1
ATOM 2411 C C . ASN A 1 295 ? 0.400 -7.759 -11.178 1.00 80.19 295 ASN A C 1
ATOM 2413 O O . ASN A 1 295 ? -0.603 -7.776 -10.468 1.00 80.19 295 ASN A O 1
ATOM 2417 N N . GLU A 1 296 ? 1.341 -8.696 -11.096 1.00 79.38 296 GLU A N 1
ATOM 2418 C CA . GLU A 1 296 ? 1.266 -9.829 -10.180 1.00 79.38 296 GLU A CA 1
ATOM 2419 C C . GLU A 1 296 ? 1.420 -9.377 -8.720 1.00 79.38 296 GLU A C 1
ATOM 2421 O O . GLU A 1 296 ? 0.652 -9.804 -7.854 1.00 79.38 296 GLU A O 1
ATOM 2426 N N . ASP A 1 297 ? 2.334 -8.440 -8.442 1.00 76.75 297 ASP A N 1
ATOM 2427 C CA . ASP A 1 297 ? 2.435 -7.801 -7.126 1.00 76.75 297 ASP A CA 1
ATOM 2428 C C . ASP A 1 297 ? 1.152 -7.019 -6.783 1.00 76.75 297 ASP A C 1
ATOM 2430 O O . ASP A 1 297 ? 0.645 -7.103 -5.662 1.00 76.75 297 ASP A O 1
ATOM 2434 N N . ALA A 1 298 ? 0.545 -6.329 -7.756 1.00 74.06 298 ALA A N 1
ATOM 2435 C CA . ALA A 1 298 ? -0.741 -5.654 -7.579 1.00 74.06 298 ALA A CA 1
ATOM 2436 C C . ALA A 1 298 ? -1.900 -6.623 -7.281 1.00 74.06 298 ALA A C 1
ATOM 2438 O O . ALA A 1 298 ? -2.702 -6.352 -6.384 1.00 74.06 298 ALA A O 1
ATOM 2439 N N . GLN A 1 299 ? -1.976 -7.766 -7.966 1.00 72.81 299 GLN A N 1
ATOM 2440 C CA . GLN A 1 299 ? -2.995 -8.792 -7.716 1.00 72.81 299 GLN A CA 1
ATOM 2441 C C . GLN A 1 299 ? -2.827 -9.455 -6.347 1.00 72.81 299 GLN A C 1
ATOM 2443 O O . GLN A 1 299 ? -3.799 -9.605 -5.603 1.00 72.81 299 GLN A O 1
ATOM 2448 N N . ARG A 1 300 ? -1.593 -9.793 -5.952 1.00 71.06 300 ARG A N 1
ATOM 2449 C CA . ARG A 1 300 ? -1.324 -10.315 -4.601 1.00 71.06 300 ARG A CA 1
ATOM 2450 C C . ARG A 1 300 ? -1.685 -9.306 -3.526 1.00 71.06 300 ARG A C 1
ATOM 2452 O O . ARG A 1 300 ? -2.216 -9.689 -2.485 1.00 71.06 300 ARG A O 1
ATOM 2459 N N . ARG A 1 301 ? -1.459 -8.014 -3.779 1.00 68.19 301 ARG A N 1
ATOM 2460 C CA . ARG A 1 301 ? -1.951 -6.943 -2.909 1.00 68.19 301 ARG A CA 1
ATOM 2461 C C . ARG A 1 301 ? -3.472 -6.933 -2.844 1.00 68.19 301 ARG A C 1
ATOM 2463 O O . ARG A 1 301 ? -3.995 -6.770 -1.750 1.00 68.19 301 ARG A O 1
ATOM 2470 N N . GLU A 1 302 ? -4.194 -7.121 -3.944 1.00 61.06 302 GLU A N 1
ATOM 2471 C CA . GLU A 1 302 ? -5.665 -7.177 -3.934 1.00 61.06 302 GLU A CA 1
ATOM 2472 C C . GLU A 1 302 ? -6.180 -8.335 -3.062 1.00 61.06 302 GLU A C 1
ATOM 2474 O O . GLU A 1 302 ? -7.022 -8.122 -2.190 1.00 61.06 302 GLU A O 1
ATOM 2479 N N . HIS A 1 303 ? -5.613 -9.533 -3.207 1.00 61.09 303 HIS A N 1
ATOM 2480 C CA . HIS A 1 303 ? -6.010 -10.696 -2.405 1.00 61.09 303 HIS A CA 1
ATOM 2481 C C . HIS A 1 303 ? -5.538 -10.618 -0.940 1.00 61.09 303 HIS A C 1
ATOM 2483 O O . HIS A 1 303 ? -6.282 -10.985 -0.031 1.00 61.09 303 HIS A O 1
ATOM 2489 N N . GLY A 1 304 ? -4.343 -10.080 -0.679 1.00 58.28 304 GLY A N 1
ATOM 2490 C CA . GLY A 1 304 ? -3.806 -9.915 0.677 1.00 58.28 304 GLY A CA 1
ATOM 2491 C C . GLY A 1 304 ? -4.419 -8.744 1.456 1.00 58.28 304 GLY A C 1
ATOM 2492 O O . GLY A 1 304 ? -4.639 -8.842 2.663 1.00 58.28 304 GLY A O 1
ATOM 2493 N N . SER A 1 305 ? -4.743 -7.634 0.784 1.00 50.19 305 SER A N 1
ATOM 2494 C CA . SER A 1 305 ? -5.326 -6.438 1.417 1.00 50.19 305 SER A CA 1
ATOM 2495 C C . SER A 1 305 ? -6.807 -6.588 1.762 1.00 50.19 305 SER A C 1
ATOM 2497 O O . SER A 1 305 ? -7.258 -5.950 2.714 1.00 50.19 305 SER A O 1
ATOM 2499 N N . ALA A 1 306 ? -7.545 -7.460 1.063 1.00 49.91 306 ALA A N 1
ATOM 2500 C CA . ALA A 1 306 ? -8.931 -7.787 1.398 1.00 49.91 306 ALA A CA 1
ATOM 2501 C C . ALA A 1 306 ? -9.042 -8.354 2.823 1.00 49.91 306 ALA A C 1
ATOM 2503 O O . ALA A 1 306 ? -9.859 -7.880 3.615 1.00 49.91 306 ALA A O 1
ATOM 2504 N N . HIS A 1 307 ? -8.137 -9.269 3.187 1.00 49.78 307 HIS A N 1
ATOM 2505 C CA . HIS A 1 307 ? -8.050 -9.796 4.545 1.00 49.78 307 HIS A CA 1
ATOM 2506 C C . HIS A 1 307 ? -7.666 -8.708 5.558 1.00 49.78 307 HIS A C 1
ATOM 2508 O O . HIS A 1 307 ? -8.315 -8.585 6.592 1.00 49.78 307 HIS A O 1
ATOM 2514 N N . LEU A 1 308 ? -6.669 -7.866 5.266 1.00 51.19 308 LEU A N 1
ATOM 2515 C CA . LEU A 1 308 ? -6.191 -6.828 6.197 1.00 51.19 308 LEU A CA 1
ATOM 2516 C C . LEU A 1 308 ? -7.232 -5.720 6.463 1.00 51.19 308 LEU A C 1
ATOM 2518 O O . LEU A 1 308 ? -7.394 -5.292 7.607 1.00 51.19 308 LEU A O 1
ATOM 2522 N N . MET A 1 309 ? -7.978 -5.282 5.440 1.00 49.12 309 MET A N 1
ATOM 2523 C CA . MET A 1 309 ? -9.067 -4.307 5.607 1.00 49.12 309 MET A CA 1
ATOM 2524 C C . MET A 1 309 ? -10.301 -4.910 6.294 1.00 49.12 309 MET A C 1
ATOM 2526 O O . MET A 1 309 ? -10.974 -4.204 7.051 1.00 49.12 309 MET A O 1
ATOM 2530 N N . GLN A 1 310 ? -10.595 -6.198 6.080 1.00 49.78 310 GLN A N 1
ATOM 2531 C CA . GLN A 1 310 ? -11.622 -6.906 6.853 1.00 49.78 310 GLN A CA 1
ATOM 2532 C C . GLN A 1 310 ? -11.220 -7.042 8.325 1.00 49.78 310 GLN A C 1
ATOM 2534 O O . GLN A 1 310 ? -12.018 -6.679 9.184 1.00 49.78 310 GLN A O 1
ATOM 2539 N N . TYR A 1 311 ? -9.971 -7.412 8.633 1.00 54.25 311 TYR A N 1
ATOM 2540 C CA . TYR A 1 311 ? -9.484 -7.517 10.015 1.00 54.25 311 TYR A CA 1
ATOM 2541 C C . TYR A 1 311 ? -9.620 -6.208 10.799 1.00 54.25 311 TYR A C 1
ATOM 2543 O O . TYR A 1 311 ? -10.023 -6.226 11.965 1.00 54.25 311 TYR A O 1
ATOM 2551 N N . GLN A 1 312 ? -9.332 -5.061 10.176 1.00 57.12 312 GLN A N 1
ATOM 2552 C CA . GLN A 1 312 ? -9.519 -3.761 10.826 1.00 57.12 312 GLN A CA 1
ATOM 2553 C C . GLN A 1 312 ? -10.997 -3.476 11.120 1.00 57.12 312 GLN A C 1
ATOM 2555 O O . GLN A 1 312 ? -11.336 -3.045 12.224 1.00 57.12 312 GLN A O 1
ATOM 2560 N N . ARG A 1 313 ? -11.897 -3.760 10.168 1.00 58.06 313 ARG A N 1
ATOM 2561 C CA . ARG A 1 313 ? -13.343 -3.568 10.361 1.00 58.06 313 ARG A CA 1
ATOM 2562 C C . ARG A 1 313 ? -13.924 -4.526 11.395 1.00 58.06 313 ARG A C 1
ATOM 2564 O O . ARG A 1 313 ? -14.763 -4.100 12.184 1.00 58.06 313 ARG A O 1
ATOM 2571 N N . ASP A 1 314 ? -13.467 -5.771 11.424 1.00 62.59 314 ASP A N 1
ATOM 2572 C CA . ASP A 1 314 ? -13.944 -6.787 12.362 1.00 62.59 314 ASP A CA 1
ATOM 2573 C C . ASP A 1 314 ? -13.444 -6.515 13.780 1.00 62.59 314 ASP A C 1
ATOM 2575 O O . ASP A 1 314 ? -14.223 -6.609 14.725 1.00 62.59 314 ASP A O 1
ATOM 2579 N N . THR A 1 315 ? -12.197 -6.060 13.937 1.00 62.31 315 THR A N 1
ATOM 2580 C CA . THR A 1 315 ? -11.660 -5.651 15.244 1.00 62.31 315 THR A CA 1
ATOM 2581 C C . THR A 1 315 ? -12.418 -4.439 15.789 1.00 62.31 315 THR A C 1
ATOM 2583 O O . THR A 1 315 ? -12.861 -4.452 16.937 1.00 62.31 315 THR A O 1
ATOM 2586 N N . VAL A 1 316 ? -12.658 -3.416 14.960 1.00 65.31 316 VAL A N 1
ATOM 2587 C CA . VAL A 1 316 ? -13.426 -2.227 15.370 1.00 65.31 316 VAL A CA 1
ATOM 2588 C C . VAL A 1 316 ? -14.884 -2.579 15.667 1.00 65.31 316 VAL A C 1
ATOM 2590 O O . VAL A 1 316 ? -15.437 -2.114 16.664 1.00 65.31 316 VAL A O 1
ATOM 2593 N N . ARG A 1 317 ? -15.514 -3.434 14.853 1.00 69.69 317 ARG A N 1
ATOM 2594 C CA . ARG A 1 317 ? -16.885 -3.907 15.091 1.00 69.69 317 ARG A CA 1
ATOM 2595 C C . ARG A 1 317 ? -16.978 -4.707 16.385 1.00 69.69 317 ARG A C 1
ATOM 2597 O O . ARG A 1 317 ? -17.922 -4.509 17.142 1.00 69.69 317 ARG A O 1
ATOM 2604 N N . MET A 1 318 ? -16.004 -5.567 16.665 1.00 68.12 318 MET A N 1
ATOM 2605 C CA . MET A 1 318 ? -15.956 -6.341 17.901 1.00 68.12 318 MET A CA 1
ATOM 2606 C C . MET A 1 318 ? -15.811 -5.420 19.117 1.00 68.12 318 MET A C 1
ATOM 2608 O O . MET A 1 318 ? -16.582 -5.550 20.065 1.00 68.12 318 MET A O 1
ATOM 2612 N N . ILE A 1 319 ? -14.917 -4.427 19.059 1.00 71.50 319 ILE A N 1
ATOM 2613 C CA . ILE A 1 319 ? -14.782 -3.398 20.103 1.00 71.50 319 ILE A CA 1
ATOM 2614 C C . ILE A 1 319 ? -16.108 -2.644 20.305 1.00 71.50 319 ILE A C 1
ATOM 2616 O O . ILE A 1 319 ? -16.542 -2.466 21.443 1.00 71.50 319 ILE A O 1
ATOM 2620 N N . ALA A 1 320 ? -16.791 -2.253 19.225 1.00 70.50 320 ALA A N 1
ATOM 2621 C CA . ALA A 1 320 ? -18.073 -1.550 19.297 1.00 70.50 320 ALA A CA 1
ATOM 2622 C C . ALA A 1 320 ? -19.191 -2.406 19.924 1.00 70.50 320 ALA A C 1
ATOM 2624 O O . ALA A 1 320 ? -19.928 -1.918 20.781 1.00 70.50 320 ALA A O 1
ATOM 2625 N N . VAL A 1 321 ? -19.298 -3.688 19.550 1.00 74.25 321 VAL A N 1
ATOM 2626 C CA . VAL A 1 321 ? -20.289 -4.621 20.118 1.00 74.25 321 VAL A CA 1
ATOM 2627 C C . VAL A 1 321 ? -20.032 -4.847 21.606 1.00 74.25 321 VAL A C 1
ATOM 2629 O O . VAL A 1 321 ? -20.963 -4.760 22.403 1.00 74.25 321 VAL A O 1
ATOM 2632 N N . PHE A 1 322 ? -18.781 -5.067 22.017 1.00 76.50 322 PHE A N 1
ATOM 2633 C CA . PHE A 1 322 ? -18.452 -5.224 23.436 1.00 76.50 322 PHE A CA 1
ATOM 2634 C C . PHE A 1 322 ? -18.676 -3.936 24.235 1.00 76.50 322 PHE A C 1
ATOM 2636 O O . PHE A 1 322 ? -19.180 -4.004 25.356 1.00 76.50 322 PHE A O 1
ATOM 2643 N N . GLY A 1 323 ? -18.380 -2.767 23.657 1.00 74.44 323 GLY A N 1
ATOM 2644 C CA . GLY A 1 323 ? -18.719 -1.473 24.251 1.00 74.44 323 GLY A CA 1
ATOM 2645 C C . GLY A 1 323 ? -20.227 -1.306 24.466 1.00 74.44 323 GLY A C 1
ATOM 2646 O O . GLY A 1 323 ? -20.655 -0.876 25.538 1.00 74.44 323 GLY A O 1
ATOM 2647 N N . LEU A 1 324 ? -21.042 -1.727 23.492 1.00 80.06 324 LEU A N 1
ATOM 2648 C CA . LEU A 1 324 ? -22.502 -1.724 23.606 1.00 80.06 324 LEU A CA 1
ATOM 2649 C C . LEU A 1 324 ? -22.992 -2.684 24.702 1.00 80.06 324 LEU A C 1
ATOM 2651 O O . LEU A 1 324 ? -23.829 -2.301 25.518 1.00 80.06 324 LEU A O 1
ATOM 2655 N N . VAL A 1 325 ? -22.447 -3.903 24.773 1.00 79.75 325 VAL A N 1
ATOM 2656 C CA . VAL A 1 325 ? -22.783 -4.877 25.829 1.00 79.75 325 VAL A CA 1
ATOM 2657 C C . VAL A 1 325 ? -22.407 -4.336 27.212 1.00 79.75 325 VAL A C 1
ATOM 2659 O O . VAL A 1 325 ? -23.209 -4.427 28.141 1.00 79.75 325 VAL A O 1
ATOM 2662 N N . ALA A 1 326 ? -21.233 -3.713 27.351 1.00 76.75 326 ALA A N 1
ATOM 2663 C CA . ALA A 1 326 ? -20.796 -3.078 28.595 1.00 76.75 326 ALA A CA 1
ATOM 2664 C C . ALA A 1 326 ? -21.764 -1.970 29.040 1.00 76.75 326 ALA A C 1
ATOM 2666 O O . ALA A 1 326 ? -22.146 -1.904 30.211 1.00 76.75 326 ALA A O 1
ATOM 2667 N N . PHE A 1 327 ? -22.191 -1.124 28.097 1.00 80.69 327 PHE A N 1
ATOM 2668 C CA . PHE A 1 327 ? -23.144 -0.047 28.349 1.00 80.69 327 PHE A CA 1
ATOM 2669 C C . PHE A 1 327 ? -24.506 -0.587 28.799 1.00 80.69 327 PHE A C 1
ATOM 2671 O O . PHE A 1 327 ? -25.029 -0.163 29.831 1.00 80.69 327 PHE A O 1
ATOM 2678 N N . LEU A 1 328 ? -25.054 -1.573 28.083 1.00 81.38 328 LEU A N 1
ATOM 2679 C CA . LEU A 1 328 ? -26.322 -2.211 28.447 1.00 81.38 328 LEU A CA 1
ATOM 2680 C C . LEU A 1 328 ? -26.252 -2.868 29.830 1.00 81.38 328 LEU A C 1
ATOM 2682 O O . LEU A 1 328 ? -27.189 -2.753 30.622 1.00 81.38 328 LEU A O 1
ATOM 2686 N N . MET A 1 329 ? -25.124 -3.498 30.159 1.00 80.12 329 MET A N 1
ATOM 2687 C CA . MET A 1 329 ? -24.918 -4.111 31.467 1.00 80.12 329 MET A CA 1
ATOM 2688 C C . MET A 1 329 ? -24.860 -3.066 32.590 1.00 80.12 329 MET A C 1
ATOM 2690 O O . MET A 1 329 ? -25.451 -3.270 33.652 1.00 80.12 329 MET A O 1
ATOM 2694 N N . ALA A 1 330 ? -24.225 -1.914 32.355 1.00 77.31 330 ALA A N 1
ATOM 2695 C CA . ALA A 1 330 ? -24.215 -0.803 33.306 1.00 77.31 330 ALA A CA 1
ATOM 2696 C C . ALA A 1 330 ? -25.629 -0.247 33.556 1.00 77.31 330 ALA A C 1
ATOM 2698 O O . ALA A 1 330 ? -26.016 -0.041 34.710 1.00 77.31 330 ALA A O 1
ATOM 2699 N N . VAL A 1 331 ? -26.424 -0.072 32.494 1.00 81.44 331 VAL A N 1
ATOM 2700 C CA . VAL A 1 331 ? -27.828 0.363 32.589 1.00 81.44 331 VAL A CA 1
ATOM 2701 C C . VAL A 1 331 ? -28.667 -0.653 33.373 1.00 81.44 331 VAL A C 1
ATOM 2703 O O . VAL A 1 331 ? -29.441 -0.271 34.253 1.00 81.44 331 VAL A O 1
ATOM 2706 N N . PHE A 1 332 ? -28.477 -1.949 33.121 1.00 82.06 332 PHE A N 1
ATOM 2707 C CA . PHE A 1 332 ? -29.174 -3.018 33.836 1.00 82.06 332 PHE A CA 1
ATOM 2708 C C . PHE A 1 332 ? -28.870 -3.016 35.343 1.00 82.06 332 PHE A C 1
ATOM 2710 O O . PHE A 1 332 ? -29.790 -3.076 36.165 1.00 82.06 332 PHE A O 1
ATOM 2717 N N . PHE A 1 333 ? -27.595 -2.887 35.728 1.00 78.12 333 PHE A N 1
ATOM 2718 C CA . PHE A 1 333 ? -27.217 -2.796 37.141 1.00 78.12 333 PHE A CA 1
ATOM 2719 C C . PHE A 1 333 ? -27.752 -1.533 37.808 1.00 78.12 333 PHE A C 1
ATOM 2721 O O . PHE A 1 333 ? -28.222 -1.604 38.945 1.00 78.12 333 PHE A O 1
ATOM 2728 N N . PHE A 1 334 ? -27.728 -0.397 37.109 1.00 79.06 334 PHE A N 1
ATOM 2729 C CA . PHE A 1 334 ? -28.315 0.842 37.608 1.00 79.06 334 PHE A CA 1
ATOM 2730 C C . PHE A 1 334 ? -29.811 0.673 37.907 1.00 79.06 334 PHE A C 1
ATOM 2732 O O . PHE A 1 334 ? -30.276 1.043 38.988 1.00 79.06 334 PHE A O 1
ATOM 2739 N N . TRP A 1 335 ? -30.551 0.040 36.994 1.00 80.19 335 TRP A N 1
ATOM 2740 C CA . TRP A 1 335 ? -31.975 -0.234 37.172 1.00 80.19 335 TRP A CA 1
ATOM 2741 C C . TRP A 1 335 ? -32.257 -1.166 38.359 1.00 80.19 335 TRP A C 1
ATOM 2743 O O . TRP A 1 335 ? -33.127 -0.869 39.182 1.00 80.19 335 TRP A O 1
ATOM 2753 N N . LEU A 1 336 ? -31.491 -2.256 38.502 1.00 76.31 336 LEU A N 1
ATOM 2754 C CA . LEU A 1 336 ? -31.604 -3.164 39.651 1.00 76.31 336 LEU A CA 1
ATOM 2755 C C . LEU A 1 336 ? -31.359 -2.446 40.980 1.00 76.31 336 LEU A C 1
ATOM 2757 O O . LEU A 1 336 ? -32.118 -2.637 41.932 1.00 76.31 336 LEU A O 1
ATOM 2761 N N . LEU A 1 337 ? -30.318 -1.613 41.038 1.00 76.44 337 LEU A N 1
ATOM 2762 C CA . LEU A 1 337 ? -29.946 -0.883 42.245 1.00 76.44 337 LEU A CA 1
ATOM 2763 C C . LEU A 1 337 ? -31.043 0.111 42.634 1.00 76.44 337 LEU A C 1
ATOM 2765 O O . LEU A 1 337 ? -31.470 0.146 43.786 1.00 76.44 337 LEU A O 1
ATOM 2769 N N . HIS A 1 338 ? -31.566 0.858 41.660 1.00 76.00 338 HIS A N 1
ATOM 2770 C CA . HIS A 1 338 ? -32.639 1.818 41.895 1.00 76.00 338 HIS A CA 1
ATOM 2771 C C . HIS A 1 338 ? -33.938 1.142 42.363 1.00 76.00 338 HIS A C 1
ATOM 2773 O O . HIS A 1 338 ? -34.581 1.613 43.305 1.00 76.00 338 HIS A O 1
ATOM 2779 N N . ARG A 1 339 ? -34.306 0.001 41.762 1.00 77.19 339 ARG A N 1
ATOM 2780 C CA . ARG A 1 339 ? -35.477 -0.781 42.186 1.00 77.19 339 ARG A CA 1
ATOM 2781 C C . ARG A 1 339 ? -35.339 -1.269 43.630 1.00 77.19 339 ARG A C 1
ATOM 2783 O O . ARG A 1 339 ? -36.313 -1.206 44.379 1.00 77.19 339 ARG A O 1
ATOM 2790 N N . ASP A 1 340 ? -34.155 -1.737 44.019 1.00 72.38 340 ASP A N 1
ATOM 2791 C CA . ASP A 1 340 ? -33.921 -2.261 45.367 1.00 72.38 340 ASP A CA 1
ATOM 2792 C C . ASP A 1 340 ? -33.929 -1.154 46.433 1.00 72.38 340 ASP A C 1
ATOM 2794 O O . ASP A 1 340 ? -34.534 -1.332 47.493 1.00 72.38 340 ASP A O 1
ATOM 2798 N N . LEU A 1 341 ? -33.355 0.023 46.137 1.00 74.38 341 LEU A N 1
ATOM 2799 C CA . LEU A 1 341 ? -33.456 1.191 47.025 1.00 74.38 341 LEU A CA 1
ATOM 2800 C C . LEU A 1 341 ? -34.918 1.586 47.260 1.00 74.38 341 LEU A C 1
ATOM 2802 O O . LEU A 1 341 ? -35.327 1.779 48.405 1.00 74.38 341 LEU A O 1
ATOM 2806 N N . LYS A 1 342 ? -35.725 1.634 46.195 1.00 76.38 342 LYS A N 1
ATOM 2807 C CA . LYS A 1 342 ? -37.142 2.005 46.286 1.00 76.38 342 LYS A CA 1
ATOM 2808 C C . LYS A 1 342 ? -37.953 1.002 47.113 1.00 76.38 342 LYS A C 1
ATOM 2810 O O . LYS A 1 342 ? -38.834 1.398 47.876 1.00 76.38 342 LYS A O 1
ATOM 2815 N N . LEU A 1 343 ? -37.642 -0.292 46.997 1.00 77.12 343 LEU A N 1
ATOM 2816 C CA . LEU A 1 343 ? -38.276 -1.335 47.808 1.00 77.12 343 LEU A CA 1
ATOM 2817 C C . LEU A 1 343 ? -37.925 -1.175 49.295 1.00 77.12 343 LEU A C 1
ATOM 2819 O O . LEU A 1 343 ? -38.806 -1.247 50.149 1.00 77.12 343 LEU A O 1
ATOM 2823 N N . ARG A 1 344 ? -36.650 -0.900 49.598 1.00 73.62 344 ARG A N 1
ATOM 2824 C CA . ARG A 1 344 ? -36.160 -0.686 50.968 1.00 73.62 344 ARG A CA 1
ATOM 2825 C C . ARG A 1 344 ? -36.790 0.527 51.631 1.00 73.62 344 ARG A C 1
ATOM 2827 O O . ARG A 1 344 ? -37.178 0.431 52.790 1.00 73.62 344 ARG A O 1
ATOM 2834 N N . GLU A 1 345 ? -36.908 1.644 50.918 1.00 79.00 345 GLU A N 1
ATOM 2835 C CA . GLU A 1 345 ? -37.574 2.837 51.448 1.00 79.00 345 GLU A CA 1
ATOM 2836 C C . GLU A 1 345 ? -39.034 2.555 51.801 1.00 79.00 345 GLU A C 1
ATOM 2838 O O . GLU A 1 345 ? -39.499 2.975 52.860 1.00 79.00 345 GLU A O 1
ATOM 2843 N N . LYS A 1 346 ? -39.745 1.792 50.961 1.00 79.94 346 LYS A N 1
ATOM 2844 C CA . LYS A 1 346 ? -41.131 1.405 51.240 1.00 79.94 346 LYS A CA 1
ATOM 2845 C C . LYS A 1 346 ? -41.228 0.520 52.485 1.00 79.94 346 LYS A C 1
ATOM 2847 O O . LYS A 1 346 ? -41.985 0.851 53.393 1.00 79.94 346 LYS A O 1
ATOM 2852 N N . SER A 1 347 ? -40.422 -0.540 52.570 1.00 74.31 347 SER A N 1
ATOM 2853 C CA . SER A 1 347 ? -40.419 -1.433 53.738 1.00 74.31 347 SER A CA 1
ATOM 2854 C C . SER A 1 347 ? -39.996 -0.719 55.024 1.00 74.31 347 SER A C 1
ATOM 2856 O O . SER A 1 347 ? -40.544 -0.998 56.086 1.00 74.31 347 SER A O 1
ATOM 2858 N N . LYS A 1 348 ? -39.052 0.229 54.948 1.00 80.00 348 LYS A N 1
ATOM 2859 C CA . LYS A 1 348 ? -38.645 1.032 56.107 1.00 80.00 348 LYS A CA 1
ATOM 2860 C C . LYS A 1 348 ? -39.789 1.923 56.594 1.00 80.00 348 LYS A C 1
ATOM 2862 O O . LYS A 1 348 ? -40.041 1.961 57.790 1.00 80.00 348 LYS A O 1
ATOM 2867 N N . ARG A 1 349 ? -40.514 2.571 55.675 1.00 84.88 349 ARG A N 1
ATOM 2868 C CA . ARG A 1 349 ? -41.696 3.383 56.012 1.00 84.88 349 ARG A CA 1
ATOM 2869 C C . ARG A 1 349 ? -42.816 2.551 56.631 1.00 84.88 349 ARG A C 1
ATOM 2871 O O . ARG A 1 349 ? -43.471 3.020 57.551 1.00 84.88 349 ARG A O 1
ATOM 2878 N N . GLU A 1 350 ? -43.051 1.339 56.135 1.00 84.94 350 GLU A N 1
ATOM 2879 C CA . GLU A 1 350 ? -44.050 0.426 56.714 1.00 84.94 350 GLU A CA 1
ATOM 2880 C C . GLU A 1 350 ? -43.671 0.017 58.145 1.00 84.94 350 GLU A C 1
ATOM 2882 O O . GLU A 1 350 ? -44.520 0.046 59.035 1.00 84.94 350 GLU A O 1
ATOM 2887 N N . LEU A 1 351 ? -42.389 -0.273 58.391 1.00 84.62 351 LEU A N 1
ATOM 2888 C CA . LEU A 1 351 ? -41.892 -0.588 59.730 1.00 84.62 351 LEU A CA 1
ATOM 2889 C C . LEU A 1 351 ? -41.972 0.617 60.678 1.00 84.62 351 LEU A C 1
ATOM 2891 O O . LEU A 1 351 ? -42.429 0.467 61.806 1.00 84.62 351 LEU A O 1
ATOM 2895 N N . GLU A 1 352 ? -41.565 1.806 60.223 1.00 89.50 352 GLU A N 1
ATOM 2896 C CA . GLU A 1 352 ? -41.651 3.050 61.002 1.00 89.50 352 GLU A CA 1
ATOM 2897 C C . GLU A 1 352 ? -43.105 3.352 61.399 1.00 89.50 352 GLU A C 1
ATOM 2899 O O . GLU A 1 352 ? -43.363 3.634 62.566 1.00 89.50 352 GLU A O 1
ATOM 2904 N N . LYS A 1 353 ? -44.067 3.184 60.478 1.00 89.75 353 LYS A N 1
ATOM 2905 C CA . LYS A 1 353 ? -45.503 3.328 60.778 1.00 89.75 353 LYS A CA 1
ATOM 2906 C C . LYS A 1 353 ? -45.996 2.319 61.813 1.00 89.75 353 LYS A C 1
ATOM 2908 O O . LYS A 1 353 ? -46.727 2.689 62.724 1.00 89.75 353 LYS A O 1
ATOM 2913 N N . SER A 1 354 ? -45.604 1.051 61.683 1.00 86.50 354 SER A N 1
ATOM 2914 C CA . SER A 1 354 ? -46.002 0.022 62.649 1.00 86.50 354 SER A CA 1
ATOM 2915 C C . SER A 1 354 ? -45.417 0.284 64.036 1.00 86.50 354 SER A C 1
ATOM 2917 O O . SER A 1 354 ? -46.085 0.006 65.028 1.00 86.50 354 SER A O 1
ATOM 2919 N N . ASN A 1 355 ? -44.189 0.806 64.117 1.00 91.06 355 ASN A N 1
ATOM 2920 C CA . ASN A 1 355 ? -43.563 1.154 65.391 1.00 91.06 355 ASN A CA 1
ATOM 2921 C C . ASN A 1 355 ? -44.245 2.356 66.045 1.00 91.06 355 ASN A C 1
ATOM 2923 O O . ASN A 1 355 ? -44.547 2.288 67.230 1.00 91.06 355 ASN A O 1
ATOM 2927 N N . GLN A 1 356 ? -44.539 3.408 65.273 1.00 91.88 356 GLN A N 1
ATOM 2928 C CA . GLN A 1 356 ? -45.291 4.569 65.762 1.00 91.88 356 GLN A CA 1
ATOM 2929 C C . GLN A 1 356 ? -46.646 4.150 66.326 1.00 91.88 356 GLN A C 1
ATOM 2931 O O . GLN A 1 356 ? -46.981 4.507 67.449 1.00 91.88 356 GLN A O 1
ATOM 2936 N N . HIS A 1 357 ? -47.380 3.307 65.597 1.00 89.56 357 HIS A N 1
ATOM 2937 C CA . HIS A 1 357 ? -48.669 2.814 66.068 1.00 89.56 357 HIS A CA 1
ATOM 2938 C C . HIS A 1 357 ? -48.551 1.991 67.361 1.00 89.56 357 HIS A C 1
ATOM 2940 O O . HIS A 1 357 ? -49.405 2.079 68.238 1.00 89.56 357 HIS A O 1
ATOM 2946 N N . ASN A 1 358 ? -47.483 1.204 67.508 1.00 89.69 358 ASN A N 1
ATOM 2947 C CA . ASN A 1 358 ? -47.246 0.427 68.722 1.00 89.69 358 ASN A CA 1
ATOM 2948 C C . ASN A 1 358 ? -46.858 1.323 69.913 1.00 89.69 358 ASN A C 1
ATOM 2950 O O . ASN A 1 358 ? -47.339 1.105 71.021 1.00 89.69 358 ASN A O 1
ATOM 2954 N N . GLU A 1 359 ? -46.048 2.364 69.696 1.00 92.50 359 GLU A N 1
ATOM 2955 C CA . GLU A 1 359 ? -45.753 3.368 70.729 1.00 92.50 359 GLU A CA 1
ATOM 2956 C C . GLU A 1 359 ? -47.007 4.143 71.155 1.00 92.50 359 GLU A C 1
ATOM 2958 O O . GLU A 1 359 ? -47.240 4.326 72.351 1.00 92.50 359 GLU A O 1
ATOM 2963 N N . GLU A 1 360 ? -47.860 4.540 70.209 1.00 93.19 360 GLU A N 1
ATOM 2964 C CA . GLU A 1 360 ? -49.167 5.147 70.501 1.00 93.19 360 GLU A CA 1
ATOM 2965 C C . GLU A 1 360 ? -50.044 4.205 71.339 1.00 93.19 360 GLU A C 1
ATOM 2967 O O . GLU A 1 360 ? -50.643 4.616 72.333 1.00 93.19 360 GLU A O 1
ATOM 2972 N N . LEU A 1 361 ? -50.076 2.914 71.002 1.00 93.25 361 LEU A N 1
ATOM 2973 C CA . LEU A 1 361 ? -50.849 1.928 71.754 1.00 93.25 361 LEU A CA 1
ATOM 2974 C C . LEU A 1 361 ? -50.297 1.719 73.175 1.00 93.25 361 LEU A C 1
ATOM 2976 O O . LEU A 1 361 ? -51.063 1.603 74.134 1.00 93.25 361 LEU A O 1
ATOM 2980 N N . LEU A 1 362 ? -48.969 1.675 73.324 1.00 91.94 362 LEU A N 1
ATOM 2981 C CA . LEU A 1 362 ? -48.294 1.531 74.616 1.00 91.94 362 LEU A CA 1
ATOM 2982 C C . LEU A 1 362 ? -48.521 2.748 75.512 1.00 91.94 362 LEU A C 1
ATOM 2984 O O . LEU A 1 362 ? -48.807 2.584 76.698 1.00 91.94 362 LEU A O 1
ATOM 2988 N N . THR A 1 363 ? -48.431 3.955 74.954 1.00 92.38 363 THR A N 1
ATOM 2989 C CA . THR A 1 363 ? -48.689 5.200 75.691 1.00 92.38 363 THR A CA 1
ATOM 2990 C C . THR A 1 363 ? -50.154 5.307 76.104 1.00 92.38 363 THR A C 1
ATOM 2992 O O . THR A 1 363 ? -50.434 5.613 77.263 1.00 92.38 363 THR A O 1
ATOM 2995 N N . LEU A 1 364 ? -51.093 4.955 75.218 1.00 94.06 364 LEU A N 1
ATOM 2996 C CA . LEU A 1 364 ? -52.516 4.889 75.550 1.00 94.06 364 LEU A CA 1
ATOM 2997 C C . LEU A 1 364 ? -52.783 3.886 76.679 1.00 94.06 364 LEU A C 1
ATOM 2999 O O . LEU A 1 364 ? -53.441 4.227 77.661 1.00 94.06 364 LEU A O 1
ATOM 3003 N N . ARG A 1 365 ? -52.225 2.672 76.581 1.00 93.25 365 ARG A N 1
ATOM 3004 C CA . ARG A 1 365 ? -52.346 1.641 77.622 1.00 93.25 365 ARG A CA 1
ATOM 3005 C C . ARG A 1 365 ? -51.776 2.116 78.958 1.00 93.25 365 ARG A C 1
ATOM 3007 O O . ARG A 1 365 ? -52.388 1.871 79.994 1.00 93.25 365 ARG A O 1
ATOM 3014 N N . HIS A 1 366 ? -50.619 2.775 78.944 1.00 92.69 366 HIS A N 1
ATOM 3015 C CA . HIS A 1 366 ? -49.995 3.309 80.151 1.00 92.69 366 HIS A CA 1
ATOM 3016 C C . HIS A 1 366 ? -50.875 4.374 80.813 1.00 92.69 366 HIS A C 1
ATOM 3018 O O . HIS A 1 366 ? -51.157 4.273 82.005 1.00 92.69 366 HIS A O 1
ATOM 3024 N N . ASN A 1 367 ? -51.375 5.333 80.032 1.00 91.44 367 ASN A N 1
ATOM 3025 C CA . ASN A 1 367 ? -52.268 6.378 80.527 1.00 91.44 367 ASN A CA 1
ATOM 3026 C C . ASN A 1 367 ? -53.572 5.792 81.080 1.00 91.44 367 ASN A C 1
ATOM 3028 O O . ASN A 1 367 ? -53.973 6.159 82.177 1.00 91.44 367 ASN A O 1
ATOM 3032 N N . MET A 1 368 ? -54.183 4.822 80.389 1.00 93.50 368 MET A N 1
ATOM 3033 C CA . MET A 1 368 ? -55.361 4.109 80.897 1.00 93.50 368 MET A CA 1
ATOM 3034 C C . MET A 1 368 ? -55.080 3.431 82.241 1.00 93.50 368 MET A C 1
ATOM 3036 O O . MET A 1 368 ? -55.859 3.589 83.174 1.00 93.50 368 MET A O 1
ATOM 3040 N N . MET A 1 369 ? -53.962 2.707 82.374 1.00 93.00 369 MET A N 1
ATOM 3041 C CA . MET A 1 369 ? -53.587 2.072 83.643 1.00 93.00 369 MET A CA 1
ATOM 3042 C C . MET A 1 369 ? -53.356 3.092 84.760 1.00 93.00 369 MET A C 1
ATOM 3044 O O . MET A 1 369 ? -53.753 2.837 85.897 1.00 93.00 369 MET A O 1
ATOM 3048 N N . LEU A 1 370 ? -52.731 4.235 84.456 1.00 92.38 370 LEU A N 1
ATOM 3049 C CA . LEU A 1 370 ? -52.528 5.318 85.418 1.00 92.38 370 LEU A CA 1
ATOM 3050 C C . LEU A 1 370 ? -53.860 5.918 85.879 1.00 92.38 370 LEU A C 1
ATOM 3052 O O . LEU A 1 370 ? -54.062 6.054 87.084 1.00 92.38 370 LEU A O 1
ATOM 3056 N N . THR A 1 371 ? -54.770 6.222 84.949 1.00 89.38 371 THR A N 1
ATOM 3057 C CA . THR A 1 371 ? -56.108 6.744 85.259 1.00 89.38 371 THR A CA 1
ATOM 3058 C C . THR A 1 371 ? -56.906 5.745 86.091 1.00 89.38 371 THR A C 1
ATOM 3060 O O . THR A 1 371 ? -57.353 6.091 87.177 1.00 89.38 371 THR A O 1
ATOM 3063 N N . VAL A 1 372 ? -56.982 4.476 85.671 1.00 89.50 372 VAL A N 1
ATOM 3064 C CA . VAL A 1 372 ? -57.674 3.421 86.434 1.00 89.50 372 VAL A CA 1
ATOM 3065 C C . VAL A 1 372 ? -57.076 3.271 87.836 1.00 89.50 372 VAL A C 1
ATOM 3067 O O . VAL A 1 372 ? -57.806 3.185 88.817 1.00 89.50 372 VAL A O 1
ATOM 3070 N N . SER A 1 373 ? -55.747 3.286 87.968 1.00 89.19 373 SER A N 1
ATOM 3071 C CA . SER A 1 373 ? -55.097 3.191 89.284 1.00 89.19 373 SER A CA 1
ATOM 3072 C C . SER A 1 373 ? -55.422 4.386 90.181 1.00 89.19 373 SER A C 1
ATOM 3074 O O . SER A 1 373 ? -55.575 4.223 91.391 1.00 89.19 373 SER A O 1
ATOM 3076 N N . HIS A 1 374 ? -55.499 5.587 89.607 1.00 88.44 374 HIS A N 1
ATOM 3077 C CA . HIS A 1 374 ? -55.863 6.800 90.328 1.00 88.44 374 HIS A CA 1
ATOM 3078 C C . HIS A 1 374 ? -57.321 6.747 90.806 1.00 88.44 374 HIS A C 1
ATOM 3080 O O . HIS A 1 374 ? -57.589 6.981 91.987 1.00 88.44 374 HIS A O 1
ATOM 3086 N N . ASP A 1 375 ? -58.233 6.354 89.921 1.00 87.88 375 ASP A N 1
ATOM 3087 C CA . ASP A 1 375 ? -59.670 6.320 90.193 1.00 87.88 375 ASP A CA 1
ATOM 3088 C C . ASP A 1 375 ? -60.046 5.223 91.194 1.00 87.88 375 ASP A C 1
ATOM 3090 O O . ASP A 1 375 ? -60.938 5.425 92.010 1.00 87.88 375 ASP A O 1
ATOM 3094 N N . LEU A 1 376 ? -59.312 4.104 91.224 1.00 88.75 376 LEU A N 1
ATOM 3095 C CA . LEU A 1 376 ? -59.487 3.062 92.243 1.00 88.75 376 LEU A CA 1
ATOM 3096 C C . LEU A 1 376 ? -58.895 3.456 93.604 1.00 88.75 376 LEU A C 1
ATOM 3098 O O . LEU A 1 376 ? -59.414 3.052 94.645 1.00 88.75 376 LEU A O 1
ATOM 3102 N N . ARG A 1 377 ? -57.811 4.245 93.634 1.00 87.25 377 ARG A N 1
ATOM 3103 C CA . ARG A 1 377 ? -57.129 4.612 94.888 1.00 87.25 377 ARG A CA 1
ATOM 3104 C C . ARG A 1 377 ? -58.013 5.458 95.802 1.00 87.25 377 ARG A C 1
ATOM 3106 O O . ARG A 1 377 ? -57.996 5.242 97.011 1.00 87.25 377 ARG A O 1
ATOM 3113 N N . SER A 1 378 ? -58.754 6.419 95.251 1.00 85.25 378 SER A N 1
ATOM 3114 C CA . SER A 1 378 ? -59.592 7.342 96.032 1.00 85.25 378 SER A CA 1
ATOM 3115 C C . SER A 1 378 ? -60.673 6.626 96.871 1.00 85.25 378 SER A C 1
ATOM 3117 O O . SER A 1 378 ? -60.652 6.785 98.095 1.00 85.25 378 SER A O 1
ATOM 3119 N N . PRO A 1 379 ? -61.552 5.782 96.292 1.00 87.38 379 PRO A N 1
ATOM 3120 C CA . PRO A 1 379 ? -62.561 5.051 97.055 1.00 87.38 379 PRO A CA 1
ATOM 3121 C C . PRO A 1 379 ? -61.951 3.980 97.964 1.00 87.38 379 PRO A C 1
ATOM 3123 O O . PRO A 1 379 ? -62.402 3.844 99.096 1.00 87.38 379 PRO A O 1
ATOM 3126 N N . LEU A 1 380 ? -60.881 3.284 97.549 1.00 87.38 380 LEU A N 1
ATOM 3127 C CA . LEU A 1 380 ? -60.184 2.326 98.422 1.00 87.38 380 LEU A CA 1
ATOM 3128 C C . LEU A 1 380 ? -59.599 2.993 99.673 1.00 87.38 380 LEU A C 1
ATOM 3130 O O . LEU A 1 380 ? -59.698 2.443 100.766 1.00 87.38 380 LEU A O 1
ATOM 3134 N N . THR A 1 381 ? -59.021 4.189 99.528 1.00 87.75 381 THR A N 1
ATOM 3135 C CA . THR A 1 381 ? -58.490 4.955 100.668 1.00 87.75 381 THR A CA 1
ATOM 3136 C C . THR A 1 381 ? -59.619 5.388 101.606 1.00 87.75 381 THR A C 1
ATOM 3138 O O . THR A 1 381 ? -59.453 5.316 102.821 1.00 87.75 381 THR A O 1
ATOM 3141 N N . ALA A 1 382 ? -60.780 5.782 101.066 1.00 85.44 382 ALA A N 1
ATOM 3142 C CA . ALA A 1 382 ? -61.958 6.106 101.869 1.00 85.44 382 ALA A CA 1
ATOM 3143 C C . ALA A 1 382 ? -62.499 4.877 102.619 1.00 85.44 382 ALA A C 1
ATOM 3145 O O . ALA A 1 382 ? -62.723 4.956 103.824 1.00 85.44 382 ALA A O 1
ATOM 3146 N N . ILE A 1 383 ? -62.646 3.731 101.939 1.00 87.25 383 ILE A N 1
ATOM 3147 C CA . ILE A 1 383 ? -63.086 2.464 102.547 1.00 87.25 383 ILE A CA 1
ATOM 3148 C C . ILE A 1 383 ? -62.152 2.066 103.690 1.00 87.25 383 ILE A C 1
ATOM 3150 O O . ILE A 1 383 ? -62.625 1.771 104.784 1.00 87.25 383 ILE A O 1
ATOM 3154 N N . MET A 1 384 ? -60.839 2.095 103.452 1.00 85.75 384 MET A N 1
ATOM 3155 C CA . MET A 1 384 ? -59.842 1.748 104.463 1.00 85.75 384 MET A CA 1
ATOM 3156 C C . MET A 1 384 ? -59.898 2.707 105.659 1.00 85.75 384 MET A C 1
ATOM 3158 O O . MET A 1 384 ? -59.967 2.252 106.794 1.00 85.75 384 MET A O 1
ATOM 3162 N N . GLY A 1 385 ? -59.987 4.020 105.419 1.00 87.88 385 GLY A N 1
ATOM 3163 C CA . GLY A 1 385 ? -60.098 5.010 106.493 1.00 87.88 385 GLY A CA 1
ATOM 3164 C C . GLY A 1 385 ? -61.362 4.853 107.348 1.00 87.88 385 GLY A C 1
ATOM 3165 O O . GLY A 1 385 ? -61.296 4.968 108.569 1.00 87.88 385 GLY A O 1
ATOM 3166 N N . TYR A 1 386 ? -62.513 4.551 106.741 1.00 86.56 386 TYR A N 1
ATOM 3167 C CA . TYR A 1 386 ? -63.741 4.275 107.496 1.00 86.56 386 TYR A CA 1
ATOM 3168 C C . TYR A 1 386 ? -63.701 2.920 108.218 1.00 86.56 386 TYR A C 1
ATOM 3170 O O . TYR A 1 386 ? -64.268 2.806 109.304 1.00 86.56 386 TYR A O 1
ATOM 3178 N N . ALA A 1 387 ? -63.019 1.915 107.660 1.00 85.12 387 ALA A N 1
ATOM 3179 C CA . ALA A 1 387 ? -62.827 0.617 108.305 1.00 85.12 387 ALA A CA 1
ATOM 3180 C C . ALA A 1 387 ? -61.946 0.725 109.561 1.00 85.12 387 ALA A C 1
ATOM 3182 O O . ALA A 1 387 ? -62.279 0.136 110.590 1.00 85.12 387 ALA A O 1
ATOM 3183 N N . ASP A 1 388 ? -60.887 1.536 109.515 1.00 84.88 388 ASP A N 1
ATOM 3184 C CA . ASP A 1 388 ? -60.044 1.817 110.683 1.00 84.88 388 ASP A CA 1
ATOM 3185 C C . ASP A 1 388 ? -60.843 2.547 111.783 1.00 84.88 388 ASP A C 1
ATOM 3187 O O . ASP A 1 388 ? -60.789 2.175 112.954 1.00 84.88 388 ASP A O 1
ATOM 3191 N N . LEU A 1 389 ? -61.669 3.538 111.416 1.00 84.94 389 LEU A N 1
ATOM 3192 C CA . LEU A 1 389 ? -62.537 4.261 112.363 1.00 84.94 389 LEU A CA 1
ATOM 3193 C C . LEU A 1 389 ? -63.643 3.385 112.983 1.00 84.94 389 LEU A C 1
ATOM 3195 O O . LEU A 1 389 ? -64.089 3.656 114.105 1.00 84.94 389 LEU A O 1
ATOM 3199 N N . LEU A 1 390 ? -64.099 2.360 112.257 1.00 83.19 390 LEU A N 1
ATOM 3200 C CA . LEU A 1 390 ? -65.025 1.342 112.758 1.00 83.19 390 LEU A CA 1
ATOM 3201 C C . LEU A 1 390 ? -64.378 0.464 113.828 1.00 83.19 390 LEU A C 1
ATOM 3203 O O . LEU A 1 390 ? -65.020 0.196 114.841 1.00 83.19 390 LEU A O 1
ATOM 3207 N N . ALA A 1 391 ? -63.122 0.054 113.628 1.00 76.50 391 ALA A N 1
ATOM 3208 C CA . ALA A 1 391 ? -62.401 -0.802 114.569 1.00 76.50 391 ALA A CA 1
ATOM 3209 C C . ALA A 1 391 ? -62.244 -0.161 115.965 1.00 76.50 391 ALA A C 1
ATOM 3211 O O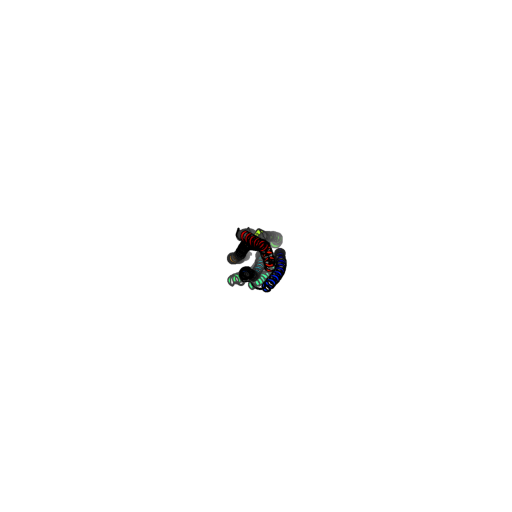 . ALA A 1 391 ? -62.301 -0.870 116.968 1.00 76.50 391 ALA A O 1
ATOM 3212 N N . ASP A 1 392 ? -62.131 1.170 116.032 1.00 75.88 392 ASP A N 1
ATOM 3213 C CA . ASP A 1 392 ? -61.956 1.937 117.277 1.00 75.88 392 ASP A CA 1
ATOM 3214 C C . ASP A 1 392 ? -63.270 2.498 117.880 1.00 75.88 392 ASP A C 1
ATOM 3216 O O . ASP A 1 392 ? -63.254 3.193 118.902 1.00 75.88 392 ASP A O 1
ATOM 3220 N N . THR A 1 393 ? -64.438 2.224 117.282 1.00 73.56 393 THR A N 1
ATOM 3221 C CA . THR A 1 393 ? -65.731 2.800 117.706 1.00 73.56 393 THR A CA 1
ATOM 3222 C C . THR A 1 393 ? -66.573 1.831 118.545 1.00 73.56 393 THR A C 1
ATOM 3224 O O . THR A 1 393 ? -66.897 0.731 118.120 1.00 73.56 393 THR A O 1
ATOM 3227 N N . THR A 1 394 ? -67.040 2.280 119.718 1.00 63.62 394 THR A N 1
ATOM 3228 C CA . THR A 1 394 ? -67.913 1.506 120.636 1.00 63.62 394 THR A CA 1
ATOM 3229 C C . THR A 1 394 ? -69.385 1.955 120.657 1.00 63.62 394 THR A C 1
ATOM 3231 O O . THR A 1 394 ? -70.192 1.383 121.388 1.00 63.62 394 THR A O 1
ATOM 3234 N N . LYS A 1 395 ? -69.766 2.981 119.876 1.00 69.06 395 LYS A N 1
ATOM 3235 C CA . LYS A 1 395 ? -71.138 3.534 119.813 1.00 69.06 395 LYS A CA 1
ATOM 3236 C C . LYS A 1 395 ? -71.878 3.087 118.545 1.00 69.06 395 LYS A C 1
ATOM 3238 O O . LYS A 1 395 ? -71.396 3.345 117.445 1.00 69.06 395 LYS A O 1
ATOM 3243 N N . ASP A 1 396 ? -73.084 2.538 118.713 1.00 69.94 396 ASP A N 1
ATOM 3244 C CA . ASP A 1 396 ? -73.912 1.941 117.643 1.00 69.94 396 ASP A CA 1
ATOM 3245 C C . ASP A 1 396 ? -74.224 2.909 116.479 1.00 69.94 396 ASP A C 1
ATOM 3247 O O . ASP A 1 396 ? -74.108 2.562 115.306 1.00 69.94 396 ASP A O 1
ATOM 3251 N N . GLU A 1 397 ? -74.521 4.176 116.781 1.00 72.44 397 GLU A N 1
ATOM 3252 C CA . GLU A 1 397 ? -74.963 5.154 115.774 1.00 72.44 397 GLU A CA 1
ATOM 3253 C C . GLU A 1 397 ? -73.838 5.647 114.840 1.00 72.44 397 GLU A C 1
ATOM 3255 O O . GLU A 1 397 ? -74.059 5.838 113.645 1.00 72.44 397 GLU A O 1
ATOM 3260 N N . LYS A 1 398 ? -72.604 5.795 115.348 1.00 74.50 398 LYS A N 1
ATOM 3261 C CA . LYS A 1 398 ? -71.429 6.135 114.518 1.00 74.50 398 LYS A CA 1
ATOM 3262 C C . LYS A 1 398 ? -70.949 4.942 113.690 1.00 74.50 398 LYS A C 1
ATOM 3264 O O . LYS A 1 398 ? -70.457 5.130 112.583 1.00 74.50 398 LYS A O 1
ATOM 3269 N N . CYS A 1 399 ? -71.141 3.732 114.215 1.00 77.06 399 CYS A N 1
ATOM 3270 C CA . CYS A 1 399 ? -70.831 2.481 113.531 1.00 77.06 399 CYS A CA 1
ATOM 3271 C C . CYS A 1 399 ? -71.627 2.367 112.218 1.00 77.06 399 CYS A C 1
ATOM 3273 O O . CYS A 1 399 ? -71.050 2.184 111.149 1.00 77.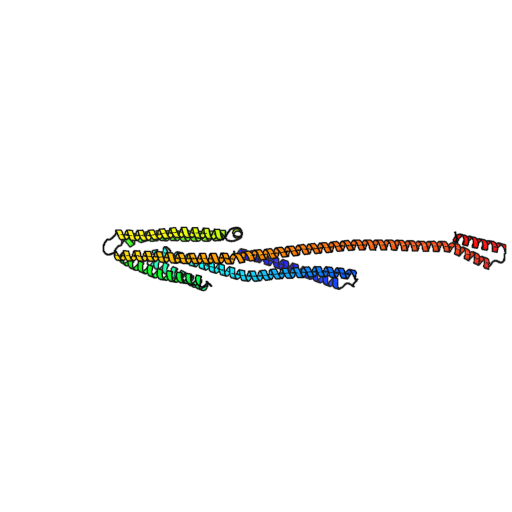06 399 CYS A O 1
ATOM 3275 N N . ARG A 1 400 ? -72.943 2.621 112.268 1.00 80.12 400 ARG A N 1
ATOM 3276 C CA . ARG A 1 400 ? -73.793 2.619 111.064 1.00 80.12 400 ARG A CA 1
ATOM 3277 C C . ARG A 1 400 ? -73.380 3.656 110.019 1.00 80.12 400 ARG A C 1
ATOM 3279 O O . ARG A 1 400 ? -73.361 3.343 108.837 1.00 80.12 400 ARG A O 1
ATOM 3286 N N . GLN A 1 401 ? -73.008 4.869 110.435 1.00 82.19 401 GLN A N 1
ATOM 3287 C CA . GLN A 1 401 ? -72.589 5.918 109.493 1.00 82.19 401 GLN A CA 1
ATOM 3288 C C . GLN A 1 401 ? -71.315 5.549 108.723 1.00 82.19 401 GLN A C 1
ATOM 3290 O O . GLN A 1 401 ? -71.214 5.835 107.530 1.00 82.19 401 GLN A O 1
ATOM 3295 N N . TYR A 1 402 ? -70.344 4.912 109.380 1.00 85.75 402 TYR A N 1
ATOM 3296 C CA . TYR A 1 402 ? -69.132 4.442 108.709 1.00 85.75 402 TYR A CA 1
ATOM 3297 C C . TYR A 1 402 ? -69.403 3.226 107.815 1.00 85.75 402 TYR A C 1
ATOM 3299 O O . TYR A 1 402 ? -68.846 3.149 106.722 1.00 85.75 402 TYR A O 1
ATOM 3307 N N . GLU A 1 403 ? -70.295 2.318 108.223 1.00 82.75 403 GLU A N 1
ATOM 3308 C CA . GLU A 1 403 ? -70.740 1.199 107.382 1.00 82.75 403 GLU A CA 1
ATOM 3309 C C . GLU A 1 403 ? -71.418 1.697 106.093 1.00 82.75 403 GLU A C 1
ATOM 3311 O O . GLU A 1 403 ? -71.085 1.242 104.995 1.00 82.75 403 GLU A O 1
ATOM 3316 N N . ASP A 1 404 ? -72.307 2.688 106.203 1.00 84.62 404 ASP A N 1
ATOM 3317 C CA . ASP A 1 404 ? -72.968 3.314 105.055 1.00 84.62 404 ASP A CA 1
ATOM 3318 C C . ASP A 1 404 ? -71.968 4.060 104.156 1.00 84.62 404 ASP A C 1
ATOM 3320 O O . ASP A 1 404 ? -72.066 3.994 102.929 1.00 84.62 404 ASP A O 1
ATOM 3324 N N . ALA A 1 405 ? -70.956 4.719 104.732 1.00 84.38 405 ALA A N 1
ATOM 3325 C CA . ALA A 1 405 ? -69.903 5.391 103.970 1.00 84.38 405 ALA A CA 1
ATOM 3326 C C . ALA A 1 405 ? -68.992 4.407 103.205 1.00 84.38 405 ALA A C 1
ATOM 3328 O O . ALA A 1 405 ? -68.584 4.696 102.072 1.00 84.38 405 ALA A O 1
ATOM 3329 N N . ILE A 1 406 ? -68.709 3.228 103.774 1.00 86.19 406 ILE A N 1
ATOM 3330 C CA . ILE A 1 406 ? -67.999 2.131 103.094 1.00 86.19 406 ILE A CA 1
ATOM 3331 C C . ILE A 1 406 ? -68.844 1.562 101.952 1.00 86.19 406 ILE A C 1
ATOM 3333 O O . ILE A 1 406 ? -68.326 1.395 100.843 1.00 86.19 406 ILE A O 1
ATOM 3337 N N . LYS A 1 407 ? -70.140 1.304 102.189 1.00 84.56 407 LYS A N 1
ATOM 3338 C CA . LYS A 1 407 ? -71.068 0.831 101.146 1.00 84.56 407 LYS A CA 1
ATOM 3339 C C . LYS A 1 407 ? -71.157 1.828 99.998 1.00 84.56 407 LYS A C 1
ATOM 3341 O O . LYS A 1 407 ? -70.924 1.454 98.855 1.00 84.56 407 LYS A O 1
ATOM 3346 N N . GLN A 1 408 ? -71.350 3.111 100.300 1.00 85.69 408 GLN A N 1
ATOM 3347 C CA . GLN A 1 408 ? -71.412 4.161 99.283 1.00 85.69 408 GLN A CA 1
ATOM 3348 C C . GLN A 1 408 ? -70.100 4.289 98.489 1.00 85.69 408 GLN A C 1
ATOM 3350 O O . GLN A 1 408 ? -70.126 4.519 97.281 1.00 85.69 408 GLN A O 1
ATOM 3355 N N . SER A 1 409 ? -68.944 4.156 99.146 1.00 86.12 409 SER A N 1
ATOM 3356 C CA . SER A 1 409 ? -67.639 4.208 98.469 1.00 86.12 409 SER A CA 1
ATOM 3357 C C . SER A 1 409 ? -67.389 2.977 97.588 1.00 86.12 409 SER A C 1
ATOM 3359 O O . SER A 1 409 ? -66.768 3.106 96.537 1.00 86.12 409 SER A O 1
ATOM 3361 N N . SER A 1 410 ? -67.918 1.813 97.975 1.00 84.44 410 SER A N 1
ATOM 3362 C CA . SER A 1 410 ? -67.868 0.574 97.186 1.00 84.44 410 SER A CA 1
ATOM 3363 C C . SER A 1 410 ? -68.811 0.630 95.978 1.00 84.44 410 SER A C 1
ATOM 3365 O O . SER A 1 410 ? -68.406 0.281 94.872 1.00 84.44 410 SER A O 1
ATOM 3367 N N . ASP A 1 411 ? -70.027 1.157 96.148 1.00 84.19 411 ASP A N 1
ATOM 3368 C CA . ASP A 1 411 ? -70.988 1.358 95.052 1.00 84.19 411 ASP A CA 1
ATOM 3369 C C . ASP A 1 411 ? -70.446 2.326 93.990 1.00 84.19 411 ASP A C 1
ATOM 3371 O O . ASP A 1 411 ? -70.617 2.106 92.790 1.00 84.19 411 ASP A O 1
ATOM 3375 N N . ARG A 1 412 ? -69.711 3.362 94.420 1.00 82.81 412 ARG A N 1
ATOM 3376 C CA . ARG A 1 412 ? -69.001 4.288 93.522 1.00 82.81 412 ARG A CA 1
ATOM 3377 C C . ARG A 1 412 ? -67.875 3.637 92.707 1.00 82.81 412 ARG A C 1
ATOM 3379 O O . ARG A 1 412 ? -67.465 4.234 91.724 1.00 82.81 412 ARG A O 1
ATOM 3386 N N . MET A 1 413 ? -67.356 2.470 93.100 1.00 83.94 413 MET A N 1
ATOM 3387 C CA . MET A 1 413 ? -66.382 1.704 92.301 1.00 83.94 413 MET A CA 1
ATOM 3388 C C . MET A 1 413 ? -67.047 0.734 91.317 1.00 83.94 413 MET A C 1
ATOM 3390 O O . MET A 1 413 ? -66.398 0.285 90.375 1.00 83.94 413 MET A O 1
ATOM 3394 N N . LEU A 1 414 ? -68.300 0.353 91.581 1.00 77.94 414 LEU A N 1
ATOM 3395 C CA . LEU A 1 414 ? -69.071 -0.604 90.780 1.00 77.94 414 LEU A CA 1
ATOM 3396 C C . LEU A 1 414 ? -69.894 0.064 89.670 1.00 77.94 414 LEU A C 1
ATOM 3398 O O . LEU A 1 414 ? -70.376 -0.635 88.778 1.00 77.94 414 LEU A O 1
ATOM 3402 N N . THR A 1 415 ? -70.065 1.384 89.751 1.00 63.44 415 THR A N 1
ATOM 3403 C CA . THR A 1 415 ? -70.750 2.226 88.760 1.00 63.44 415 THR A CA 1
ATOM 3404 C C . THR A 1 415 ? -69.721 2.893 87.866 1.00 63.44 415 THR A C 1
ATOM 3406 O O . THR A 1 415 ? -69.933 2.897 86.633 1.00 63.44 415 THR A O 1
#

Foldseek 3Di:
DVVVVVVVVCVVVVVVVVVVVVVVVVVVVVVVVVVVLVPDDDDPVSVVVVVVVVVLVVVLVVLVVVLVVLVVVLVVVVVVVVVVVVLLVVLVVLLVVLVLLLCLLLALLLLLLLLDVVSVVVSVVSLVVSLVSLVVSLVSDPDPVLNVLSVVLSVLSVVLNVLSVVLSVLVVVVCVVDVPSVVCSVVLSVLSVVLSVVLSVQLVVLVVVLCVCCDDPNVVPDDNVVSVVVSVVSNVVSVVVSRVSSVCSVVVVLVVSPVVDDPDCPVSSVVSVVSVVVSVVSSVSSVVSSVVSVVVSVVVCVVVVVVVVVSVVVSVVVSVVSVVVSVVSVVVVVVVVVVVVVVVVVVVVVVVVVVVVVVVVVVVVVVVVVVLVVQVVVLVVLLVVLVVVLVPDDDPVSNVVSVVSNVVSVVSNVD